Protein AF-0000000087430323 (afdb_homodimer)

InterPro domains:
  IPR050489 Tyrosine--tRNA ligase [PTHR46264] (26-290)

Structure (mmCIF, N/CA/C/O backbone):
data_AF-0000000087430323-model_v1
#
loop_
_entity.id
_entity.type
_entity.pdbx_description
1 polymer 'tyrosine--tRNA ligase'
#
loop_
_atom_site.group_PDB
_atom_site.id
_atom_site.type_symbol
_atom_site.label_atom_id
_atom_site.label_alt_id
_atom_site.label_comp_id
_atom_site.label_asym_id
_atom_site.label_entity_id
_atom_site.label_seq_id
_atom_site.pdbx_PDB_ins_code
_atom_site.Cartn_x
_atom_site.Cartn_y
_atom_site.Cartn_z
_atom_site.occupancy
_atom_site.B_iso_or_equiv
_atom_site.auth_seq_id
_atom_site.auth_comp_id
_atom_site.auth_asym_id
_atom_site.auth_atom_id
_atom_site.pdbx_PDB_model_num
ATOM 1 N N . MET A 1 1 ? -22.734 -21.281 -7.98 1 70.44 1 MET A N 1
ATOM 2 C CA . MET A 1 1 ? -21.297 -21.5 -7.965 1 70.44 1 MET A CA 1
ATOM 3 C C . MET A 1 1 ? -20.547 -20.25 -7.504 1 70.44 1 MET A C 1
ATOM 5 O O . MET A 1 1 ? -20.969 -19.125 -7.812 1 70.44 1 MET A O 1
ATOM 9 N N . PRO A 1 2 ? -19.578 -20.5 -6.629 1 80.69 2 PRO A N 1
ATOM 10 C CA . PRO A 1 2 ? -18.859 -19.312 -6.172 1 80.69 2 PRO A CA 1
ATOM 11 C C . PRO A 1 2 ? -18.031 -18.656 -7.273 1 80.69 2 PRO A C 1
ATOM 13 O O . PRO A 1 2 ? -17.547 -19.344 -8.172 1 80.69 2 PRO A O 1
ATOM 16 N N . GLY A 1 3 ? -18.109 -17.328 -7.344 1 86.81 3 GLY A N 1
ATOM 17 C CA . GLY A 1 3 ? -17.109 -16.641 -8.148 1 86.81 3 GLY A CA 1
ATOM 18 C C . GLY A 1 3 ? -15.703 -16.844 -7.629 1 86.81 3 GLY A C 1
ATOM 19 O O . GLY A 1 3 ? -15.391 -16.469 -6.496 1 86.81 3 GLY A O 1
ATOM 20 N N . THR A 1 4 ? -14.859 -17.547 -8.477 1 90.5 4 THR A N 1
ATOM 21 C CA . THR A 1 4 ? -13.531 -17.938 -8 1 90.5 4 THR A CA 1
ATOM 22 C C . THR A 1 4 ? -12.453 -17.094 -8.68 1 90.5 4 THR A C 1
ATOM 24 O O . THR A 1 4 ? -12.492 -16.891 -9.891 1 90.5 4 THR A O 1
ATOM 27 N N . LEU A 1 5 ? -11.602 -16.562 -7.836 1 92.12 5 LEU A N 1
ATOM 28 C CA . LEU A 1 5 ? -10.398 -15.891 -8.32 1 92.12 5 LEU A CA 1
ATOM 29 C C . LEU A 1 5 ? -9.148 -16.656 -7.906 1 92.12 5 LEU A C 1
ATOM 31 O O . LEU A 1 5 ? -8.859 -16.781 -6.711 1 92.12 5 LEU A O 1
ATOM 35 N N . GLU A 1 6 ? -8.461 -17.188 -8.867 1 93.5 6 GLU A N 1
ATOM 36 C CA . GLU A 1 6 ? -7.188 -17.844 -8.602 1 93.5 6 GLU A CA 1
ATOM 37 C C . GLU A 1 6 ? -6.016 -16.906 -8.859 1 93.5 6 GLU A C 1
ATOM 39 O O . GLU A 1 6 ? -5.93 -16.297 -9.93 1 93.5 6 GLU A O 1
ATOM 44 N N . VAL A 1 7 ? -5.199 -16.797 -7.879 1 93.12 7 VAL A N 1
ATOM 45 C CA . VAL A 1 7 ? -4.035 -15.922 -7.984 1 93.12 7 VAL A CA 1
ATOM 46 C C . VAL A 1 7 ? -2.775 -16.75 -8.195 1 93.12 7 VAL A C 1
ATOM 48 O O . VAL A 1 7 ? -2.477 -17.656 -7.406 1 93.12 7 VAL A O 1
ATOM 51 N N . ILE A 1 8 ? -2.033 -16.438 -9.273 1 92.62 8 ILE A N 1
ATOM 52 C CA . ILE A 1 8 ? -0.774 -17.109 -9.57 1 92.62 8 ILE A CA 1
ATOM 53 C C . ILE A 1 8 ? 0.373 -16.109 -9.516 1 92.62 8 ILE A C 1
ATOM 55 O O . ILE A 1 8 ? 0.308 -15.047 -10.148 1 92.62 8 ILE A O 1
ATOM 59 N N . VAL A 1 9 ? 1.334 -16.406 -8.773 1 89.25 9 VAL A N 1
ATOM 60 C CA . VAL A 1 9 ? 2.523 -15.562 -8.742 1 89.25 9 VAL A CA 1
ATOM 61 C C . VAL A 1 9 ? 3.533 -16.062 -9.781 1 89.25 9 VAL A C 1
ATOM 63 O O . VAL A 1 9 ? 3.996 -17.203 -9.711 1 89.25 9 VAL A O 1
ATOM 66 N N . PRO A 1 10 ? 3.836 -15.211 -10.672 1 93.06 10 PRO A N 1
ATOM 67 C CA . PRO A 1 10 ? 4.785 -15.641 -11.703 1 93.06 10 PRO A CA 1
ATOM 68 C C . PRO A 1 10 ? 6.207 -15.805 -11.164 1 93.06 10 PRO A C 1
ATOM 70 O O . PRO A 1 10 ? 6.562 -15.18 -10.156 1 93.06 10 PRO A O 1
ATOM 73 N N . ALA A 1 11 ? 6.926 -16.641 -11.836 1 86.81 11 ALA A N 1
ATOM 74 C CA . ALA A 1 11 ? 8.32 -16.922 -11.5 1 86.81 11 ALA A CA 1
ATOM 75 C C . ALA A 1 11 ? 9.102 -17.359 -12.734 1 86.81 11 ALA A C 1
ATOM 77 O O . ALA A 1 11 ? 8.508 -17.719 -13.758 1 86.81 11 ALA A O 1
ATOM 78 N N . ALA A 1 12 ? 10.398 -17.188 -12.531 1 81.88 12 ALA A N 1
ATOM 79 C CA . ALA A 1 12 ? 11.234 -17.672 -13.625 1 81.88 12 ALA A CA 1
ATOM 80 C C . ALA A 1 12 ? 10.992 -19.141 -13.898 1 81.88 12 ALA A C 1
ATOM 82 O O . ALA A 1 12 ? 11.008 -19.578 -15.055 1 81.88 12 ALA A O 1
ATOM 83 N N . LYS A 1 13 ? 10.773 -19.828 -12.82 1 87 13 LYS A N 1
ATOM 84 C CA . LYS A 1 13 ? 10.414 -21.234 -12.906 1 87 13 LYS A CA 1
ATOM 85 C C . LYS A 1 13 ? 8.984 -21.469 -12.422 1 87 13 LYS A C 1
ATOM 87 O O . LYS A 1 13 ? 8.758 -21.719 -11.234 1 87 13 LYS A O 1
ATOM 92 N N . LEU A 1 14 ? 8.102 -21.375 -13.359 1 91.88 14 LEU A N 1
ATOM 93 C CA . LEU A 1 14 ? 6.684 -21.562 -13.047 1 91.88 14 LEU A CA 1
ATOM 94 C C . LEU A 1 14 ? 6.289 -23.031 -13.18 1 91.88 14 LEU A C 1
ATOM 96 O O . LEU A 1 14 ? 6.469 -23.641 -14.242 1 91.88 14 LEU A O 1
ATOM 100 N N . PRO A 1 15 ? 5.762 -23.562 -12.156 1 91.12 15 PRO A N 1
ATOM 101 C CA . PRO A 1 15 ? 5.359 -24.969 -12.227 1 91.12 15 PRO A CA 1
ATOM 102 C C . PRO A 1 15 ? 4.238 -25.203 -13.234 1 91.12 15 PRO A C 1
ATOM 104 O O . PRO A 1 15 ? 3.285 -24.422 -13.305 1 91.12 15 PRO A O 1
ATOM 107 N N . LEU A 1 16 ? 4.367 -26.312 -13.969 1 92.25 16 LEU A N 1
ATOM 108 C CA . LEU A 1 16 ? 3.373 -26.688 -14.961 1 92.25 16 LEU A CA 1
ATOM 109 C C . LEU A 1 16 ? 2.01 -26.922 -14.312 1 92.25 16 LEU A C 1
ATOM 111 O O . LEU A 1 16 ? 0.98 -26.547 -14.883 1 92.25 16 LEU A O 1
ATOM 115 N N . TYR A 1 17 ? 2.027 -27.484 -13.156 1 90.12 17 TYR A N 1
ATOM 116 C CA . TYR A 1 17 ? 0.789 -27.812 -12.453 1 90.12 17 TYR A CA 1
ATOM 117 C C . TYR A 1 17 ? -0.035 -26.547 -12.211 1 90.12 17 TYR A C 1
ATOM 119 O O . TYR A 1 17 ? -1.26 -26.562 -12.352 1 90.12 17 TYR A O 1
ATOM 127 N N . SER A 1 18 ? 0.568 -25.453 -11.836 1 90.44 18 SER A N 1
ATOM 128 C CA . SER A 1 18 ? -0.131 -24.219 -11.547 1 90.44 18 SER A CA 1
ATOM 129 C C . SER A 1 18 ? -0.844 -23.672 -12.789 1 90.44 18 SER A C 1
ATOM 131 O O . SER A 1 18 ? -1.967 -23.172 -12.695 1 90.44 18 SER A O 1
ATOM 133 N N . VAL A 1 19 ? -0.238 -23.812 -13.867 1 92.19 19 VAL A N 1
ATOM 134 C CA . VAL A 1 19 ? -0.78 -23.312 -15.125 1 92.19 19 VAL A CA 1
ATOM 135 C C . VAL A 1 19 ? -1.952 -24.188 -15.562 1 92.19 19 VAL A C 1
ATOM 137 O O . VAL A 1 19 ? -2.998 -23.672 -15.969 1 92.19 19 VAL A O 1
ATOM 140 N N . VAL A 1 20 ? -1.765 -25.438 -15.492 1 90.44 20 VAL A N 1
ATOM 141 C CA . VAL A 1 20 ? -2.805 -26.375 -15.914 1 90.44 20 VAL A CA 1
ATOM 142 C C . VAL A 1 20 ? -4.027 -26.234 -15.008 1 90.44 20 VAL A C 1
ATOM 144 O O . VAL A 1 20 ? -5.164 -26.234 -15.492 1 90.44 20 VAL A O 1
ATOM 147 N N . HIS A 1 21 ? -3.764 -26.125 -13.742 1 89.31 21 HIS A N 1
ATOM 148 C CA . HIS A 1 21 ? -4.855 -25.969 -12.789 1 89.31 21 HIS A CA 1
ATOM 149 C C . HIS A 1 21 ? -5.656 -24.703 -13.07 1 89.31 21 HIS A C 1
ATOM 151 O O . HIS A 1 21 ? -6.887 -24.703 -12.992 1 89.31 21 HIS A O 1
ATOM 157 N N . ALA A 1 22 ? -5.004 -23.672 -13.312 1 91.75 22 ALA A N 1
ATOM 158 C CA . ALA A 1 22 ? -5.66 -22.406 -13.633 1 91.75 22 ALA A CA 1
ATOM 159 C C . ALA A 1 22 ? -6.523 -22.531 -14.883 1 91.75 22 ALA A C 1
ATOM 161 O O . ALA A 1 22 ? -7.664 -22.062 -14.906 1 91.75 22 ALA A O 1
ATOM 162 N N . ALA A 1 23 ? -5.945 -23.109 -15.93 1 91.5 23 ALA A N 1
ATOM 163 C CA . ALA A 1 23 ? -6.684 -23.297 -17.172 1 91.5 23 ALA A CA 1
ATOM 164 C C . ALA A 1 23 ? -7.918 -24.172 -16.953 1 91.5 23 ALA A C 1
ATOM 166 O O . ALA A 1 23 ? -8.984 -23.891 -17.516 1 91.5 23 ALA A O 1
ATOM 167 N N . LEU A 1 24 ? -7.746 -25.188 -16.156 1 88.31 24 LEU A N 1
ATOM 168 C CA . LEU A 1 24 ? -8.867 -26.078 -15.875 1 88.31 24 LEU A CA 1
ATOM 169 C C . LEU A 1 24 ? -9.969 -25.344 -15.125 1 88.31 24 LEU A C 1
ATOM 171 O O . LEU A 1 24 ? -11.156 -25.594 -15.359 1 88.31 24 LEU A O 1
ATOM 175 N N . GLY A 1 25 ? -9.578 -24.516 -14.203 1 88.44 25 GLY A N 1
ATOM 176 C CA . GLY A 1 25 ? -10.562 -23.719 -13.492 1 88.44 25 GLY A CA 1
ATOM 177 C C . GLY A 1 25 ? -11.398 -22.844 -14.406 1 88.44 25 GLY A C 1
ATOM 178 O O . GLY A 1 25 ? -12.625 -22.797 -14.266 1 88.44 25 GLY A O 1
ATOM 179 N N . ILE A 1 26 ? -10.789 -22.203 -15.312 1 89.94 26 ILE A N 1
ATOM 180 C CA . ILE A 1 26 ? -11.477 -21.312 -16.25 1 89.94 26 ILE A CA 1
ATOM 181 C C . ILE A 1 26 ? -12.445 -22.125 -17.109 1 89.94 26 ILE A C 1
ATOM 183 O O . ILE A 1 26 ? -13.578 -21.703 -17.359 1 89.94 26 ILE A O 1
ATOM 187 N N . ARG A 1 27 ? -12.047 -23.266 -17.484 1 84.56 27 ARG A N 1
ATOM 188 C CA . ARG A 1 27 ? -12.867 -24.094 -18.359 1 84.56 27 ARG A CA 1
ATOM 189 C C . ARG A 1 27 ? -14.023 -24.734 -17.594 1 84.56 27 ARG A C 1
ATOM 191 O O . ARG A 1 27 ? -15.094 -24.953 -18.156 1 84.56 27 ARG A O 1
ATOM 198 N N . ALA A 1 28 ? -13.82 -25.031 -16.328 1 80.44 28 ALA A N 1
ATOM 199 C CA . ALA A 1 28 ? -14.82 -25.719 -15.523 1 80.44 28 ALA A CA 1
ATOM 200 C C . ALA A 1 28 ? -15.953 -24.766 -15.133 1 80.44 28 ALA A C 1
ATOM 202 O O . ALA A 1 28 ? -17.078 -25.203 -14.875 1 80.44 28 ALA A O 1
ATOM 203 N N . GLY A 1 29 ? -15.641 -23.469 -15.055 1 76.94 29 GLY A N 1
ATOM 204 C CA . GLY A 1 29 ? -16.703 -22.594 -14.57 1 76.94 29 GLY A CA 1
ATOM 205 C C . GLY A 1 29 ? -16.688 -21.219 -15.211 1 76.94 29 GLY A C 1
ATOM 206 O O . GLY A 1 29 ? -15.617 -20.641 -15.43 1 76.94 29 GLY A O 1
ATOM 207 N N . PRO A 1 30 ? -17.875 -20.766 -15.492 1 78.5 30 PRO A N 1
ATOM 208 C CA . PRO A 1 30 ? -17.953 -19.438 -16.109 1 78.5 30 PRO A CA 1
ATOM 209 C C . PRO A 1 30 ? -17.547 -18.312 -15.156 1 78.5 30 PRO A C 1
ATOM 211 O O . PRO A 1 30 ? -17.172 -17.234 -15.602 1 78.5 30 PRO A O 1
ATOM 214 N N . LEU A 1 31 ? -17.562 -18.594 -13.938 1 87.31 31 LEU A N 1
ATOM 215 C CA . LEU A 1 31 ? -17.25 -17.562 -12.969 1 87.31 31 LEU A CA 1
ATOM 216 C C . LEU A 1 31 ? -15.852 -17.766 -12.383 1 87.31 31 LEU A C 1
ATOM 218 O O . LEU A 1 31 ? -15.641 -17.547 -11.188 1 87.31 31 LEU A O 1
ATOM 222 N N . TYR A 1 32 ? -14.953 -18.312 -13.195 1 90.62 32 TYR A N 1
ATOM 223 C CA . TYR A 1 32 ? -13.578 -18.562 -12.789 1 90.62 32 TYR A CA 1
ATOM 224 C C . TYR A 1 32 ? -12.609 -17.641 -13.516 1 90.62 32 TYR A C 1
ATOM 226 O O . TYR A 1 32 ? -12.562 -17.625 -14.75 1 90.62 32 TYR A O 1
ATOM 234 N N . HIS A 1 33 ? -11.867 -16.828 -12.719 1 92.38 33 HIS A N 1
ATOM 235 C CA . HIS A 1 33 ? -10.875 -15.922 -13.273 1 92.38 33 HIS A CA 1
ATOM 236 C C . HIS A 1 33 ? -9.5 -16.172 -12.672 1 92.38 33 HIS A C 1
ATOM 238 O O . HIS A 1 33 ? -9.383 -16.688 -11.562 1 92.38 33 HIS A O 1
ATOM 244 N N . VAL A 1 34 ? -8.531 -15.875 -13.477 1 94.44 34 VAL A N 1
ATOM 245 C CA . VAL A 1 34 ? -7.152 -16.047 -13.031 1 94.44 34 VAL A CA 1
ATOM 246 C C . VAL A 1 34 ? -6.441 -14.695 -13.023 1 94.44 34 VAL A C 1
ATOM 248 O O . VAL A 1 34 ? -6.512 -13.938 -13.992 1 94.44 34 VAL A O 1
ATOM 251 N N . LEU A 1 35 ? -5.871 -14.398 -11.906 1 93.81 35 LEU A N 1
ATOM 252 C CA . LEU A 1 35 ? -5.066 -13.195 -11.75 1 93.81 35 LEU A CA 1
ATOM 253 C C . LEU A 1 35 ? -3.584 -13.539 -11.633 1 93.81 35 LEU A C 1
ATOM 255 O O . LEU A 1 35 ? -3.16 -14.148 -10.648 1 93.81 35 LEU A O 1
ATOM 259 N N . VAL A 1 36 ? -2.863 -13.18 -12.648 1 95.94 36 VAL A N 1
ATOM 260 C CA . VAL A 1 36 ? -1.413 -13.336 -12.578 1 95.94 36 VAL A CA 1
ATOM 261 C C . VAL A 1 36 ? -0.805 -12.164 -11.812 1 95.94 36 VAL A C 1
ATOM 263 O O . VAL A 1 36 ? -0.857 -11.016 -12.273 1 95.94 36 VAL A O 1
ATOM 266 N N . ALA A 1 37 ? -0.199 -12.484 -10.75 1 94.19 37 ALA A N 1
ATOM 267 C CA . ALA A 1 37 ? 0.221 -11.453 -9.805 1 94.19 37 ALA A CA 1
ATOM 268 C C . ALA A 1 37 ? 1.673 -11.047 -10.047 1 94.19 37 ALA A C 1
ATOM 270 O O . ALA A 1 37 ? 2.523 -11.219 -9.172 1 94.19 37 ALA A O 1
ATOM 271 N N . ASP A 1 38 ? 1.947 -10.359 -11.133 1 94.62 38 ASP A N 1
ATOM 272 C CA . ASP A 1 38 ? 3.279 -9.875 -11.484 1 94.62 38 ASP A CA 1
ATOM 273 C C . ASP A 1 38 ? 3.762 -8.82 -10.492 1 94.62 38 ASP A C 1
ATOM 275 O O . ASP A 1 38 ? 4.938 -8.805 -10.117 1 94.62 38 ASP A O 1
ATOM 279 N N . SER A 1 39 ? 2.908 -8 -10.047 1 90.06 39 SER A N 1
ATOM 280 C CA . SER A 1 39 ? 3.262 -6.969 -9.07 1 90.06 39 SER A CA 1
ATOM 281 C C . SER A 1 39 ? 3.66 -7.582 -7.734 1 90.06 39 SER A C 1
ATOM 283 O O . SER A 1 39 ? 4.492 -7.027 -7.016 1 90.06 39 SER A O 1
ATOM 285 N N . LEU A 1 40 ? 3.01 -8.656 -7.445 1 90.75 40 LEU A N 1
ATOM 286 C CA . LEU A 1 40 ? 3.391 -9.336 -6.215 1 90.75 40 LEU A CA 1
ATOM 287 C C . LEU A 1 40 ? 4.809 -9.898 -6.316 1 90.75 40 LEU A C 1
ATOM 289 O O . LEU A 1 40 ? 5.57 -9.844 -5.352 1 90.75 40 LEU A O 1
ATOM 293 N N . HIS A 1 41 ? 5.055 -10.469 -7.461 1 92.56 41 HIS A N 1
ATOM 294 C CA . HIS A 1 41 ? 6.434 -10.898 -7.684 1 92.56 41 HIS A CA 1
ATOM 295 C C . HIS A 1 41 ? 7.406 -9.742 -7.477 1 92.56 41 HIS A C 1
ATOM 297 O O . HIS A 1 41 ? 8.422 -9.891 -6.793 1 92.56 41 HIS A O 1
ATOM 303 N N . PHE A 1 42 ? 7.078 -8.641 -8 1 92.56 42 PHE A N 1
ATOM 304 C CA . PHE A 1 42 ? 7.91 -7.445 -7.871 1 92.56 42 PHE A CA 1
ATOM 305 C C . PHE A 1 42 ? 8.094 -7.07 -6.406 1 92.56 42 PHE A C 1
ATOM 307 O O . PHE A 1 42 ? 9.211 -6.77 -5.977 1 92.56 42 PHE A O 1
ATOM 314 N N . MET A 1 43 ? 7.07 -7.09 -5.676 1 91.12 43 MET A N 1
ATOM 315 C CA . MET A 1 43 ? 7.066 -6.641 -4.285 1 91.12 43 MET A CA 1
ATOM 316 C C . MET A 1 43 ? 7.828 -7.617 -3.395 1 91.12 43 MET A C 1
ATOM 318 O O . MET A 1 43 ? 8.25 -7.258 -2.295 1 91.12 43 MET A O 1
ATOM 322 N N . ARG A 1 44 ? 8.023 -8.836 -3.891 1 89.88 44 ARG A N 1
ATOM 323 C CA . ARG A 1 44 ? 8.648 -9.867 -3.064 1 89.88 44 ARG A CA 1
ATOM 324 C C . ARG A 1 44 ? 10.117 -10.055 -3.441 1 89.88 44 ARG A C 1
ATOM 326 O O . ARG A 1 44 ? 10.867 -10.711 -2.719 1 89.88 44 ARG A O 1
ATOM 333 N N . THR A 1 45 ? 10.492 -9.438 -4.539 1 90.38 45 THR A N 1
ATOM 334 C CA . THR A 1 45 ? 11.844 -9.688 -5.035 1 90.38 45 THR A CA 1
ATOM 335 C C . THR A 1 45 ? 12.562 -8.367 -5.312 1 90.38 45 THR A C 1
ATOM 337 O O . THR A 1 45 ? 11.984 -7.293 -5.152 1 90.38 45 THR A O 1
ATOM 340 N N . GLN A 1 46 ? 13.82 -8.492 -5.668 1 87.25 46 GLN A N 1
ATOM 341 C CA . GLN A 1 46 ? 14.594 -7.316 -6.055 1 87.25 46 GLN A CA 1
ATOM 342 C C . GLN A 1 46 ? 14.688 -7.199 -7.57 1 87.25 46 GLN A C 1
ATOM 344 O O . GLN A 1 46 ? 15.492 -6.418 -8.086 1 87.25 46 GLN A O 1
ATOM 349 N N . ASP A 1 47 ? 13.836 -7.969 -8.219 1 89.88 47 ASP A N 1
ATOM 350 C CA . ASP A 1 47 ? 13.812 -7.914 -9.68 1 89.88 47 ASP A CA 1
ATOM 351 C C . ASP A 1 47 ? 13.258 -6.582 -10.172 1 89.88 47 ASP A C 1
ATOM 353 O O . ASP A 1 47 ? 12.531 -5.898 -9.445 1 89.88 47 ASP A O 1
ATOM 357 N N . SER A 1 48 ? 13.656 -6.246 -11.398 1 90.56 48 SER A N 1
ATOM 358 C CA . SER A 1 48 ? 13.133 -5.02 -11.984 1 90.56 48 SER A CA 1
ATOM 359 C C . SER A 1 48 ? 11.648 -5.156 -12.32 1 90.56 48 SER A C 1
ATOM 361 O O . SER A 1 48 ? 11.133 -6.27 -12.445 1 90.56 48 SER A O 1
ATOM 363 N N . ALA A 1 49 ? 10.953 -4.012 -12.383 1 88.38 49 ALA A N 1
ATOM 364 C CA . ALA A 1 49 ? 9.547 -3.99 -12.766 1 88.38 49 ALA A CA 1
ATOM 365 C C . ALA A 1 49 ? 9.336 -4.625 -14.133 1 88.38 49 ALA A C 1
ATOM 367 O O . ALA A 1 49 ? 8.383 -5.375 -14.344 1 88.38 49 ALA A O 1
ATOM 368 N N . ASP A 1 50 ? 10.266 -4.316 -15.039 1 91.19 50 ASP A N 1
ATOM 369 C CA . ASP A 1 50 ? 10.164 -4.855 -16.391 1 91.19 50 ASP A CA 1
ATOM 370 C C . ASP A 1 50 ? 10.273 -6.379 -16.391 1 91.19 50 ASP A C 1
ATOM 372 O O . ASP A 1 50 ? 9.531 -7.059 -17.094 1 91.19 50 ASP A O 1
ATOM 376 N N . LEU A 1 51 ? 11.18 -6.84 -15.617 1 94.31 51 LEU A N 1
ATOM 377 C CA . LEU A 1 51 ? 11.336 -8.289 -15.523 1 94.31 51 LEU A CA 1
ATOM 378 C C . LEU A 1 51 ? 10.094 -8.93 -14.922 1 94.31 51 LEU A C 1
ATOM 380 O O . LEU A 1 51 ? 9.641 -9.977 -15.398 1 94.31 51 LEU A O 1
ATOM 384 N N . SER A 1 52 ? 9.609 -8.359 -13.883 1 94.06 52 SER A N 1
ATOM 385 C CA . SER A 1 52 ? 8.422 -8.898 -13.227 1 94.06 52 SER A CA 1
ATOM 386 C C . SER A 1 52 ? 7.227 -8.922 -14.172 1 94.06 52 SER A C 1
ATOM 388 O O . SER A 1 52 ? 6.461 -9.891 -14.188 1 94.06 52 SER A O 1
ATOM 390 N N . ILE A 1 53 ? 7.023 -7.918 -14.93 1 93.38 53 ILE A N 1
ATOM 391 C CA . ILE A 1 53 ? 5.934 -7.848 -15.891 1 93.38 53 ILE A CA 1
ATOM 392 C C . ILE A 1 53 ? 6.129 -8.906 -16.969 1 93.38 53 ILE A C 1
ATOM 394 O O . ILE A 1 53 ? 5.176 -9.57 -17.391 1 93.38 53 ILE A O 1
ATOM 398 N N . ALA A 1 54 ? 7.363 -9 -17.391 1 95.62 54 ALA A N 1
ATOM 399 C CA . ALA A 1 54 ? 7.664 -10 -18.422 1 95.62 54 ALA A CA 1
ATOM 400 C C . ALA A 1 54 ? 7.352 -11.406 -17.906 1 95.62 54 ALA A C 1
ATOM 402 O O . ALA A 1 54 ? 6.828 -12.234 -18.656 1 95.62 54 ALA A O 1
ATOM 403 N N . LEU A 1 55 ? 7.75 -11.648 -16.719 1 96.44 55 LEU A N 1
ATOM 404 C CA . LEU A 1 55 ? 7.426 -12.938 -16.125 1 96.44 55 LEU A CA 1
ATOM 405 C C . LEU A 1 55 ? 5.918 -13.133 -16.031 1 96.44 55 LEU A C 1
ATOM 407 O O . LEU A 1 55 ? 5.418 -14.242 -16.266 1 96.44 55 LEU A O 1
ATOM 411 N N . GLY A 1 56 ? 5.242 -12.102 -15.656 1 96.94 56 GLY A N 1
ATOM 412 C CA . GLY A 1 56 ? 3.787 -12.148 -15.633 1 96.94 56 GLY A CA 1
ATOM 413 C C . GLY A 1 56 ? 3.176 -12.469 -16.984 1 96.94 56 GLY A C 1
ATOM 414 O O . GLY A 1 56 ? 2.246 -13.273 -17.078 1 96.94 56 GLY A O 1
ATOM 415 N N . LEU A 1 57 ? 3.688 -11.836 -17.969 1 96.38 57 LEU A N 1
ATOM 416 C CA . LEU A 1 57 ? 3.189 -12.078 -19.312 1 96.38 57 LEU A CA 1
ATOM 417 C C . LEU A 1 57 ? 3.451 -13.523 -19.734 1 96.38 57 LEU A C 1
ATOM 419 O O . LEU A 1 57 ? 2.617 -14.133 -20.406 1 96.38 57 LEU A O 1
ATOM 423 N N . LEU A 1 58 ? 4.602 -13.984 -19.359 1 96.94 58 LEU A N 1
ATOM 424 C CA . LEU A 1 58 ? 4.914 -15.375 -19.656 1 96.94 58 LEU A CA 1
ATOM 425 C C . LEU A 1 58 ? 3.904 -16.312 -19.016 1 96.94 58 LEU A C 1
ATOM 427 O O . LEU A 1 58 ? 3.406 -17.25 -19.656 1 96.94 58 LEU A O 1
ATOM 431 N N . ALA A 1 59 ? 3.639 -16.109 -17.781 1 97.12 59 ALA A N 1
ATOM 432 C CA . ALA A 1 59 ? 2.672 -16.922 -17.047 1 97.12 59 ALA A CA 1
ATOM 433 C C . ALA A 1 59 ? 1.277 -16.797 -17.656 1 97.12 59 ALA A C 1
ATOM 435 O O . ALA A 1 59 ? 0.567 -17.781 -17.812 1 97.12 59 ALA A O 1
ATOM 436 N N . LYS A 1 60 ? 0.873 -15.594 -17.953 1 96.62 60 LYS A N 1
ATOM 437 C CA . LYS A 1 60 ? -0.439 -15.336 -18.547 1 96.62 60 LYS A CA 1
ATOM 438 C C . LYS A 1 60 ? -0.603 -16.078 -19.875 1 96.62 60 LYS A C 1
ATOM 440 O O . LYS A 1 60 ? -1.617 -16.734 -20.094 1 96.62 60 LYS A O 1
ATOM 445 N N . THR A 1 61 ? 0.391 -15.961 -20.719 1 96.12 61 THR A N 1
ATOM 446 C CA . THR A 1 61 ? 0.304 -16.578 -22.031 1 96.12 61 THR A CA 1
ATOM 447 C C . THR A 1 61 ? 0.371 -18.094 -21.922 1 96.12 61 THR A C 1
ATOM 449 O O . THR A 1 61 ? -0.198 -18.812 -22.75 1 96.12 61 THR A O 1
ATOM 452 N N . ALA A 1 62 ? 1.091 -18.594 -20.906 1 96.06 62 ALA A N 1
ATOM 453 C CA . ALA A 1 62 ? 1.104 -20.031 -20.656 1 96.06 62 ALA A CA 1
ATOM 454 C C . ALA A 1 62 ? -0.296 -20.547 -20.344 1 96.06 62 ALA A C 1
ATOM 456 O O . ALA A 1 62 ? -0.721 -21.578 -20.875 1 96.06 62 ALA A O 1
ATOM 457 N N . VAL A 1 63 ? -1.019 -19.844 -19.5 1 94.94 63 VAL A N 1
ATOM 458 C CA . VAL A 1 63 ? -2.383 -20.234 -19.172 1 94.94 63 VAL A CA 1
ATOM 459 C C . VAL A 1 63 ? -3.273 -20.125 -20.406 1 94.94 63 VAL A C 1
ATOM 461 O O . VAL A 1 63 ? -4.055 -21.047 -20.688 1 94.94 63 VAL A O 1
ATOM 464 N N . GLU A 1 64 ? -3.129 -19.062 -21.109 1 93.88 64 GLU A N 1
ATOM 465 C CA . GLU A 1 64 ? -3.955 -18.812 -22.297 1 93.88 64 GLU A CA 1
ATOM 466 C C . GLU A 1 64 ? -3.723 -19.875 -23.359 1 93.88 64 GLU A C 1
ATOM 468 O O . GLU A 1 64 ? -4.637 -20.219 -24.125 1 93.88 64 GLU A O 1
ATOM 473 N N . ALA A 1 65 ? -2.496 -20.359 -23.422 1 92.44 65 ALA A N 1
ATOM 474 C CA . ALA A 1 65 ? -2.141 -21.375 -24.422 1 92.44 65 ALA A CA 1
ATOM 475 C C . ALA A 1 65 ? -2.965 -22.641 -24.234 1 92.44 65 ALA A C 1
ATOM 477 O O . ALA A 1 65 ? -3.168 -23.406 -25.172 1 92.44 65 ALA A O 1
ATOM 478 N N . LEU A 1 66 ? -3.393 -22.891 -23.047 1 90.25 66 LEU A N 1
ATOM 479 C CA . LEU A 1 66 ? -4.137 -24.094 -22.734 1 90.25 66 LEU A CA 1
ATOM 480 C C . LEU A 1 66 ? -5.641 -23.859 -22.844 1 90.25 66 LEU A C 1
ATOM 482 O O . LEU A 1 66 ? -6.434 -24.781 -22.625 1 90.25 66 LEU A O 1
ATOM 486 N N . LEU A 1 67 ? -5.992 -22.625 -23.141 1 88.56 67 LEU A N 1
ATOM 487 C CA . LEU A 1 67 ? -7.406 -22.297 -23.25 1 88.56 67 LEU A CA 1
ATOM 488 C C . LEU A 1 67 ? -7.863 -22.375 -24.703 1 88.56 67 LEU A C 1
ATOM 490 O O . LEU A 1 67 ? -7.043 -22.328 -25.625 1 88.56 67 LEU A O 1
ATOM 494 N N . GLN A 1 68 ? -9.094 -22.562 -24.859 1 81.38 68 GLN A N 1
ATOM 495 C CA . GLN A 1 68 ? -9.734 -22.5 -26.156 1 81.38 68 GLN A CA 1
ATOM 496 C C . GLN A 1 68 ? -10.312 -21.125 -26.438 1 81.38 68 GLN A C 1
ATOM 498 O O . GLN A 1 68 ? -10.562 -20.344 -25.5 1 81.38 68 GLN A O 1
ATOM 503 N N . PRO A 1 69 ? -10.453 -20.781 -27.672 1 74.44 69 PRO A N 1
ATOM 504 C CA . PRO A 1 69 ? -11.016 -19.469 -28 1 74.44 69 PRO A CA 1
ATOM 505 C C . PRO A 1 69 ? -12.352 -19.219 -27.312 1 74.44 69 PRO A C 1
ATOM 507 O O . PRO A 1 69 ? -12.688 -18.062 -27.016 1 74.44 69 PRO A O 1
ATOM 510 N N . THR A 1 70 ? -13.07 -20.25 -27 1 78.06 70 THR A N 1
ATOM 511 C CA . THR A 1 70 ? -14.398 -20.094 -26.422 1 78.06 70 THR A CA 1
ATOM 512 C C . THR A 1 70 ? -14.297 -19.859 -24.906 1 78.06 70 THR A C 1
ATOM 514 O O . THR A 1 70 ? -15.273 -19.422 -24.281 1 78.06 70 THR A O 1
ATOM 517 N N . ASP A 1 71 ? -13.211 -20.219 -24.266 1 80.38 71 ASP A N 1
ATOM 518 C CA . ASP A 1 71 ? -13.07 -20.156 -22.812 1 80.38 71 ASP A CA 1
ATOM 519 C C . ASP A 1 71 ? -12.945 -18.703 -22.344 1 80.38 71 ASP A C 1
ATOM 521 O O . ASP A 1 71 ? -13.344 -18.375 -21.219 1 80.38 71 ASP A O 1
ATOM 525 N N . GLY A 1 72 ? -12.648 -17.688 -23.156 1 79.62 72 GLY A N 1
ATOM 526 C CA . GLY A 1 72 ? -12.508 -16.297 -22.781 1 79.62 72 GLY A CA 1
ATOM 527 C C . GLY A 1 72 ? -11.141 -15.953 -22.219 1 79.62 72 GLY A C 1
ATOM 528 O O . GLY A 1 72 ? -10.961 -15.938 -21 1 79.62 72 GLY A O 1
ATOM 529 N N . VAL A 1 73 ? -10.242 -15.672 -22.953 1 78.69 73 VAL A N 1
ATOM 530 C CA . VAL A 1 73 ? -8.883 -15.281 -22.578 1 78.69 73 VAL A CA 1
ATOM 531 C C . VAL A 1 73 ? -8.922 -14.039 -21.703 1 78.69 73 VAL A C 1
ATOM 533 O O . VAL A 1 73 ? -7.973 -13.766 -20.953 1 78.69 73 VAL A O 1
ATOM 536 N N . GLU A 1 74 ? -10.133 -13.391 -21.672 1 85.06 74 GLU A N 1
ATOM 537 C CA . GLU A 1 74 ? -10.289 -12.172 -20.875 1 85.06 74 GLU A CA 1
ATOM 538 C C . GLU A 1 74 ? -10.352 -12.484 -19.391 1 85.06 74 GLU A C 1
ATOM 540 O O . GLU A 1 74 ? -10.211 -11.586 -18.547 1 85.06 74 GLU A O 1
ATOM 545 N N . LYS A 1 75 ? -10.461 -13.797 -19.125 1 90.75 75 LYS A N 1
ATOM 546 C CA . LYS A 1 75 ? -10.57 -14.219 -17.734 1 90.75 75 LYS A CA 1
ATOM 547 C C . LYS A 1 75 ? -9.195 -14.289 -17.062 1 90.75 75 LYS A C 1
ATOM 549 O O . LYS A 1 75 ? -9.094 -14.469 -15.852 1 90.75 75 LYS A O 1
ATOM 554 N N . VAL A 1 76 ? -8.133 -14.18 -17.859 1 93.56 76 VAL A N 1
ATOM 555 C CA . VAL A 1 76 ? -6.777 -14.141 -17.328 1 93.56 76 VAL A CA 1
ATOM 556 C C . VAL A 1 76 ? -6.25 -12.703 -17.375 1 93.56 76 VAL A C 1
ATOM 558 O O . VAL A 1 76 ? -6.137 -12.109 -18.453 1 93.56 76 VAL A O 1
ATOM 561 N N . LYS A 1 77 ? -5.902 -12.133 -16.219 1 91.62 77 LYS A N 1
ATOM 562 C CA . LYS A 1 77 ? -5.461 -10.742 -16.141 1 91.62 77 LYS A CA 1
ATOM 563 C C . LYS A 1 77 ? -4.164 -10.617 -15.359 1 91.62 77 LYS A C 1
ATOM 565 O O . LYS A 1 77 ? -3.838 -11.477 -14.539 1 91.62 77 LYS A O 1
ATOM 570 N N . LEU A 1 78 ? -3.502 -9.57 -15.648 1 92.44 78 LEU A N 1
ATOM 571 C CA . LEU A 1 78 ? -2.318 -9.211 -14.875 1 92.44 78 LEU A CA 1
ATOM 572 C C . LEU A 1 78 ? -2.682 -8.281 -13.719 1 92.44 78 LEU A C 1
ATOM 574 O O . LEU A 1 78 ? -3.498 -7.375 -13.883 1 92.44 78 LEU A O 1
ATOM 578 N N . LEU A 1 79 ? -2.082 -8.531 -12.625 1 88.88 79 LEU A N 1
ATOM 579 C CA . LEU A 1 79 ? -2.348 -7.684 -11.469 1 88.88 79 LEU A CA 1
ATOM 580 C C . LEU A 1 79 ? -1.87 -6.254 -11.719 1 88.88 79 LEU A C 1
ATOM 582 O O . LEU A 1 79 ? -2.508 -5.297 -11.273 1 88.88 79 LEU A O 1
ATOM 586 N N . SER A 1 80 ? -0.73 -6.09 -12.352 1 87 80 SER A N 1
ATOM 587 C CA . SER A 1 80 ? -0.212 -4.754 -12.641 1 87 80 SER A CA 1
ATOM 588 C C . SER A 1 80 ? -1.226 -3.926 -13.422 1 87 80 SER A C 1
ATOM 590 O O . SER A 1 80 ? -1.394 -2.732 -13.156 1 87 80 SER A O 1
ATOM 592 N N . ASP A 1 81 ? -1.915 -4.59 -14.312 1 84 81 ASP A N 1
ATOM 593 C CA . ASP A 1 81 ? -2.945 -3.906 -15.086 1 84 81 ASP A CA 1
ATOM 594 C C . ASP A 1 81 ? -4.098 -3.457 -14.188 1 84 81 ASP A C 1
ATOM 596 O O . ASP A 1 81 ? -4.676 -2.389 -14.406 1 84 81 ASP A O 1
ATOM 600 N N . ALA A 1 82 ? -4.383 -4.25 -13.242 1 77.56 82 ALA A N 1
ATOM 601 C CA . ALA A 1 82 ? -5.488 -3.941 -12.336 1 77.56 82 ALA A CA 1
ATOM 602 C C . ALA A 1 82 ? -5.109 -2.828 -11.367 1 77.56 82 ALA A C 1
ATOM 604 O O . ALA A 1 82 ? -5.93 -1.965 -11.055 1 77.56 82 ALA A O 1
ATOM 605 N N . LEU A 1 83 ? -3.877 -2.803 -10.914 1 78.38 83 LEU A N 1
ATOM 606 C CA . LEU A 1 83 ? -3.434 -1.855 -9.898 1 78.38 83 LEU A CA 1
ATOM 607 C C . LEU A 1 83 ? -3.182 -0.481 -10.508 1 78.38 83 LEU A C 1
ATOM 609 O O . LEU A 1 83 ? -3.348 0.541 -9.836 1 78.38 83 LEU A O 1
ATOM 613 N N . LEU A 1 84 ? -2.762 -0.47 -11.711 1 73.56 84 LEU A N 1
ATOM 614 C CA . LEU A 1 84 ? -2.283 0.785 -12.281 1 73.56 84 LEU A CA 1
ATOM 615 C C . LEU A 1 84 ? -3.309 1.368 -13.242 1 73.56 84 LEU A C 1
ATOM 617 O O . LEU A 1 84 ? -3.145 2.492 -13.727 1 73.56 84 LEU A O 1
ATOM 621 N N . SER A 1 85 ? -4.402 0.661 -13.445 1 68.75 85 SER A N 1
ATOM 622 C CA . SER A 1 85 ? -5.484 1.194 -14.266 1 68.75 85 SER A CA 1
ATOM 623 C C . SER A 1 85 ? -6.293 2.24 -13.508 1 68.75 85 SER A C 1
ATOM 625 O O . SER A 1 85 ? -6.316 2.238 -12.273 1 68.75 85 SER A O 1
ATOM 627 N N . PRO A 1 86 ? -6.793 3.195 -14.281 1 64.94 86 PRO A N 1
ATOM 628 C CA . PRO A 1 86 ? -7.645 4.184 -13.617 1 64.94 86 PRO A CA 1
ATOM 629 C C . PRO A 1 86 ? -8.742 3.545 -12.773 1 64.94 86 PRO A C 1
ATOM 631 O O . PRO A 1 86 ? -9.039 4.027 -11.68 1 64.94 86 PRO A O 1
ATOM 634 N N . SER A 1 87 ? -9.289 2.52 -13.242 1 59.47 87 SER A N 1
ATOM 635 C CA . SER A 1 87 ? -10.32 1.835 -12.477 1 59.47 87 SER A CA 1
ATOM 636 C C . SER A 1 87 ? -9.758 1.217 -11.203 1 59.47 87 SER A C 1
ATOM 638 O O . SER A 1 87 ? -10.422 1.193 -10.172 1 59.47 87 SER A O 1
ATOM 640 N N . GLY A 1 88 ? -8.594 0.76 -11.406 1 59.28 88 GLY A N 1
ATOM 641 C CA . GLY A 1 88 ? -7.926 0.185 -10.242 1 59.28 88 GLY A CA 1
ATOM 642 C C . GLY A 1 88 ? -7.707 1.185 -9.125 1 59.28 88 GLY A C 1
ATOM 643 O O . GLY A 1 88 ? -7.98 0.888 -7.961 1 59.28 88 GLY A O 1
ATOM 644 N N . CYS A 1 89 ? -7.43 2.215 -9.578 1 63 89 CYS A N 1
ATOM 645 C CA . CYS A 1 89 ? -7.16 3.264 -8.602 1 63 89 CYS A CA 1
ATOM 646 C C . CYS A 1 89 ? -8.43 3.65 -7.852 1 63 89 CYS A C 1
ATOM 648 O O . CYS A 1 89 ? -8.383 3.969 -6.66 1 63 89 CYS A O 1
ATOM 650 N N . ASP A 1 90 ? -9.398 3.412 -8.57 1 65.19 90 ASP A N 1
ATOM 651 C CA . ASP A 1 90 ? -10.656 3.85 -7.977 1 65.19 90 ASP A CA 1
ATOM 652 C C . ASP A 1 90 ? -11.219 2.787 -7.035 1 65.19 90 ASP A C 1
ATOM 654 O O . ASP A 1 90 ? -11.961 3.105 -6.102 1 65.19 90 ASP A O 1
ATOM 658 N N . ASP A 1 91 ? -10.797 1.619 -7.262 1 77.75 91 ASP A N 1
ATOM 659 C CA . ASP A 1 91 ? -11.5 0.584 -6.508 1 77.75 91 ASP A CA 1
ATOM 660 C C . ASP A 1 91 ? -10.531 -0.246 -5.672 1 77.75 91 ASP A C 1
ATOM 662 O O . ASP A 1 91 ? -10.68 -0.342 -4.453 1 77.75 91 ASP A O 1
ATOM 666 N N . ILE A 1 92 ? -9.484 -0.689 -6.242 1 85.25 92 ILE A N 1
ATOM 667 C CA . ILE A 1 92 ? -8.672 -1.701 -5.57 1 85.25 92 ILE A CA 1
ATOM 668 C C . ILE A 1 92 ? -7.926 -1.07 -4.398 1 85.25 92 ILE A C 1
ATOM 670 O O . ILE A 1 92 ? -7.859 -1.651 -3.314 1 85.25 92 ILE A O 1
ATOM 674 N N . TRP A 1 93 ? -7.488 0.119 -4.57 1 87.19 93 TRP A N 1
ATOM 675 C CA . TRP A 1 93 ? -6.625 0.7 -3.549 1 87.19 93 TRP A CA 1
ATOM 676 C C . TRP A 1 93 ? -7.434 1.124 -2.328 1 87.19 93 TRP A C 1
ATOM 678 O O . TRP A 1 93 ? -7.078 0.794 -1.195 1 87.19 93 TRP A O 1
ATOM 688 N N . PRO A 1 94 ? -8.547 1.806 -2.561 1 87.62 94 PRO A N 1
ATOM 689 C CA . PRO A 1 94 ? -9.352 2.125 -1.381 1 87.62 94 PRO A CA 1
ATOM 690 C C . PRO A 1 94 ? -9.742 0.885 -0.58 1 87.62 94 PRO A C 1
ATOM 692 O O . PRO A 1 94 ? -9.719 0.907 0.653 1 87.62 94 PRO A O 1
ATOM 695 N N . VAL A 1 95 ? -10.07 -0.17 -1.257 1 90 95 VAL A N 1
ATOM 696 C CA . VAL A 1 95 ? -10.461 -1.407 -0.588 1 90 95 VAL A CA 1
ATOM 697 C C . VAL A 1 95 ? -9.242 -2.023 0.104 1 90 95 VAL A C 1
ATOM 699 O O . VAL A 1 95 ? -9.359 -2.549 1.214 1 90 95 VAL A O 1
ATOM 702 N N . THR A 1 96 ? -8.117 -1.954 -0.565 1 92.31 96 THR A N 1
ATOM 703 C CA . THR A 1 96 ? -6.879 -2.439 0.038 1 92.31 96 THR A CA 1
ATOM 704 C C . THR A 1 96 ? -6.59 -1.703 1.343 1 92.31 96 THR A C 1
ATOM 706 O O . THR A 1 96 ? -6.211 -2.322 2.34 1 92.31 96 THR A O 1
ATOM 709 N N . PHE A 1 97 ? -6.84 -0.413 1.328 1 91.94 97 PHE A N 1
ATOM 710 C CA . PHE A 1 97 ? -6.582 0.378 2.525 1 91.94 97 PHE A CA 1
ATOM 711 C C . PHE A 1 97 ? -7.559 0.015 3.637 1 91.94 97 PHE A C 1
ATOM 713 O O . PHE A 1 97 ? -7.195 0.007 4.812 1 91.94 97 PHE A O 1
ATOM 720 N N . ASP A 1 98 ? -8.773 -0.239 3.277 1 93.12 98 ASP A N 1
ATOM 721 C CA . ASP A 1 98 ? -9.758 -0.695 4.258 1 93.12 98 ASP A CA 1
ATOM 722 C C . ASP A 1 98 ? -9.258 -1.935 5 1 93.12 98 ASP A C 1
ATOM 724 O O . ASP A 1 98 ? -9.422 -2.045 6.215 1 93.12 98 ASP A O 1
ATOM 728 N N . ILE A 1 99 ? -8.695 -2.805 4.266 1 94.75 99 ILE A N 1
ATOM 729 C CA . ILE A 1 99 ? -8.242 -4.074 4.828 1 94.75 99 ILE A CA 1
ATOM 730 C C . ILE A 1 99 ? -6.953 -3.857 5.621 1 94.75 99 ILE A C 1
ATOM 732 O O . ILE A 1 99 ? -6.828 -4.324 6.754 1 94.75 99 ILE A O 1
ATOM 736 N N . ALA A 1 100 ? -6.035 -3.115 5.066 1 95.69 100 ALA A N 1
ATOM 737 C CA . ALA A 1 100 ? -4.699 -2.941 5.629 1 95.69 100 ALA A CA 1
ATOM 738 C C . ALA A 1 100 ? -4.758 -2.24 6.98 1 95.69 100 ALA A C 1
ATOM 740 O O . ALA A 1 100 ? -3.941 -2.512 7.863 1 95.69 100 ALA A O 1
ATOM 741 N N . ARG A 1 101 ? -5.676 -1.31 7.137 1 94.38 101 ARG A N 1
ATOM 742 C CA . ARG A 1 101 ? -5.742 -0.533 8.367 1 94.38 101 ARG A CA 1
ATOM 743 C C . ARG A 1 101 ? -6.246 -1.387 9.531 1 94.38 101 ARG A C 1
ATOM 745 O O . ARG A 1 101 ? -6.176 -0.973 10.688 1 94.38 101 ARG A O 1
ATOM 752 N N . LEU A 1 102 ? -6.773 -2.586 9.234 1 93.25 102 LEU A N 1
ATOM 753 C CA . LEU A 1 102 ? -7.273 -3.492 10.258 1 93.25 102 LEU A CA 1
ATOM 754 C C . LEU A 1 102 ? -6.426 -4.758 10.328 1 93.25 102 LEU A C 1
ATOM 756 O O . LEU A 1 102 ? -6.793 -5.723 11.008 1 93.25 102 LEU A O 1
ATOM 760 N N . THR A 1 103 ? -5.34 -4.77 9.602 1 92.62 103 THR A N 1
ATOM 761 C CA . THR A 1 103 ? -4.473 -5.941 9.531 1 92.62 103 THR A CA 1
ATOM 762 C C . THR A 1 103 ? -3.234 -5.75 10.406 1 92.62 103 THR A C 1
ATOM 764 O O . THR A 1 103 ? -2.479 -4.793 10.219 1 92.62 103 THR A O 1
ATOM 767 N N . ASN A 1 104 ? -3.088 -6.664 11.32 1 93.75 104 ASN A N 1
ATOM 768 C CA . ASN A 1 104 ? -1.854 -6.645 12.102 1 93.75 104 ASN A CA 1
ATOM 769 C C . ASN A 1 104 ? -0.72 -7.359 11.367 1 93.75 104 ASN A C 1
ATOM 771 O O . ASN A 1 104 ? -0.961 -8.109 10.422 1 93.75 104 ASN A O 1
ATOM 775 N N . LEU A 1 105 ? 0.482 -7.125 11.812 1 95.31 105 LEU A N 1
ATOM 776 C CA . LEU A 1 105 ? 1.655 -7.648 11.117 1 95.31 105 LEU A CA 1
ATOM 777 C C . LEU A 1 105 ? 1.767 -9.156 11.305 1 95.31 105 LEU A C 1
ATOM 779 O O . LEU A 1 105 ? 2.318 -9.852 10.445 1 95.31 105 LEU A O 1
ATOM 783 N N . GLN A 1 106 ? 1.184 -9.648 12.344 1 94.69 106 GLN A N 1
ATOM 784 C CA . GLN A 1 106 ? 1.179 -11.086 12.57 1 94.69 106 GLN A CA 1
ATOM 785 C C . GLN A 1 106 ? 0.339 -11.805 11.516 1 94.69 106 GLN A C 1
ATOM 787 O O . GLN A 1 106 ? 0.688 -12.898 11.07 1 94.69 106 GLN A O 1
ATOM 792 N N . ASP A 1 107 ? -0.725 -11.227 11.188 1 94.38 107 ASP A N 1
ATOM 793 C CA . ASP A 1 107 ? -1.573 -11.805 10.148 1 94.38 107 ASP A CA 1
ATOM 794 C C . ASP A 1 107 ? -0.838 -11.859 8.812 1 94.38 107 ASP A C 1
ATOM 796 O O . ASP A 1 107 ? -0.908 -12.867 8.102 1 94.38 107 ASP A O 1
ATOM 800 N N . SER A 1 108 ? -0.187 -10.797 8.477 1 95.06 108 SER A N 1
ATOM 801 C CA . SER A 1 108 ? 0.596 -10.781 7.242 1 95.06 108 SER A CA 1
ATOM 802 C C . SER A 1 108 ? 1.718 -11.812 7.293 1 95.06 108 SER A C 1
ATOM 804 O O . SER A 1 108 ? 2.016 -12.461 6.289 1 95.06 108 SER A O 1
ATOM 806 N N . SER A 1 109 ? 2.367 -11.852 8.414 1 95.25 109 SER A N 1
ATOM 807 C CA . SER A 1 109 ? 3.424 -12.836 8.617 1 95.25 109 SER A CA 1
ATOM 808 C C . SER A 1 109 ? 2.91 -14.25 8.375 1 95.25 109 SER A C 1
ATOM 810 O O . SER A 1 109 ? 3.551 -15.039 7.68 1 95.25 109 SER A O 1
ATOM 812 N N . ALA A 1 110 ? 1.761 -14.594 8.898 1 93.94 110 ALA A N 1
ATOM 813 C CA . ALA A 1 110 ? 1.156 -15.914 8.734 1 93.94 110 ALA A CA 1
ATOM 814 C C . ALA A 1 110 ? 0.812 -16.172 7.27 1 93.94 110 ALA A C 1
ATOM 816 O O . ALA A 1 110 ? 1.021 -17.281 6.762 1 93.94 110 ALA A O 1
ATOM 817 N N . ALA A 1 111 ? 0.333 -15.219 6.594 1 93.69 111 ALA A N 1
ATOM 818 C CA . ALA A 1 111 ? -0.075 -15.383 5.199 1 93.69 111 ALA A CA 1
ATOM 819 C C . ALA A 1 111 ? 1.135 -15.586 4.293 1 93.69 111 ALA A C 1
ATOM 821 O O . ALA A 1 111 ? 1.103 -16.422 3.381 1 93.69 111 ALA A O 1
ATOM 822 N N . ILE A 1 112 ? 2.191 -14.812 4.527 1 91.38 112 ILE A N 1
ATOM 823 C CA . ILE A 1 112 ? 3.381 -14.836 3.684 1 91.38 112 ILE A CA 1
ATOM 824 C C . ILE A 1 112 ? 4.262 -16.016 4.059 1 91.38 112 ILE A C 1
ATOM 826 O O . ILE A 1 112 ? 5.004 -16.547 3.223 1 91.38 112 ILE A O 1
ATOM 830 N N . GLY A 1 113 ? 4.191 -16.469 5.289 1 90.69 113 GLY A N 1
ATOM 831 C CA . GLY A 1 113 ? 5.023 -17.562 5.77 1 90.69 113 GLY A CA 1
ATOM 832 C C . GLY A 1 113 ? 6.414 -17.109 6.184 1 90.69 113 GLY A C 1
ATOM 833 O O . GLY A 1 113 ? 7.398 -17.812 5.938 1 90.69 113 GLY A O 1
ATOM 834 N N . LYS A 1 114 ? 6.578 -15.922 6.602 1 92 114 LYS A N 1
ATOM 835 C CA . LYS A 1 114 ? 7.824 -15.336 7.098 1 92 114 LYS A CA 1
ATOM 836 C C . LYS A 1 114 ? 7.629 -14.711 8.477 1 92 114 LYS A C 1
ATOM 838 O O . LYS A 1 114 ? 6.559 -14.18 8.773 1 92 114 LYS A O 1
ATOM 843 N N . ASN A 1 115 ? 8.68 -14.781 9.234 1 94.31 115 ASN A N 1
ATOM 844 C CA . ASN A 1 115 ? 8.617 -14.125 10.539 1 94.31 115 ASN A CA 1
ATOM 845 C C . ASN A 1 115 ? 8.469 -12.617 10.398 1 94.31 115 ASN A C 1
ATOM 847 O O . ASN A 1 115 ? 9.047 -12.016 9.492 1 94.31 115 ASN A O 1
ATOM 851 N N . VAL A 1 116 ? 7.801 -12.023 11.344 1 93.94 116 VAL A N 1
ATOM 852 C CA . VAL A 1 116 ? 7.531 -10.586 11.328 1 93.94 116 VAL A CA 1
ATOM 853 C C . VAL A 1 116 ? 8.844 -9.812 11.219 1 93.94 116 VAL A C 1
ATOM 855 O O . VAL A 1 116 ? 8.922 -8.812 10.492 1 93.94 116 VAL A O 1
ATOM 858 N N . LYS A 1 117 ? 9.906 -10.242 11.805 1 91.75 117 LYS A N 1
ATOM 859 C CA . LYS A 1 117 ? 11.188 -9.555 11.828 1 91.75 117 LYS A CA 1
ATOM 860 C C . LYS A 1 117 ? 11.812 -9.492 10.438 1 91.75 117 LYS A C 1
ATOM 862 O O . LYS A 1 117 ? 12.602 -8.594 10.141 1 91.75 117 LYS A O 1
ATOM 867 N N . ASN A 1 118 ? 11.461 -10.453 9.609 1 92.5 118 ASN A N 1
ATOM 868 C CA . ASN A 1 118 ? 12.055 -10.547 8.281 1 92.5 118 ASN A CA 1
ATOM 869 C C . ASN A 1 118 ? 11.117 -10.008 7.211 1 92.5 118 ASN A C 1
ATOM 871 O O . ASN A 1 118 ? 11.453 -10 6.027 1 92.5 118 ASN A O 1
ATOM 875 N N . LEU A 1 119 ? 9.984 -9.555 7.676 1 93.94 119 LEU A N 1
ATOM 876 C CA . LEU A 1 119 ? 9 -9.039 6.727 1 93.94 119 LEU A CA 1
ATOM 877 C C . LEU A 1 119 ? 9.383 -7.648 6.242 1 93.94 119 LEU A C 1
ATOM 879 O O . LEU A 1 119 ? 9.844 -6.816 7.031 1 93.94 119 LEU A O 1
ATOM 883 N N . LEU A 1 120 ? 9.25 -7.453 4.965 1 93.81 120 LEU A N 1
ATOM 884 C CA . LEU A 1 120 ? 9.398 -6.125 4.387 1 93.81 120 LEU A CA 1
ATOM 885 C C . LEU A 1 120 ? 8.055 -5.41 4.305 1 93.81 120 LEU A C 1
ATOM 887 O O . LEU A 1 120 ? 7.004 -6.051 4.359 1 93.81 120 LEU A O 1
ATOM 891 N N . ALA A 1 121 ? 8.086 -4.066 4.238 1 94.44 121 ALA A N 1
ATOM 892 C CA . ALA A 1 121 ? 6.859 -3.273 4.18 1 94.44 121 ALA A CA 1
ATOM 893 C C . ALA A 1 121 ? 5.977 -3.709 3.014 1 94.44 121 ALA A C 1
ATOM 895 O O . ALA A 1 121 ? 4.762 -3.83 3.16 1 94.44 121 ALA A O 1
ATOM 896 N N . SER A 1 122 ? 6.574 -4.012 1.899 1 94.44 122 SER A N 1
ATOM 897 C CA . SER A 1 122 ? 5.816 -4.414 0.718 1 94.44 122 SER A CA 1
ATOM 898 C C . SER A 1 122 ? 5.117 -5.75 0.938 1 94.44 122 SER A C 1
ATOM 900 O O . SER A 1 122 ? 3.975 -5.938 0.512 1 94.44 122 SER A O 1
ATOM 902 N N . GLU A 1 123 ? 5.758 -6.684 1.588 1 94.31 123 GLU A N 1
ATOM 903 C CA . GLU A 1 123 ? 5.211 -8.016 1.81 1 94.31 123 GLU A CA 1
ATOM 904 C C . GLU A 1 123 ? 3.99 -7.969 2.721 1 94.31 123 GLU A C 1
ATOM 906 O O . GLU A 1 123 ? 3.068 -8.773 2.574 1 94.31 123 GLU A O 1
ATOM 911 N N . THR A 1 124 ? 3.973 -7.008 3.656 1 94.75 124 THR A N 1
ATOM 912 C CA . THR A 1 124 ? 2.846 -6.887 4.574 1 94.75 124 THR A CA 1
ATOM 913 C C . THR A 1 124 ? 1.573 -6.508 3.822 1 94.75 124 THR A C 1
ATOM 915 O O . THR A 1 124 ? 0.467 -6.832 4.262 1 94.75 124 THR A O 1
ATOM 918 N N . PHE A 1 125 ? 1.785 -5.887 2.729 1 93.94 125 PHE A N 1
ATOM 919 C CA . PHE A 1 125 ? 0.654 -5.344 1.985 1 93.94 125 PHE A CA 1
ATOM 920 C C . PHE A 1 125 ? 0.12 -6.367 0.988 1 93.94 125 PHE A C 1
ATOM 922 O O . PHE A 1 125 ? -1.008 -6.238 0.505 1 93.94 125 PHE A O 1
ATOM 929 N N . ILE A 1 126 ? 0.827 -7.391 0.653 1 94.19 126 ILE A N 1
ATOM 930 C CA . ILE A 1 126 ? 0.526 -8.352 -0.406 1 94.19 126 ILE A CA 1
ATOM 931 C C . ILE A 1 126 ? -0.801 -9.039 -0.112 1 94.19 126 ILE A C 1
ATOM 933 O O . ILE A 1 126 ? -1.715 -9.023 -0.941 1 94.19 126 ILE A O 1
ATOM 937 N N . PRO A 1 127 ? -1.008 -9.609 1.048 1 95.5 127 PRO A N 1
ATOM 938 C CA . PRO A 1 127 ? -2.285 -10.281 1.296 1 95.5 127 PRO A CA 1
ATOM 939 C C . PRO A 1 127 ? -3.477 -9.328 1.234 1 95.5 127 PRO A C 1
ATOM 941 O O . PRO A 1 127 ? -4.574 -9.734 0.847 1 95.5 127 PRO A O 1
ATOM 944 N N . CYS A 1 128 ? -3.256 -8.086 1.594 1 95.56 128 CYS A N 1
ATOM 945 C CA . CYS A 1 128 ? -4.324 -7.09 1.521 1 95.56 128 CYS A CA 1
ATOM 946 C C . CYS A 1 128 ? -4.727 -6.832 0.074 1 95.56 128 CYS A C 1
ATOM 948 O O . CYS A 1 128 ? -5.918 -6.73 -0.233 1 95.56 128 CYS A O 1
ATOM 950 N N . ILE A 1 129 ? -3.74 -6.746 -0.759 1 92.88 129 ILE A N 1
ATOM 951 C CA . ILE A 1 129 ? -3.998 -6.488 -2.172 1 92.88 129 ILE A CA 1
ATOM 952 C C . ILE A 1 129 ? -4.73 -7.676 -2.789 1 92.88 129 ILE A C 1
ATOM 954 O O . ILE A 1 129 ? -5.691 -7.5 -3.541 1 92.88 129 ILE A O 1
ATOM 958 N N . ILE A 1 130 ? -4.309 -8.883 -2.439 1 93.06 130 ILE A N 1
ATOM 959 C CA . ILE A 1 130 ? -4.945 -10.078 -2.969 1 93.06 130 ILE A CA 1
ATOM 960 C C . ILE A 1 130 ? -6.395 -10.148 -2.494 1 93.06 130 ILE A C 1
ATOM 962 O O . ILE A 1 130 ? -7.305 -10.383 -3.291 1 93.06 130 ILE A O 1
ATOM 966 N N . ALA A 1 131 ? -6.621 -9.906 -1.238 1 93.12 131 ALA A N 1
ATOM 967 C CA . ALA A 1 131 ? -7.977 -9.914 -0.696 1 93.12 131 ALA A CA 1
ATOM 968 C C . ALA A 1 131 ? -8.836 -8.844 -1.362 1 93.12 131 ALA A C 1
ATOM 970 O O . ALA A 1 131 ? -10.008 -9.094 -1.685 1 93.12 131 ALA A O 1
ATOM 971 N N . ALA A 1 132 ? -8.258 -7.676 -1.524 1 92.06 132 ALA A N 1
ATOM 972 C CA . ALA A 1 132 ? -8.984 -6.602 -2.191 1 92.06 132 ALA A CA 1
ATOM 973 C C . ALA A 1 132 ? -9.359 -6.996 -3.617 1 92.06 132 ALA A C 1
ATOM 975 O O . ALA A 1 132 ? -10.461 -6.703 -4.082 1 92.06 132 ALA A O 1
ATOM 976 N N . SER A 1 133 ? -8.461 -7.656 -4.301 1 90.12 133 SER A N 1
ATOM 977 C CA . SER A 1 133 ? -8.719 -8.094 -5.668 1 90.12 133 SER A CA 1
ATOM 978 C C . SER A 1 133 ? -9.883 -9.078 -5.723 1 90.12 133 SER A C 1
ATOM 980 O O . SER A 1 133 ? -10.68 -9.055 -6.664 1 90.12 133 SER A O 1
ATOM 982 N N . VAL A 1 134 ? -9.969 -9.914 -4.742 1 89.81 134 VAL A N 1
ATOM 983 C CA . VAL A 1 134 ? -11.062 -10.883 -4.676 1 89.81 134 VAL A CA 1
ATOM 984 C C . VAL A 1 134 ? -12.375 -10.148 -4.418 1 89.81 134 VAL A C 1
ATOM 986 O O . VAL A 1 134 ? -13.398 -10.453 -5.043 1 89.81 134 VAL A O 1
ATOM 989 N N . LYS A 1 135 ? -12.352 -9.227 -3.568 1 88.56 135 LYS A N 1
ATOM 990 C CA . LYS A 1 135 ? -13.57 -8.539 -3.15 1 88.56 135 LYS A CA 1
ATOM 991 C C . LYS A 1 135 ? -14.125 -7.668 -4.277 1 88.56 135 LYS A C 1
ATOM 993 O O . LYS A 1 135 ? -15.336 -7.512 -4.406 1 88.56 135 LYS A O 1
ATOM 998 N N . ILE A 1 136 ? -13.227 -7.082 -4.953 1 83.81 136 ILE A N 1
ATOM 999 C CA . ILE A 1 136 ? -13.688 -6.188 -6.008 1 83.81 136 ILE A CA 1
ATOM 1000 C C . ILE A 1 136 ? -14.07 -7.004 -7.242 1 83.81 136 ILE A C 1
ATOM 1002 O O . ILE A 1 136 ? -14.758 -6.504 -8.141 1 83.81 136 ILE A O 1
ATOM 1006 N N . HIS A 1 137 ? -13.578 -8.273 -7.027 1 74.12 137 HIS A N 1
ATOM 1007 C CA . HIS A 1 137 ? -13.875 -9.172 -8.141 1 74.12 137 HIS A CA 1
ATOM 1008 C C . HIS A 1 137 ? -15.375 -9.43 -8.258 1 74.12 137 HIS A C 1
ATOM 1010 O O . HIS A 1 137 ? -16.094 -9.391 -7.258 1 74.12 137 HIS A O 1
ATOM 1016 N N . GLN A 1 138 ? -15.914 -9.516 -9.336 1 65.69 138 GLN A N 1
ATOM 1017 C CA . GLN A 1 138 ? -17.297 -9.664 -9.773 1 65.69 138 GLN A CA 1
ATOM 1018 C C . GLN A 1 138 ? -18.234 -9.82 -8.586 1 65.69 138 GLN A C 1
ATOM 1020 O O . GLN A 1 138 ? -17.844 -10.328 -7.535 1 65.69 138 GLN A O 1
ATOM 1025 N N . PRO A 1 139 ? -19.234 -9.117 -8.625 1 65.19 139 PRO A N 1
ATOM 1026 C CA . PRO A 1 139 ? -20.219 -9.055 -7.535 1 65.19 139 PRO A CA 1
ATOM 1027 C C . PRO A 1 139 ? -20.984 -10.359 -7.355 1 65.19 139 PRO A C 1
ATOM 1029 O O . PRO A 1 139 ? -22.172 -10.43 -7.676 1 65.19 139 PRO A O 1
ATOM 1032 N N . TYR A 1 140 ? -20.281 -11.352 -6.984 1 71 140 TYR A N 1
ATOM 1033 C CA . TYR A 1 140 ? -20.969 -12.602 -6.664 1 71 140 TYR A CA 1
ATOM 1034 C C . TYR A 1 140 ? -21.172 -12.734 -5.164 1 71 140 TYR A C 1
ATOM 1036 O O . TYR A 1 140 ? -20.375 -12.25 -4.367 1 71 140 TYR A O 1
ATOM 1044 N N . PRO A 1 141 ? -22.234 -13.234 -4.922 1 73.62 141 PRO A N 1
ATOM 1045 C CA . PRO A 1 141 ? -22.516 -13.383 -3.492 1 73.62 141 PRO A CA 1
ATOM 1046 C C . PRO A 1 141 ? -21.484 -14.266 -2.777 1 73.62 141 PRO A C 1
ATOM 1048 O O . PRO A 1 141 ? -21.234 -14.078 -1.584 1 73.62 141 PRO A O 1
ATOM 1051 N N . PHE A 1 142 ? -21.078 -15.281 -3.494 1 79.5 142 PHE A N 1
ATOM 1052 C CA . PHE A 1 142 ? -20.047 -16.156 -2.947 1 79.5 142 PHE A CA 1
ATOM 1053 C C . PHE A 1 142 ? -18.781 -16.094 -3.783 1 79.5 142 PHE A C 1
ATOM 1055 O O . PHE A 1 142 ? -18.812 -16.328 -4.988 1 79.5 142 PHE A O 1
ATOM 1062 N N . ARG A 1 143 ? -17.688 -15.688 -3.021 1 86.94 143 ARG A N 1
ATOM 1063 C CA . ARG A 1 143 ? -16.406 -15.531 -3.709 1 86.94 143 ARG A CA 1
ATOM 1064 C C . ARG A 1 143 ? -15.328 -16.391 -3.068 1 86.94 143 ARG A C 1
ATOM 1066 O O . ARG A 1 143 ? -15.227 -16.469 -1.842 1 86.94 143 ARG A O 1
ATOM 1073 N N . ARG A 1 144 ? -14.609 -17.078 -3.916 1 88.5 144 ARG A N 1
ATOM 1074 C CA . ARG A 1 144 ? -13.523 -17.953 -3.473 1 88.5 144 ARG A CA 1
ATOM 1075 C C . ARG A 1 144 ? -12.18 -17.469 -4.023 1 88.5 144 ARG A C 1
ATOM 1077 O O . ARG A 1 144 ? -12.102 -17.047 -5.18 1 88.5 144 ARG A O 1
ATOM 1084 N N . CYS A 1 145 ? -11.195 -17.516 -3.125 1 91.62 145 CYS A N 1
ATOM 1085 C CA . CYS A 1 145 ? -9.836 -17.172 -3.51 1 91.62 145 CYS A CA 1
ATOM 1086 C C . CYS A 1 145 ? -8.922 -18.391 -3.439 1 91.62 145 CYS A C 1
ATOM 1088 O O . CYS A 1 145 ? -8.883 -19.094 -2.424 1 91.62 145 CYS A O 1
ATOM 1090 N N . ILE A 1 146 ? -8.258 -18.672 -4.531 1 92.12 146 ILE A N 1
ATOM 1091 C CA . ILE A 1 146 ? -7.223 -19.703 -4.547 1 92.12 146 ILE A CA 1
ATOM 1092 C C . ILE A 1 146 ? -5.859 -19.047 -4.773 1 92.12 146 ILE A C 1
ATOM 1094 O O . ILE A 1 146 ? -5.668 -18.312 -5.742 1 92.12 146 ILE A O 1
ATOM 1098 N N . SER A 1 147 ? -5.012 -19.188 -3.818 1 91.56 147 SER A N 1
ATOM 1099 C CA . SER A 1 147 ? -3.691 -18.578 -3.928 1 91.56 147 SER A CA 1
ATOM 1100 C C . SER A 1 147 ? -2.623 -19.438 -3.268 1 91.56 147 SER A C 1
ATOM 1102 O O . SER A 1 147 ? -2.926 -20.5 -2.736 1 91.56 147 SER A O 1
ATOM 1104 N N . GLU A 1 148 ? -1.378 -19.031 -3.445 1 86 148 GLU A N 1
ATOM 1105 C CA . GLU A 1 148 ? -0.275 -19.719 -2.791 1 86 148 GLU A CA 1
ATOM 1106 C C . GLU A 1 148 ? -0.079 -19.219 -1.361 1 86 148 GLU A C 1
ATOM 1108 O O . GLU A 1 148 ? 0.747 -19.766 -0.619 1 86 148 GLU A O 1
ATOM 1113 N N . LEU A 1 149 ? -0.783 -18.188 -1.024 1 87.88 149 LEU A N 1
ATOM 1114 C CA . LEU A 1 149 ? -0.657 -17.625 0.313 1 87.88 149 LEU A CA 1
ATOM 1115 C C . LEU A 1 149 ? -1.518 -18.391 1.313 1 87.88 149 LEU A C 1
ATOM 1117 O O . LEU A 1 149 ? -2.543 -18.953 0.943 1 87.88 149 LEU A O 1
ATOM 1121 N N . ASP A 1 150 ? -1.063 -18.312 2.529 1 86.75 150 ASP A N 1
ATOM 1122 C CA . ASP A 1 150 ? -1.79 -18.969 3.605 1 86.75 150 ASP A CA 1
ATOM 1123 C C . ASP A 1 150 ? -2.748 -18.016 4.301 1 86.75 150 ASP A C 1
ATOM 1125 O O . ASP A 1 150 ? -2.57 -16.797 4.23 1 86.75 150 ASP A O 1
ATOM 1129 N N . ASP A 1 151 ? -3.791 -18.594 4.848 1 88.62 151 ASP A N 1
ATOM 1130 C CA . ASP A 1 151 ? -4.641 -17.938 5.836 1 88.62 151 ASP A CA 1
ATOM 1131 C C . ASP A 1 151 ? -5.184 -16.609 5.301 1 88.62 151 ASP A C 1
ATOM 1133 O O . ASP A 1 151 ? -5.145 -15.594 5.996 1 88.62 151 ASP A O 1
ATOM 1137 N N . LEU A 1 152 ? -5.621 -16.594 4.09 1 93 152 LEU A N 1
ATOM 1138 C CA . LEU A 1 152 ? -6.133 -15.367 3.498 1 93 152 LEU A CA 1
ATOM 1139 C C . LEU A 1 152 ? -7.543 -15.07 4 1 93 152 LEU A C 1
ATOM 1141 O O . LEU A 1 152 ? -8.062 -13.977 3.781 1 93 152 LEU A O 1
ATOM 1145 N N . ASP A 1 153 ? -8.148 -16.031 4.719 1 91.88 153 ASP A N 1
ATOM 1146 C CA . ASP A 1 153 ? -9.508 -15.867 5.223 1 91.88 153 ASP A CA 1
ATOM 1147 C C . ASP A 1 153 ? -9.609 -14.648 6.133 1 91.88 153 ASP A C 1
ATOM 1149 O O . ASP A 1 153 ? -10.602 -13.922 6.102 1 91.88 153 ASP A O 1
ATOM 1153 N N . ARG A 1 154 ? -8.625 -14.445 6.895 1 91.06 154 ARG A N 1
ATOM 1154 C CA . ARG A 1 154 ? -8.641 -13.336 7.84 1 91.06 154 ARG A CA 1
ATOM 1155 C C . ARG A 1 154 ? -8.734 -12 7.117 1 91.06 154 ARG A C 1
ATOM 1157 O O . ARG A 1 154 ? -9.344 -11.055 7.625 1 91.06 154 ARG A O 1
ATOM 1164 N N . PHE A 1 155 ? -8.156 -11.906 6.031 1 94.25 155 PHE A N 1
ATOM 1165 C CA . PHE A 1 155 ? -8.172 -10.68 5.246 1 94.25 155 PHE A CA 1
ATOM 1166 C C . PHE A 1 155 ? -9.492 -10.523 4.504 1 94.25 155 PHE A C 1
ATOM 1168 O O . PHE A 1 155 ? -10.008 -9.414 4.371 1 94.25 155 PHE A O 1
ATOM 1175 N N . LEU A 1 156 ? -10.023 -11.602 4.051 1 91.81 156 LEU A N 1
ATOM 1176 C CA . LEU A 1 156 ? -11.266 -11.594 3.283 1 91.81 156 LEU A CA 1
ATOM 1177 C C . LEU A 1 156 ? -12.461 -11.281 4.184 1 91.81 156 LEU A C 1
ATOM 1179 O O . LEU A 1 156 ? -13.484 -10.797 3.713 1 91.81 156 LEU A O 1
ATOM 1183 N N . ARG A 1 157 ? -12.312 -11.5 5.422 1 89.88 157 ARG A N 1
ATOM 1184 C CA . ARG A 1 157 ? -13.414 -11.297 6.355 1 89.88 157 ARG A CA 1
ATOM 1185 C C . ARG A 1 157 ? -13.539 -9.82 6.738 1 89.88 157 ARG A C 1
ATOM 1187 O O . ARG A 1 157 ? -14.555 -9.406 7.293 1 89.88 157 ARG A O 1
ATOM 1194 N N . VAL A 1 158 ? -12.531 -9.086 6.492 1 89.56 158 VAL A N 1
ATOM 1195 C CA . VAL A 1 158 ? -12.562 -7.672 6.848 1 89.56 158 VAL A CA 1
ATOM 1196 C C . VAL A 1 158 ? -13.641 -6.961 6.031 1 89.56 158 VAL A C 1
ATOM 1198 O O . VAL A 1 158 ? -13.672 -7.074 4.801 1 89.56 158 VAL A O 1
ATOM 1201 N N . ARG A 1 159 ? -14.492 -6.234 6.734 1 86.75 159 ARG A N 1
ATOM 1202 C CA . ARG A 1 159 ? -15.523 -5.469 6.043 1 86.75 159 ARG A CA 1
ATOM 1203 C C . ARG A 1 159 ? -14.938 -4.227 5.383 1 86.75 159 ARG A C 1
ATOM 1205 O O . ARG A 1 159 ? -14.094 -3.547 5.969 1 86.75 159 ARG A O 1
ATOM 1212 N N . THR A 1 160 ? -15.359 -4.031 4.156 1 89.12 160 THR A N 1
ATOM 1213 C CA . THR A 1 160 ? -14.852 -2.896 3.391 1 89.12 160 THR A CA 1
ATOM 1214 C C . THR A 1 160 ? -15.992 -1.969 2.979 1 89.12 160 THR A C 1
ATOM 1216 O O . THR A 1 160 ? -17.156 -2.232 3.285 1 89.12 160 THR A O 1
ATOM 1219 N N . ARG A 1 161 ? -15.703 -0.924 2.273 1 84.06 161 ARG A N 1
ATOM 1220 C CA . ARG A 1 161 ? -16.641 0.099 1.824 1 84.06 161 ARG A CA 1
ATOM 1221 C C . ARG A 1 161 ? -17.516 -0.418 0.683 1 84.06 161 ARG A C 1
ATOM 1223 O O . ARG A 1 161 ? -18.516 0.199 0.334 1 84.06 161 ARG A O 1
ATOM 1230 N N . LEU A 1 162 ? -17.109 -1.553 0.164 1 81.88 162 LEU A N 1
ATOM 1231 C CA . LEU A 1 162 ? -17.844 -2.078 -0.978 1 81.88 162 LEU A CA 1
ATOM 1232 C C . LEU A 1 162 ? -19.25 -2.502 -0.566 1 81.88 162 LEU A C 1
ATOM 1234 O O . LEU A 1 162 ? -19.422 -3.256 0.396 1 81.88 162 LEU A O 1
ATOM 1238 N N . PRO A 1 163 ? -20.172 -1.976 -1.296 1 73.69 163 PRO A N 1
ATOM 1239 C CA . PRO A 1 163 ? -21.547 -2.383 -0.993 1 73.69 163 PRO A CA 1
ATOM 1240 C C . PRO A 1 163 ? -21.766 -3.885 -1.154 1 73.69 163 PRO A C 1
ATOM 1242 O O . PRO A 1 163 ? -22.641 -4.457 -0.497 1 73.69 163 PRO A O 1
ATOM 1245 N N . THR A 1 164 ? -21.016 -4.469 -1.983 1 71.19 164 THR A N 1
ATOM 1246 C CA . THR A 1 164 ? -21.188 -5.883 -2.299 1 71.19 164 THR A CA 1
ATOM 1247 C C . THR A 1 164 ? -20.438 -6.754 -1.291 1 71.19 164 THR A C 1
ATOM 1249 O O . THR A 1 164 ? -20.375 -7.977 -1.445 1 71.19 164 THR A O 1
ATOM 1252 N N . ASP A 1 165 ? -19.891 -6.121 -0.305 1 76.44 165 ASP A N 1
ATOM 1253 C CA . ASP A 1 165 ? -19.047 -6.852 0.646 1 76.44 165 ASP A CA 1
ATOM 1254 C C . ASP A 1 165 ? -19.906 -7.641 1.632 1 76.44 165 ASP A C 1
ATOM 1256 O O . ASP A 1 165 ? -19.469 -7.941 2.742 1 76.44 165 ASP A O 1
ATOM 1260 N N . LYS A 1 166 ? -21.094 -7.953 1.319 1 70.19 166 LYS A N 1
ATOM 1261 C CA . LYS A 1 166 ? -21.969 -8.695 2.215 1 70.19 166 LYS A CA 1
ATOM 1262 C C . LYS A 1 166 ? -21.953 -10.188 1.887 1 70.19 166 LYS A C 1
ATOM 1264 O O . LYS A 1 166 ? -22.609 -10.984 2.557 1 70.19 166 LYS A O 1
ATOM 1269 N N . GLY A 1 167 ? -21.172 -10.625 1.047 1 75 167 GLY A N 1
ATOM 1270 C CA . GLY A 1 167 ? -21.203 -12.023 0.643 1 75 167 GLY A CA 1
ATOM 1271 C C . GLY A 1 167 ? -20.266 -12.898 1.455 1 75 167 GLY A C 1
ATOM 1272 O O . GLY A 1 167 ? -19.688 -12.445 2.445 1 75 167 GLY A O 1
ATOM 1273 N N . ARG A 1 168 ? -20.328 -14.195 1.12 1 83.88 168 ARG A N 1
ATOM 1274 C CA . ARG A 1 168 ? -19.469 -15.195 1.731 1 83.88 168 ARG A CA 1
ATOM 1275 C C . ARG A 1 168 ? -18.141 -15.305 0.989 1 83.88 168 ARG A C 1
ATOM 1277 O O . ARG A 1 168 ? -18.109 -15.258 -0.243 1 83.88 168 ARG A O 1
ATOM 1284 N N . TYR A 1 169 ? -17.062 -15.289 1.842 1 88.12 169 TYR A N 1
ATOM 1285 C CA . TYR A 1 169 ? -15.727 -15.422 1.271 1 88.12 169 TYR A CA 1
ATOM 1286 C C . TYR A 1 169 ? -15.039 -16.688 1.772 1 88.12 169 TYR A C 1
ATOM 1288 O O . TYR A 1 169 ? -15.227 -17.094 2.924 1 88.12 169 TYR A O 1
ATOM 1296 N N . GLU A 1 170 ? -14.32 -17.359 0.851 1 88.69 170 GLU A N 1
ATOM 1297 C CA . GLU A 1 170 ? -13.508 -18.516 1.216 1 88.69 170 GLU A CA 1
ATOM 1298 C C . GLU A 1 170 ? -12.148 -18.469 0.519 1 88.69 170 GLU A C 1
ATOM 1300 O O . GLU A 1 170 ? -12.062 -18.125 -0.657 1 88.69 170 GLU A O 1
ATOM 1305 N N . ALA A 1 171 ? -11.164 -18.703 1.34 1 91.56 171 ALA A N 1
ATOM 1306 C CA . ALA A 1 171 ? -9.82 -18.812 0.777 1 91.56 171 ALA A CA 1
ATOM 1307 C C . ALA A 1 171 ? -9.297 -20.234 0.844 1 91.56 171 ALA A C 1
ATOM 1309 O O . ALA A 1 171 ? -9.555 -20.953 1.812 1 91.56 171 ALA A O 1
ATOM 1310 N N . SER A 1 172 ? -8.695 -20.641 -0.205 1 88.19 172 SER A N 1
ATOM 1311 C CA . SER A 1 172 ? -8.039 -21.953 -0.256 1 88.19 172 SER A CA 1
ATOM 1312 C C . SER A 1 172 ? -6.617 -21.828 -0.784 1 88.19 172 SER A C 1
ATOM 1314 O O . SER A 1 172 ? -6.352 -21.047 -1.708 1 88.19 172 SER A O 1
ATOM 1316 N N . LYS A 1 173 ? -5.793 -22.5 -0.131 1 86.88 173 LYS A N 1
ATOM 1317 C CA . LYS A 1 173 ? -4.414 -22.562 -0.602 1 86.88 173 LYS A CA 1
ATOM 1318 C C . LYS A 1 173 ? -4.25 -23.594 -1.715 1 86.88 173 LYS A C 1
ATOM 1320 O O . LYS A 1 173 ? -4.766 -24.703 -1.615 1 86.88 173 LYS A O 1
ATOM 1325 N N . ARG A 1 174 ? -3.609 -23.109 -2.699 1 79.88 174 ARG A N 1
ATOM 1326 C CA . ARG A 1 174 ? -3.35 -24.031 -3.791 1 79.88 174 ARG A CA 1
ATOM 1327 C C . ARG A 1 174 ? -2.389 -25.141 -3.352 1 79.88 174 ARG A C 1
ATOM 1329 O O . ARG A 1 174 ? -1.343 -24.859 -2.762 1 79.88 174 ARG A O 1
ATOM 1336 N N . ASP A 1 175 ? -2.818 -26.281 -3.619 1 68.56 175 ASP A N 1
ATOM 1337 C CA . ASP A 1 175 ? -1.977 -27.422 -3.307 1 68.56 175 ASP A CA 1
ATOM 1338 C C . ASP A 1 175 ? -0.769 -27.484 -4.238 1 68.56 175 ASP A C 1
ATOM 1340 O O . ASP A 1 175 ? -0.854 -27.094 -5.402 1 68.56 175 ASP A O 1
ATOM 1344 N N . GLU A 1 176 ? 0.361 -27.703 -3.559 1 66.75 176 GLU A N 1
ATOM 1345 C CA . GLU A 1 176 ? 1.511 -28.016 -4.402 1 66.75 176 GLU A CA 1
ATOM 1346 C C . GLU A 1 176 ? 1.542 -29.5 -4.773 1 66.75 176 GLU A C 1
ATOM 1348 O O . GLU A 1 176 ? 1.075 -30.344 -4.008 1 66.75 176 GLU A O 1
ATOM 1353 N N . LEU A 1 177 ? 1.766 -29.703 -6.062 1 68.31 177 LEU A N 1
ATOM 1354 C CA . LEU A 1 177 ? 1.933 -31.109 -6.426 1 68.31 177 LEU A CA 1
ATOM 1355 C C . LEU A 1 177 ? 3.143 -31.703 -5.719 1 68.31 177 LEU A C 1
ATOM 1357 O O . LEU A 1 177 ? 4.129 -31.016 -5.469 1 68.31 177 LEU A O 1
ATOM 1361 N N . ILE A 1 178 ? 2.93 -32.875 -5.48 1 67.81 178 ILE A N 1
ATOM 1362 C CA . ILE A 1 178 ? 3.99 -33.625 -4.812 1 67.81 178 ILE A CA 1
ATOM 1363 C C . ILE A 1 178 ? 5.242 -33.656 -5.688 1 67.81 178 ILE A C 1
ATOM 1365 O O . ILE A 1 178 ? 5.156 -33.844 -6.902 1 67.81 178 ILE A O 1
ATOM 1369 N N . CYS A 1 179 ? 6.324 -33.375 -5.059 1 71.31 179 CYS A N 1
ATOM 1370 C CA . CYS A 1 179 ? 7.609 -33.312 -5.75 1 71.31 179 CYS A CA 1
ATOM 1371 C C . CYS A 1 179 ? 8 -34.688 -6.262 1 71.31 179 CYS A C 1
ATOM 1373 O O . CYS A 1 179 ? 7.793 -35.719 -5.578 1 71.31 179 CYS A O 1
ATOM 1375 N N . LEU A 1 180 ? 8.492 -34.719 -7.473 1 76.69 180 LEU A N 1
ATOM 1376 C CA . LEU A 1 180 ? 9.016 -35.938 -8.094 1 76.69 180 LEU A CA 1
ATOM 1377 C C . LEU A 1 180 ? 10.297 -36.406 -7.406 1 76.69 180 LEU A C 1
ATOM 1379 O O . LEU A 1 180 ? 11.352 -35.781 -7.586 1 76.69 180 LEU A O 1
ATOM 1383 N N . ARG A 1 181 ? 10.109 -36.656 -6.055 1 68.69 181 ARG A N 1
ATOM 1384 C CA . ARG A 1 181 ? 11.297 -36.969 -5.27 1 68.69 181 ARG A CA 1
ATOM 1385 C C . ARG A 1 181 ? 11.656 -38.469 -5.414 1 68.69 181 ARG A C 1
ATOM 1387 O O . ARG A 1 181 ? 10.789 -39.281 -5.688 1 68.69 181 ARG A O 1
ATOM 1394 N N . GLN A 1 182 ? 13.016 -38.562 -5.398 1 58.12 182 GLN A N 1
ATOM 1395 C CA . GLN A 1 182 ? 13.438 -39.969 -5.277 1 58.12 182 GLN A CA 1
ATOM 1396 C C . GLN A 1 182 ? 13.117 -40.531 -3.891 1 58.12 182 GLN A C 1
ATOM 1398 O O . GLN A 1 182 ? 12.664 -41.656 -3.762 1 58.12 182 GLN A O 1
ATOM 1403 N N . ASP A 1 183 ? 13.492 -39.594 -2.891 1 59.78 183 ASP A N 1
ATOM 1404 C CA . ASP A 1 183 ? 13.195 -39.938 -1.506 1 59.78 183 ASP A CA 1
ATOM 1405 C C . ASP A 1 183 ? 12.195 -38.938 -0.896 1 59.78 183 ASP A C 1
ATOM 1407 O O . ASP A 1 183 ? 12.523 -37.781 -0.681 1 59.78 183 ASP A O 1
ATOM 1411 N N . PRO A 1 184 ? 10.883 -39.344 -0.763 1 56.16 184 PRO A N 1
ATOM 1412 C CA . PRO A 1 184 ? 9.805 -38.438 -0.355 1 56.16 184 PRO A CA 1
ATOM 1413 C C . PRO A 1 184 ? 10.094 -37.719 0.97 1 56.16 184 PRO A C 1
ATOM 1415 O O . PRO A 1 184 ? 9.516 -36.688 1.251 1 56.16 184 PRO A O 1
ATOM 1418 N N . LYS A 1 185 ? 10.836 -38.375 1.788 1 56.5 185 LYS A N 1
ATOM 1419 C CA . LYS A 1 185 ? 11.07 -37.875 3.137 1 56.5 185 LYS A CA 1
ATOM 1420 C C . LYS A 1 185 ? 12.195 -36.844 3.145 1 56.5 185 LYS A C 1
ATOM 1422 O O . LYS A 1 185 ? 12.086 -35.812 3.822 1 56.5 185 LYS A O 1
ATOM 1427 N N . ASN A 1 186 ? 13.164 -37.188 2.373 1 57.91 186 ASN A N 1
ATOM 1428 C CA . ASN A 1 186 ? 14.383 -36.406 2.611 1 57.91 186 ASN A CA 1
ATOM 1429 C C . ASN A 1 186 ? 14.688 -35.469 1.445 1 57.91 186 ASN A C 1
ATOM 1431 O O . ASN A 1 186 ? 15.438 -34.531 1.598 1 57.91 186 ASN A O 1
ATOM 1435 N N . ASP A 1 187 ? 14.234 -35.875 0.302 1 59.38 187 ASP A N 1
ATOM 1436 C CA . ASP A 1 187 ? 14.734 -35.188 -0.879 1 59.38 187 ASP A CA 1
ATOM 1437 C C . ASP A 1 187 ? 13.75 -34.125 -1.356 1 59.38 187 ASP A C 1
ATOM 1439 O O . ASP A 1 187 ? 12.805 -34.438 -2.08 1 59.38 187 ASP A O 1
ATOM 1443 N N . VAL A 1 188 ? 13.836 -32.906 -0.713 1 63.12 188 VAL A N 1
ATOM 1444 C CA . VAL A 1 188 ? 12.93 -31.891 -1.236 1 63.12 188 VAL A CA 1
ATOM 1445 C C . VAL A 1 188 ? 13.711 -30.891 -2.07 1 63.12 188 VAL A C 1
ATOM 1447 O O . VAL A 1 188 ? 14.422 -30.031 -1.523 1 63.12 188 VAL A O 1
ATOM 1450 N N . ASP A 1 189 ? 14.195 -31.422 -3.359 1 72.12 189 ASP A N 1
ATOM 1451 C CA . ASP A 1 189 ? 14.758 -30.484 -4.336 1 72.12 189 ASP A CA 1
ATOM 1452 C C . ASP A 1 189 ? 13.711 -30.078 -5.371 1 72.12 189 ASP A C 1
ATOM 1454 O O . ASP A 1 189 ? 13.406 -30.844 -6.285 1 72.12 189 ASP A O 1
ATOM 1458 N N . ARG A 1 190 ? 13.242 -28.969 -5.223 1 74.38 190 ARG A N 1
ATOM 1459 C CA . ARG A 1 190 ? 12.172 -28.484 -6.094 1 74.38 190 ARG A CA 1
ATOM 1460 C C . ARG A 1 190 ? 12.656 -28.344 -7.531 1 74.38 190 ARG A C 1
ATOM 1462 O O . ARG A 1 190 ? 11.875 -28.516 -8.477 1 74.38 190 ARG A O 1
ATOM 1469 N N . GLU A 1 191 ? 13.836 -28.188 -7.656 1 78.88 191 GLU A N 1
ATOM 1470 C CA . GLU A 1 191 ? 14.359 -28.016 -9 1 78.88 191 GLU A CA 1
ATOM 1471 C C . GLU A 1 191 ? 14.289 -29.312 -9.805 1 78.88 191 GLU A C 1
ATOM 1473 O O . GLU A 1 191 ? 13.961 -29.297 -10.992 1 78.88 191 GLU A O 1
ATOM 1478 N N . VAL A 1 192 ? 14.484 -30.266 -9.102 1 79.62 192 VAL A N 1
ATOM 1479 C CA . VAL A 1 192 ? 14.531 -31.547 -9.797 1 79.62 192 VAL A CA 1
ATOM 1480 C C . VAL A 1 192 ? 13.188 -32.25 -9.688 1 79.62 192 VAL A C 1
ATOM 1482 O O . VAL A 1 192 ? 12.82 -33.062 -10.547 1 79.62 192 VAL A O 1
ATOM 1485 N N . GLY A 1 193 ? 12.461 -31.859 -8.766 1 84.94 193 GLY A N 1
ATOM 1486 C CA . GLY A 1 193 ? 11.242 -32.594 -8.469 1 84.94 193 GLY A CA 1
ATOM 1487 C C . GLY A 1 193 ? 9.992 -31.938 -9.023 1 84.94 193 GLY A C 1
ATOM 1488 O O . GLY A 1 193 ? 8.883 -32.438 -8.828 1 84.94 193 GLY A O 1
ATOM 1489 N N . THR A 1 194 ? 10.164 -30.844 -9.719 1 90.25 194 THR A N 1
ATOM 1490 C CA . THR A 1 194 ? 9.008 -30.141 -10.242 1 90.25 194 THR A CA 1
ATOM 1491 C C . THR A 1 194 ? 9.133 -29.938 -11.758 1 90.25 194 THR A C 1
ATOM 1493 O O . THR A 1 194 ? 10.227 -29.672 -12.266 1 90.25 194 THR A O 1
ATOM 1496 N N . ILE A 1 195 ? 8.094 -30.219 -12.422 1 92.88 195 ILE A N 1
ATOM 1497 C CA . ILE A 1 195 ? 8.07 -29.969 -13.852 1 92.88 195 ILE A CA 1
ATOM 1498 C C . ILE A 1 195 ? 7.66 -28.516 -14.109 1 92.88 195 ILE A C 1
ATOM 1500 O O . ILE A 1 195 ? 6.598 -28.078 -13.672 1 92.88 195 ILE A O 1
ATOM 1504 N N . TYR A 1 196 ? 8.477 -27.812 -14.82 1 94.44 196 TYR A N 1
ATOM 1505 C CA . TYR A 1 196 ? 8.234 -26.391 -15.102 1 94.44 196 TYR A CA 1
ATOM 1506 C C . TYR A 1 196 ? 7.773 -26.188 -16.531 1 94.44 196 TYR A C 1
ATOM 1508 O O . TYR A 1 196 ? 8.031 -27.031 -17.406 1 94.44 196 TYR A O 1
ATOM 1516 N N . ILE A 1 197 ? 7.145 -25.062 -16.781 1 94.56 197 ILE A N 1
ATOM 1517 C CA . ILE A 1 197 ? 6.594 -24.781 -18.109 1 94.56 197 ILE A CA 1
ATOM 1518 C C . ILE A 1 197 ? 7.727 -24.531 -19.094 1 94.56 197 ILE A C 1
ATOM 1520 O O . ILE A 1 197 ? 7.527 -24.609 -20.312 1 94.56 197 ILE A O 1
ATOM 1524 N N . THR A 1 198 ? 8.867 -24.234 -18.594 1 93.94 198 THR A N 1
ATOM 1525 C CA . THR A 1 198 ? 10 -23.906 -19.453 1 93.94 198 THR A CA 1
ATOM 1526 C C . THR A 1 198 ? 10.867 -25.141 -19.688 1 93.94 198 THR A C 1
ATOM 1528 O O . THR A 1 198 ? 11.867 -25.078 -20.406 1 93.94 198 THR A O 1
ATOM 1531 N N . ASP A 1 199 ? 10.523 -26.266 -19.094 1 94.88 199 ASP A N 1
ATOM 1532 C CA . ASP A 1 199 ? 11.305 -27.484 -19.266 1 94.88 199 ASP A CA 1
ATOM 1533 C C . ASP A 1 199 ? 11.195 -28 -20.703 1 94.88 199 ASP A C 1
ATOM 1535 O O . ASP A 1 199 ? 10.141 -27.891 -21.328 1 94.88 199 ASP A O 1
ATOM 1539 N N . THR A 1 200 ? 12.242 -28.609 -21.156 1 93.75 200 THR A N 1
ATOM 1540 C CA . THR A 1 200 ? 12.203 -29.312 -22.422 1 93.75 200 THR A CA 1
ATOM 1541 C C . THR A 1 200 ? 11.617 -30.703 -22.25 1 93.75 200 THR A C 1
ATOM 1543 O O . THR A 1 200 ? 11.57 -31.234 -21.141 1 93.75 200 THR A O 1
ATOM 1546 N N . PRO A 1 201 ? 11.164 -31.234 -23.391 1 91.62 201 PRO A N 1
ATOM 1547 C CA . PRO A 1 201 ? 10.695 -32.625 -23.297 1 91.62 201 PRO A CA 1
ATOM 1548 C C . PRO A 1 201 ? 11.742 -33.562 -22.703 1 91.62 201 PRO A C 1
ATOM 1550 O O . PRO A 1 201 ? 11.398 -34.5 -21.953 1 91.62 201 PRO A O 1
ATOM 1553 N N . ALA A 1 202 ? 12.969 -33.281 -23.016 1 94.06 202 ALA A N 1
ATOM 1554 C CA . ALA A 1 202 ? 14.055 -34.094 -22.438 1 94.06 202 ALA A CA 1
ATOM 1555 C C . ALA A 1 202 ? 14.148 -33.875 -20.938 1 94.06 202 ALA A C 1
ATOM 1557 O O . ALA A 1 202 ? 14.375 -34.844 -20.188 1 94.06 202 ALA A O 1
ATOM 1558 N N . ASP A 1 203 ? 14.016 -32.656 -20.484 1 94.5 203 ASP A N 1
ATOM 1559 C CA . ASP A 1 203 ? 14.016 -32.375 -19.062 1 94.5 203 ASP A CA 1
ATOM 1560 C C . ASP A 1 203 ? 12.867 -33.094 -18.359 1 94.5 203 ASP A C 1
ATOM 1562 O O . ASP A 1 203 ? 13.047 -33.656 -17.281 1 94.5 203 ASP A O 1
ATOM 1566 N N . VAL A 1 204 ? 11.711 -33.031 -18.953 1 95.12 204 VAL A N 1
ATOM 1567 C CA . VAL A 1 204 ? 10.523 -33.656 -18.375 1 95.12 204 VAL A CA 1
ATOM 1568 C C . VAL A 1 204 ? 10.766 -35.156 -18.219 1 95.12 204 VAL A C 1
ATOM 1570 O O . VAL A 1 204 ? 10.492 -35.719 -17.156 1 95.12 204 VAL A O 1
ATOM 1573 N N . ALA A 1 205 ? 11.281 -35.781 -19.25 1 94.12 205 ALA A N 1
ATOM 1574 C CA . ALA A 1 205 ? 11.562 -37.188 -19.219 1 94.12 205 ALA A CA 1
ATOM 1575 C C . ALA A 1 205 ? 12.555 -37.531 -18.109 1 94.12 205 ALA A C 1
ATOM 1577 O O . ALA A 1 205 ? 12.367 -38.531 -17.375 1 94.12 205 ALA A O 1
ATOM 1578 N N . ARG A 1 206 ? 13.562 -36.781 -18.016 1 93.31 206 ARG A N 1
ATOM 1579 C CA . ARG A 1 206 ? 14.594 -37 -17.016 1 93.31 206 ARG A CA 1
ATOM 1580 C C . ARG A 1 206 ? 14.008 -36.875 -15.602 1 93.31 206 ARG A C 1
ATOM 1582 O O . ARG A 1 206 ? 14.273 -37.75 -14.75 1 93.31 206 ARG A O 1
ATOM 1589 N N . LYS A 1 207 ? 13.25 -35.875 -15.391 1 92.5 207 LYS A N 1
ATOM 1590 C CA . LYS A 1 207 ? 12.68 -35.656 -14.07 1 92.5 207 LYS A CA 1
ATOM 1591 C C . LYS A 1 207 ? 11.672 -36.75 -13.711 1 92.5 207 LYS A C 1
ATOM 1593 O O . LYS A 1 207 ? 11.648 -37.219 -12.57 1 92.5 207 LYS A O 1
ATOM 1598 N N . ILE A 1 208 ? 10.836 -37.125 -14.625 1 93.81 208 ILE A N 1
ATOM 1599 C CA . ILE A 1 208 ? 9.836 -38.188 -14.391 1 93.81 208 ILE A CA 1
ATOM 1600 C C . ILE A 1 208 ? 10.539 -39.5 -14.133 1 93.81 208 ILE A C 1
ATOM 1602 O O . ILE A 1 208 ? 10.141 -40.281 -13.242 1 93.81 208 ILE A O 1
ATOM 1606 N N . ASN A 1 209 ? 11.562 -39.781 -14.875 1 91.75 209 ASN A N 1
ATOM 1607 C CA . ASN A 1 209 ? 12.289 -41.031 -14.727 1 91.75 209 ASN A CA 1
ATOM 1608 C C . ASN A 1 209 ? 12.938 -41.156 -13.352 1 91.75 209 ASN A C 1
ATOM 1610 O O . ASN A 1 209 ? 13.055 -42.25 -12.805 1 91.75 209 ASN A O 1
ATOM 1614 N N . LYS A 1 210 ? 13.297 -40.031 -12.844 1 87.81 210 LYS A N 1
ATOM 1615 C CA . LYS A 1 210 ? 13.938 -40.031 -11.531 1 87.81 210 LYS A CA 1
ATOM 1616 C C . LYS A 1 210 ? 12.898 -40.031 -10.414 1 87.81 210 LYS A C 1
ATOM 1618 O O . LYS A 1 210 ? 13.242 -40.25 -9.242 1 87.81 210 LYS A O 1
ATOM 1623 N N . GLY A 1 211 ? 11.68 -39.75 -10.789 1 89.31 211 GLY A N 1
ATOM 1624 C CA . GLY A 1 211 ? 10.625 -39.656 -9.797 1 89.31 211 GLY A CA 1
ATOM 1625 C C . GLY A 1 211 ? 10.328 -40.969 -9.102 1 89.31 211 GLY A C 1
ATOM 1626 O O . GLY A 1 211 ? 10.422 -42.031 -9.711 1 89.31 211 GLY A O 1
ATOM 1627 N N . HIS A 1 212 ? 10 -40.844 -7.895 1 87.81 212 HIS A N 1
ATOM 1628 C CA . HIS A 1 212 ? 9.664 -42.031 -7.098 1 87.81 212 HIS A CA 1
ATOM 1629 C C . HIS A 1 212 ? 8.406 -42.719 -7.625 1 87.81 212 HIS A C 1
ATOM 1631 O O . HIS A 1 212 ? 7.359 -42.062 -7.773 1 87.81 212 HIS A O 1
ATOM 1637 N N . CYS A 1 213 ? 8.539 -43.938 -7.926 1 90.75 213 CYS A N 1
ATOM 1638 C CA . CYS A 1 213 ? 7.438 -44.781 -8.422 1 90.75 213 CYS A CA 1
ATOM 1639 C C . CYS A 1 213 ? 7.664 -46.25 -8.086 1 90.75 213 CYS A C 1
ATOM 1641 O O . CYS A 1 213 ? 8.07 -47.031 -8.945 1 90.75 213 CYS A O 1
ATOM 1643 N N . ARG A 1 214 ? 7.266 -46.594 -6.852 1 89.12 214 ARG A N 1
ATOM 1644 C CA . ARG A 1 214 ? 7.418 -48 -6.426 1 89.12 214 ARG A CA 1
ATOM 1645 C C . ARG A 1 214 ? 6.254 -48.844 -6.918 1 89.12 214 ARG A C 1
ATOM 1647 O O . ARG A 1 214 ? 5.105 -48.406 -6.914 1 89.12 214 ARG A O 1
ATOM 1654 N N . PRO A 1 215 ? 6.645 -50.031 -7.277 1 91.81 215 PRO A N 1
ATOM 1655 C CA . PRO A 1 215 ? 5.574 -50.906 -7.766 1 91.81 215 PRO A CA 1
ATOM 1656 C C . PRO A 1 215 ? 4.457 -51.094 -6.746 1 91.81 215 PRO A C 1
ATOM 1658 O O . PRO A 1 215 ? 4.727 -51.406 -5.578 1 91.81 215 PRO A O 1
ATOM 1661 N N . GLY A 1 216 ? 3.291 -50.875 -7.176 1 91.19 216 GLY A N 1
ATOM 1662 C CA . GLY A 1 216 ? 2.111 -51.125 -6.363 1 91.19 216 GLY A CA 1
ATOM 1663 C C . GLY A 1 216 ? 1.81 -50 -5.383 1 91.19 216 GLY A C 1
ATOM 1664 O O . GLY A 1 216 ? 0.774 -50.031 -4.715 1 91.19 216 GLY A O 1
ATOM 1665 N N . ASP A 1 217 ? 2.627 -49.062 -5.289 1 89.38 217 ASP A N 1
ATOM 1666 C CA . ASP A 1 217 ? 2.434 -47.969 -4.34 1 89.38 217 ASP A CA 1
ATOM 1667 C C . ASP A 1 217 ? 1.594 -46.844 -4.949 1 89.38 217 ASP A C 1
ATOM 1669 O O . ASP A 1 217 ? 2.062 -46.125 -5.832 1 89.38 217 ASP A O 1
ATOM 1673 N N . ILE A 1 218 ? 0.441 -46.656 -4.43 1 88.94 218 ILE A N 1
ATOM 1674 C CA . ILE A 1 218 ? -0.419 -45.594 -4.961 1 88.94 218 ILE A CA 1
ATOM 1675 C C . ILE A 1 218 ? -0.541 -44.469 -3.941 1 88.94 218 ILE A C 1
ATOM 1677 O O . ILE A 1 218 ? -1.121 -43.406 -4.234 1 88.94 218 ILE A O 1
ATOM 1681 N N . THR A 1 219 ? -0.053 -44.719 -2.74 1 83.19 219 THR A N 1
ATOM 1682 C CA . THR A 1 219 ? -0.163 -43.719 -1.679 1 83.19 219 THR A CA 1
ATOM 1683 C C . THR A 1 219 ? 0.873 -42.625 -1.864 1 83.19 219 THR A C 1
ATOM 1685 O O . THR A 1 219 ? 0.534 -41.438 -1.849 1 83.19 219 THR A O 1
ATOM 1688 N N . TYR A 1 220 ? 2.078 -42.969 -2.021 1 84 220 TYR A N 1
ATOM 1689 C CA . TYR A 1 220 ? 3.146 -42 -2.248 1 84 220 TYR A CA 1
ATOM 1690 C C . TYR A 1 220 ? 3.762 -42.188 -3.629 1 84 220 TYR A C 1
ATOM 1692 O O . TYR A 1 220 ? 4.871 -42.719 -3.758 1 84 220 TYR A O 1
ATOM 1700 N N . ASN A 1 221 ? 3.098 -41.719 -4.676 1 88.69 221 ASN A N 1
ATOM 1701 C CA . ASN A 1 221 ? 3.525 -41.844 -6.066 1 88.69 221 ASN A CA 1
ATOM 1702 C C . ASN A 1 221 ? 3.328 -40.562 -6.844 1 88.69 221 ASN A C 1
ATOM 1704 O O . ASN A 1 221 ? 2.277 -40.344 -7.453 1 88.69 221 ASN A O 1
ATOM 1708 N N . PRO A 1 222 ? 4.348 -39.781 -6.898 1 90.12 222 PRO A N 1
ATOM 1709 C CA . PRO A 1 222 ? 4.227 -38.469 -7.582 1 90.12 222 PRO A CA 1
ATOM 1710 C C . PRO A 1 222 ? 3.914 -38.625 -9.07 1 90.12 222 PRO A C 1
ATOM 1712 O O . PRO A 1 222 ? 3.287 -37.75 -9.664 1 90.12 222 PRO A O 1
ATOM 1715 N N . VAL A 1 223 ? 4.348 -39.688 -9.633 1 92 223 VAL A N 1
ATOM 1716 C CA . VAL A 1 223 ? 4.086 -39.906 -11.055 1 92 223 VAL A CA 1
ATOM 1717 C C . VAL A 1 223 ? 2.588 -40.094 -11.281 1 92 223 VAL A C 1
ATOM 1719 O O . VAL A 1 223 ? 2.025 -39.5 -12.219 1 92 223 VAL A O 1
ATOM 1722 N N . LEU A 1 224 ? 2.01 -40.812 -10.43 1 91.12 224 LEU A N 1
ATOM 1723 C CA . LEU A 1 224 ? 0.563 -40.969 -10.5 1 91.12 224 LEU A CA 1
ATOM 1724 C C . LEU A 1 224 ? -0.157 -39.656 -10.234 1 91.12 224 LEU A C 1
ATOM 1726 O O . LEU A 1 224 ? -1.213 -39.406 -10.812 1 91.12 224 LEU A O 1
ATOM 1730 N N . ALA A 1 225 ? 0.387 -38.938 -9.391 1 89.38 225 ALA A N 1
ATOM 1731 C CA . ALA A 1 225 ? -0.208 -37.625 -9.078 1 89.38 225 ALA A CA 1
ATOM 1732 C C . ALA A 1 225 ? -0.213 -36.719 -10.305 1 89.38 225 ALA A C 1
ATOM 1734 O O . ALA A 1 225 ? -1.204 -36.031 -10.57 1 89.38 225 ALA A O 1
ATOM 1735 N N . TYR A 1 226 ? 0.85 -36.688 -11 1 91.88 226 TYR A N 1
ATOM 1736 C CA . TYR A 1 226 ? 0.919 -35.875 -12.219 1 91.88 226 TYR A CA 1
ATOM 1737 C C . TYR A 1 226 ? -0.101 -36.375 -13.242 1 91.88 226 TYR A C 1
ATOM 1739 O O . TYR A 1 226 ? -0.698 -35.562 -13.961 1 91.88 226 TYR A O 1
ATOM 1747 N N . LEU A 1 227 ? -0.189 -37.656 -13.352 1 91.69 227 LEU A N 1
ATOM 1748 C CA . LEU A 1 227 ? -1.181 -38.219 -14.266 1 91.69 227 LEU A CA 1
ATOM 1749 C C . LEU A 1 227 ? -2.586 -37.781 -13.883 1 91.69 227 LEU A C 1
ATOM 1751 O O . LEU A 1 227 ? -3.346 -37.312 -14.742 1 91.69 227 LEU A O 1
ATOM 1755 N N . GLU A 1 228 ? -2.879 -37.812 -12.656 1 89.25 228 GLU A N 1
ATOM 1756 C CA . GLU A 1 228 ? -4.223 -37.5 -12.156 1 89.25 228 GLU A CA 1
ATOM 1757 C C . GLU A 1 228 ? -4.516 -36 -12.195 1 89.25 228 GLU A C 1
ATOM 1759 O O . GLU A 1 228 ? -5.637 -35.594 -12.508 1 89.25 228 GLU A O 1
ATOM 1764 N N . GLN A 1 229 ? -3.568 -35.25 -11.914 1 88.12 229 GLN A N 1
ATOM 1765 C CA . GLN A 1 229 ? -3.85 -33.844 -11.664 1 88.12 229 GLN A CA 1
ATOM 1766 C C . GLN A 1 229 ? -3.453 -32.969 -12.852 1 88.12 229 GLN A C 1
ATOM 1768 O O . GLN A 1 229 ? -3.879 -31.828 -12.961 1 88.12 229 GLN A O 1
ATOM 1773 N N . VAL A 1 230 ? 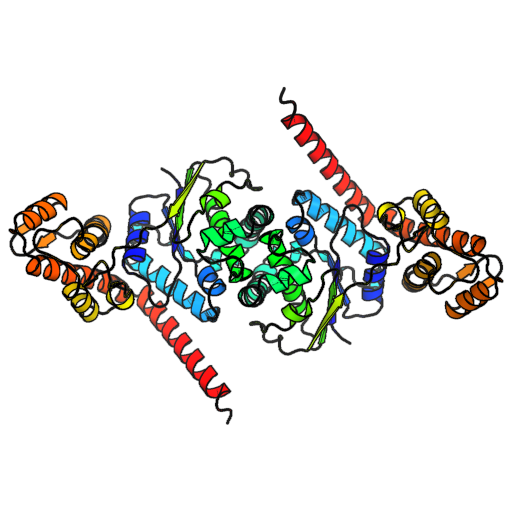-2.703 -33.469 -13.734 1 89.19 230 VAL A N 1
ATOM 1774 C CA . VAL A 1 230 ? -2.252 -32.656 -14.859 1 89.19 230 VAL A CA 1
ATOM 1775 C C . VAL A 1 230 ? -2.711 -33.281 -16.172 1 89.19 230 VAL A C 1
ATOM 1777 O O . VAL A 1 230 ? -3.494 -32.656 -16.906 1 89.19 230 VAL A O 1
ATOM 1780 N N . ILE A 1 231 ? -2.35 -34.531 -16.359 1 89.94 231 ILE A N 1
ATOM 1781 C CA . ILE A 1 231 ? -2.52 -35.156 -17.672 1 89.94 231 ILE A CA 1
ATOM 1782 C C . ILE A 1 231 ? -4.004 -35.438 -17.938 1 89.94 231 ILE A C 1
ATOM 1784 O O . ILE A 1 231 ? -4.527 -35.062 -18.984 1 89.94 231 ILE A O 1
ATOM 1788 N N . ILE A 1 232 ? -4.684 -36.031 -16.969 1 87.75 232 ILE A N 1
ATOM 1789 C CA . ILE A 1 232 ? -6.078 -36.406 -17.172 1 87.75 232 ILE A CA 1
ATOM 1790 C C . ILE A 1 232 ? -6.93 -35.125 -17.328 1 87.75 232 ILE A C 1
ATOM 1792 O O . ILE A 1 232 ? -7.699 -35.031 -18.281 1 87.75 232 ILE A O 1
ATOM 1796 N N . PRO A 1 233 ? -6.723 -34.25 -16.5 1 81.31 233 PRO A N 1
ATOM 1797 C CA . PRO A 1 233 ? -7.484 -33 -16.688 1 81.31 233 PRO A CA 1
ATOM 1798 C C . PRO A 1 233 ? -7.172 -32.344 -18.016 1 81.31 233 PRO A C 1
ATOM 1800 O O . PRO A 1 233 ? -8.07 -31.766 -18.641 1 81.31 233 PRO A O 1
ATOM 1803 N N . PHE A 1 234 ? -5.973 -32.25 -18.406 1 80.94 234 PHE A N 1
ATOM 1804 C CA . PHE A 1 234 ? -5.578 -31.656 -19.672 1 80.94 234 PHE A CA 1
ATOM 1805 C C . PHE A 1 234 ? -6.258 -32.344 -20.844 1 80.94 234 PHE A C 1
ATOM 1807 O O . PHE A 1 234 ? -6.672 -31.703 -21.812 1 80.94 234 PHE A O 1
ATOM 1814 N N . SER A 1 235 ? -6.211 -33.594 -20.797 1 77.75 235 SER A N 1
ATOM 1815 C CA . SER A 1 235 ? -6.852 -34.344 -21.859 1 77.75 235 SER A CA 1
ATOM 1816 C C . SER A 1 235 ? -8.328 -33.969 -22 1 77.75 235 SER A C 1
ATOM 1818 O O . SER A 1 235 ? -8.867 -33.969 -23.094 1 77.75 235 SER A O 1
ATOM 1820 N N . ARG A 1 236 ? -8.859 -33.625 -20.891 1 71.06 236 ARG A N 1
ATOM 1821 C CA . ARG A 1 236 ? -10.266 -33.219 -20.906 1 71.06 236 ARG A CA 1
ATOM 1822 C C . ARG A 1 236 ? -10.438 -31.812 -21.469 1 71.06 236 ARG A C 1
ATOM 1824 O O . ARG A 1 236 ? -11.508 -31.469 -21.984 1 71.06 236 ARG A O 1
ATOM 1831 N N . LEU A 1 237 ? -9.453 -30.953 -21.219 1 69.75 237 LEU A N 1
ATOM 1832 C CA . LEU A 1 237 ? -9.5 -29.562 -21.609 1 69.75 237 LEU A CA 1
ATOM 1833 C C . LEU A 1 237 ? -9.328 -29.406 -23.125 1 69.75 237 LEU A C 1
ATOM 1835 O O . LEU A 1 237 ? -9.961 -28.562 -23.75 1 69.75 237 LEU A O 1
ATOM 1839 N N . ILE A 1 238 ? -8.43 -29.984 -23.656 1 65.81 238 ILE A N 1
ATOM 1840 C CA . ILE A 1 238 ? -8.141 -29.812 -25.078 1 65.81 238 ILE A CA 1
ATOM 1841 C C . ILE A 1 238 ? -8.992 -30.781 -25.906 1 65.81 238 ILE A C 1
ATOM 1843 O O . ILE A 1 238 ? -10.039 -30.406 -26.422 1 65.81 238 ILE A O 1
ATOM 1847 N N . ARG A 1 239 ? -8.359 -31.812 -26.344 1 60.41 239 ARG A N 1
ATOM 1848 C CA . ARG A 1 239 ? -9.055 -32.844 -27.109 1 60.41 239 ARG A CA 1
ATOM 1849 C C . ARG A 1 239 ? -9.008 -34.188 -26.375 1 60.41 239 ARG A C 1
ATOM 1851 O O . ARG A 1 239 ? -7.953 -34.594 -25.891 1 60.41 239 ARG A O 1
ATOM 1858 N N . TYR A 1 240 ? -10.227 -34.531 -26.094 1 63.78 240 TYR A N 1
ATOM 1859 C CA . TYR A 1 240 ? -10.344 -35.844 -25.484 1 63.78 240 TYR A CA 1
ATOM 1860 C C . TYR A 1 240 ? -9.375 -36.844 -26.141 1 63.78 240 TYR A C 1
ATOM 1862 O O . TYR A 1 240 ? -9.422 -37.031 -27.344 1 63.78 240 TYR A O 1
ATOM 1870 N N . ARG A 1 241 ? -8.328 -37.031 -25.344 1 72.62 241 ARG A N 1
ATOM 1871 C CA . ARG A 1 241 ? -7.418 -38.094 -25.828 1 72.62 241 ARG A CA 1
ATOM 1872 C C . ARG A 1 241 ? -7.516 -39.344 -24.969 1 72.62 241 ARG A C 1
ATOM 1874 O O . ARG A 1 241 ? -7.668 -39.25 -23.75 1 72.62 241 ARG A O 1
ATOM 1881 N N . LYS A 1 242 ? -7.574 -40.375 -25.672 1 79.12 242 LYS A N 1
ATOM 1882 C CA . LYS A 1 242 ? -7.555 -41.688 -25 1 79.12 242 LYS A CA 1
ATOM 1883 C C . LYS A 1 242 ? -6.258 -41.875 -24.234 1 79.12 242 LYS A C 1
ATOM 1885 O O . LYS A 1 242 ? -5.191 -41.438 -24.672 1 79.12 242 LYS A O 1
ATOM 1890 N N . ILE A 1 243 ? -6.434 -42.406 -23.016 1 87 243 ILE A N 1
ATOM 1891 C CA . ILE A 1 243 ? -5.266 -42.719 -22.219 1 87 243 ILE A CA 1
ATOM 1892 C C . ILE A 1 243 ? -4.844 -44.156 -22.469 1 87 243 ILE A C 1
ATOM 1894 O O . ILE A 1 243 ? -5.473 -45.094 -21.969 1 87 243 ILE A O 1
ATOM 1898 N N . ILE A 1 244 ? -3.818 -44.281 -23.234 1 88.38 244 ILE A N 1
ATOM 1899 C CA . ILE A 1 244 ? -3.318 -45.594 -23.594 1 88.38 244 ILE A CA 1
ATOM 1900 C C . ILE A 1 244 ? -1.928 -45.812 -22.984 1 88.38 244 ILE A C 1
ATOM 1902 O O . ILE A 1 244 ? -0.979 -45.125 -23.359 1 88.38 244 ILE A O 1
ATOM 1906 N N . ILE A 1 245 ? -1.868 -46.688 -22.094 1 91.56 245 ILE A N 1
ATOM 1907 C CA . ILE A 1 245 ? -0.586 -47.031 -21.484 1 91.56 245 ILE A CA 1
ATOM 1908 C C . ILE A 1 245 ? -0.209 -48.469 -21.859 1 91.56 245 ILE A C 1
ATOM 1910 O O . ILE A 1 245 ? -0.93 -49.406 -21.531 1 91.56 245 ILE A O 1
ATOM 1914 N N . GLY A 1 246 ? 0.881 -48.531 -22.531 1 84.94 246 GLY A N 1
ATOM 1915 C CA . GLY A 1 246 ? 1.188 -49.844 -23.094 1 84.94 246 GLY A CA 1
ATOM 1916 C C . GLY A 1 246 ? 0.18 -50.312 -24.125 1 84.94 246 GLY A C 1
ATOM 1917 O O . GLY A 1 246 ? -0.042 -49.625 -25.125 1 84.94 246 GLY A O 1
ATOM 1918 N N . GLU A 1 247 ? -0.506 -51.438 -23.859 1 85.81 247 GLU A N 1
ATOM 1919 C CA . GLU A 1 247 ? -1.477 -51.969 -24.812 1 85.81 247 GLU A CA 1
ATOM 1920 C C . GLU A 1 247 ? -2.9 -51.844 -24.281 1 85.81 247 GLU A C 1
ATOM 1922 O O . GLU A 1 247 ? -3.854 -52.281 -24.922 1 85.81 247 GLU A O 1
ATOM 1927 N N . LYS A 1 248 ? -3.023 -51.094 -23.281 1 92 248 LYS A N 1
ATOM 1928 C CA . LYS A 1 248 ? -4.332 -51.031 -22.625 1 92 248 LYS A CA 1
ATOM 1929 C C . LYS A 1 248 ? -4.84 -49.594 -22.594 1 92 248 LYS A C 1
ATOM 1931 O O . LYS A 1 248 ? -4.074 -48.656 -22.328 1 92 248 LYS A O 1
ATOM 1936 N N . GLU A 1 249 ? -6.074 -49.5 -22.922 1 91.88 249 GLU A N 1
ATOM 1937 C CA . GLU A 1 249 ? -6.738 -48.219 -22.828 1 91.88 249 GLU A CA 1
ATOM 1938 C C . GLU A 1 249 ? -7.441 -48.062 -21.469 1 91.88 249 GLU A C 1
ATOM 1940 O O . GLU A 1 249 ? -8.148 -48.938 -21.031 1 91.88 249 GLU A O 1
ATOM 1945 N N . TYR A 1 250 ? -7.133 -46.938 -20.828 1 91.12 250 TYR A N 1
ATOM 1946 C CA . TYR A 1 250 ? -7.762 -46.688 -19.531 1 91.12 250 TYR A CA 1
ATOM 1947 C C . TYR A 1 250 ? -8.805 -45.562 -19.656 1 91.12 250 TYR A C 1
ATOM 1949 O O . TYR A 1 250 ? -8.57 -44.562 -20.328 1 91.12 250 TYR A O 1
ATOM 1957 N N . LYS A 1 251 ? -9.898 -45.75 -18.969 1 81.56 251 LYS A N 1
ATOM 1958 C CA . LYS A 1 251 ? -10.984 -44.75 -19.047 1 81.56 251 LYS A CA 1
ATOM 1959 C C . LYS A 1 251 ? -10.969 -43.812 -17.859 1 81.56 251 LYS A C 1
ATOM 1961 O O . LYS A 1 251 ? -11.484 -42.688 -17.938 1 81.56 251 LYS A O 1
ATOM 1966 N N . ASP A 1 252 ? -10.461 -44.375 -16.812 1 84.06 252 ASP A N 1
ATOM 1967 C CA . ASP A 1 252 ? -10.477 -43.562 -15.602 1 84.06 252 ASP A CA 1
ATOM 1968 C C . ASP A 1 252 ? -9.25 -43.844 -14.734 1 84.06 252 ASP A C 1
ATOM 1970 O O . ASP A 1 252 ? -8.539 -44.812 -14.945 1 84.06 252 ASP A O 1
ATOM 1974 N N . ILE A 1 253 ? -9.117 -42.938 -13.805 1 88.88 253 ILE A N 1
ATOM 1975 C CA . ILE A 1 253 ? -7.953 -43.031 -12.93 1 88.88 253 ILE A CA 1
ATOM 1976 C C . ILE A 1 253 ? -8.086 -44.219 -12.008 1 88.88 253 ILE A C 1
ATOM 1978 O O . ILE A 1 253 ? -7.082 -44.844 -11.641 1 88.88 253 ILE A O 1
ATOM 1982 N N . ALA A 1 254 ? -9.266 -44.562 -11.648 1 91.94 254 ALA A N 1
ATOM 1983 C CA . ALA A 1 254 ? -9.5 -45.719 -10.758 1 91.94 254 ALA A CA 1
ATOM 1984 C C . ALA A 1 254 ? -8.961 -47 -11.367 1 91.94 254 ALA A C 1
ATOM 1986 O O . ALA A 1 254 ? -8.328 -47.812 -10.68 1 91.94 254 ALA A O 1
ATOM 1987 N N . SER A 1 255 ? -9.219 -47.188 -12.602 1 92.75 255 SER A N 1
ATOM 1988 C CA . SER A 1 255 ? -8.742 -48.375 -13.297 1 92.75 255 SER A CA 1
ATOM 1989 C C . SER A 1 255 ? -7.219 -48.406 -13.375 1 92.75 255 SER A C 1
ATOM 1991 O O . SER A 1 255 ? -6.602 -49.469 -13.281 1 92.75 255 SER A O 1
ATOM 1993 N N . ILE A 1 256 ? -6.652 -47.281 -13.477 1 93.5 256 ILE A N 1
ATOM 1994 C CA . ILE A 1 256 ? -5.199 -47.156 -13.547 1 93.5 256 ILE A CA 1
ATOM 1995 C C . ILE A 1 256 ? -4.594 -47.531 -12.188 1 93.5 256 ILE A C 1
ATOM 1997 O O . ILE A 1 256 ? -3.623 -48.281 -12.109 1 93.5 256 ILE A O 1
ATOM 2001 N N . ARG A 1 257 ? -5.191 -47 -11.148 1 94 257 ARG A N 1
ATOM 2002 C CA . ARG A 1 257 ? -4.715 -47.281 -9.797 1 94 257 ARG A CA 1
ATOM 2003 C C . ARG A 1 257 ? -4.82 -48.781 -9.484 1 94 257 ARG A C 1
ATOM 2005 O O . ARG A 1 257 ? -3.904 -49.344 -8.898 1 94 257 ARG A O 1
ATOM 2012 N N . GLU A 1 258 ? -5.871 -49.312 -9.82 1 94.56 258 GLU A N 1
ATOM 2013 C CA . GLU A 1 258 ? -6.09 -50.75 -9.578 1 94.56 258 GLU A CA 1
ATOM 2014 C C . GLU A 1 258 ? -5.039 -51.594 -10.297 1 94.56 258 GLU A C 1
ATOM 2016 O O . GLU A 1 258 ? -4.457 -52.5 -9.703 1 94.56 258 GLU A O 1
ATOM 2021 N N . ASP A 1 259 ? -4.867 -51.312 -11.562 1 95 259 ASP A N 1
ATOM 2022 C CA . ASP A 1 259 ? -3.896 -52.094 -12.344 1 95 259 ASP A CA 1
ATOM 2023 C C . ASP A 1 259 ? -2.479 -51.875 -11.812 1 95 259 ASP A C 1
ATOM 2025 O O . ASP A 1 259 ? -1.643 -52.781 -11.891 1 95 259 ASP A O 1
ATOM 2029 N N . PHE A 1 260 ? -2.242 -50.688 -11.32 1 95.12 260 PHE A N 1
ATOM 2030 C CA . PHE A 1 260 ? -0.916 -50.406 -10.781 1 95.12 260 PHE A CA 1
ATOM 2031 C C . PHE A 1 260 ? -0.673 -51.188 -9.5 1 95.12 260 PHE A C 1
ATOM 2033 O O . PHE A 1 260 ? 0.41 -51.75 -9.305 1 95.12 260 PHE A O 1
ATOM 2040 N N . VAL A 1 261 ? -1.677 -51.25 -8.664 1 95.06 261 VAL A N 1
ATOM 2041 C CA . VAL A 1 261 ? -1.581 -52 -7.414 1 95.06 261 VAL A CA 1
ATOM 2042 C C . VAL A 1 261 ? -1.379 -53.5 -7.711 1 95.06 261 VAL A C 1
ATOM 2044 O O . VAL A 1 261 ? -0.649 -54.188 -6.992 1 95.06 261 VAL A O 1
ATOM 2047 N N . GLN A 1 262 ? -2.02 -53.969 -8.758 1 94.31 262 GLN A N 1
ATOM 2048 C CA . GLN A 1 262 ? -1.979 -55.375 -9.109 1 94.31 262 GLN A CA 1
ATOM 2049 C C . GLN A 1 262 ? -0.747 -55.688 -9.953 1 94.31 262 GLN A C 1
ATOM 2051 O O . GLN A 1 262 ? -0.602 -56.812 -10.445 1 94.31 262 GLN A O 1
ATOM 2056 N N . ASP A 1 263 ? 0.066 -54.75 -10.203 1 91.56 263 ASP A N 1
ATOM 2057 C CA . ASP A 1 263 ? 1.316 -54.875 -10.938 1 91.56 263 ASP A CA 1
ATOM 2058 C C . ASP A 1 263 ? 1.053 -55.25 -12.398 1 91.56 263 ASP A C 1
ATOM 2060 O O . ASP A 1 263 ? 1.87 -55.938 -13.031 1 91.56 263 ASP A O 1
ATOM 2064 N N . ILE A 1 264 ? -0.112 -55 -12.781 1 93 264 ILE A N 1
ATOM 2065 C CA . ILE A 1 264 ? -0.432 -55.125 -14.195 1 93 264 ILE A CA 1
ATOM 2066 C C . ILE A 1 264 ? 0.194 -53.969 -14.977 1 93 264 ILE A C 1
ATOM 2068 O O . ILE A 1 264 ? 0.719 -54.188 -16.078 1 93 264 ILE A O 1
ATOM 2072 N N . LEU A 1 265 ? 0.052 -52.875 -14.398 1 94.5 265 LEU A N 1
ATOM 2073 C CA . LEU A 1 265 ? 0.738 -51.688 -14.914 1 94.5 265 LEU A CA 1
ATOM 2074 C C . LEU A 1 265 ? 2.057 -51.469 -14.18 1 94.5 265 LEU A C 1
ATOM 2076 O O . LEU A 1 265 ? 2.07 -51.25 -12.961 1 94.5 265 LEU A O 1
ATOM 2080 N N . THR A 1 266 ? 3.117 -51.5 -14.914 1 94.12 266 THR A N 1
ATOM 2081 C CA . THR A 1 266 ? 4.438 -51.406 -14.305 1 94.12 266 THR A CA 1
ATOM 2082 C C . THR A 1 266 ? 4.844 -49.938 -14.164 1 94.12 266 THR A C 1
ATOM 2084 O O . THR A 1 266 ? 4.363 -49.062 -14.906 1 94.12 266 THR A O 1
ATOM 2087 N N . PRO A 1 267 ? 5.707 -49.688 -13.25 1 94.62 267 PRO A N 1
ATOM 2088 C CA . PRO A 1 267 ? 6.238 -48.344 -13.109 1 94.62 267 PRO A CA 1
ATOM 2089 C C . PRO A 1 267 ? 6.883 -47.812 -14.398 1 94.62 267 PRO A C 1
ATOM 2091 O O . PRO A 1 267 ? 6.758 -46.625 -14.727 1 94.62 267 PRO A O 1
ATOM 2094 N N . GLN A 1 268 ? 7.59 -48.688 -15.062 1 94.38 268 GLN A N 1
ATOM 2095 C CA . GLN A 1 268 ? 8.266 -48.312 -16.297 1 94.38 268 GLN A CA 1
ATOM 2096 C C . GLN A 1 268 ? 7.262 -47.844 -17.344 1 94.38 268 GLN A C 1
ATOM 2098 O O . GLN A 1 268 ? 7.48 -46.812 -18.016 1 94.38 268 GLN A O 1
ATOM 2103 N N . ALA A 1 269 ? 6.195 -48.594 -17.469 1 95.06 269 ALA A N 1
ATOM 2104 C CA . ALA A 1 269 ? 5.164 -48.219 -18.438 1 95.06 269 ALA A CA 1
ATOM 2105 C C . ALA A 1 269 ? 4.477 -46.938 -18.047 1 95.06 269 ALA A C 1
ATOM 2107 O O . ALA A 1 269 ? 4.18 -46.094 -18.906 1 95.06 269 ALA A O 1
ATOM 2108 N N . LEU A 1 270 ? 4.164 -46.781 -16.797 1 95.19 270 LEU A N 1
ATOM 2109 C CA . LEU A 1 270 ? 3.521 -45.562 -16.312 1 95.19 270 LEU A CA 1
ATOM 2110 C C . LEU A 1 270 ? 4.41 -44.344 -16.531 1 95.19 270 LEU A C 1
ATOM 2112 O O . LEU A 1 270 ? 3.947 -43.312 -17.016 1 95.19 270 LEU A O 1
ATOM 2116 N N . LYS A 1 271 ? 5.68 -44.438 -16.172 1 95.25 271 LYS A N 1
ATOM 2117 C CA . LYS A 1 271 ? 6.629 -43.344 -16.344 1 95.25 271 LYS A CA 1
ATOM 2118 C C . LYS A 1 271 ? 6.766 -42.969 -17.812 1 95.25 271 LYS A C 1
ATOM 2120 O O . LYS A 1 271 ? 6.848 -41.781 -18.141 1 95.25 271 LYS A O 1
ATOM 2125 N N . ALA A 1 272 ? 6.82 -43.969 -18.609 1 94.81 272 ALA A N 1
ATOM 2126 C CA . ALA A 1 272 ? 6.957 -43.688 -20.031 1 94.81 272 ALA A CA 1
ATOM 2127 C C . ALA A 1 272 ? 5.758 -42.906 -20.562 1 94.81 272 ALA A C 1
ATOM 2129 O O . ALA A 1 272 ? 5.922 -41.938 -21.312 1 94.81 272 ALA A O 1
ATOM 2130 N N . TYR A 1 273 ? 4.641 -43.312 -20.219 1 94.06 273 TYR A N 1
ATOM 2131 C CA . TYR A 1 273 ? 3.432 -42.625 -20.656 1 94.06 273 TYR A CA 1
ATOM 2132 C C . TYR A 1 273 ? 3.371 -41.219 -20.109 1 94.06 273 TYR A C 1
ATOM 2134 O O . TYR A 1 273 ? 3.098 -40.25 -20.844 1 94.06 273 TYR A O 1
ATOM 2142 N N . VAL A 1 274 ? 3.562 -41.094 -18.812 1 94.56 274 VAL A N 1
ATOM 2143 C CA . VAL A 1 274 ? 3.457 -39.812 -18.156 1 94.56 274 VAL A CA 1
ATOM 2144 C C . VAL A 1 274 ? 4.496 -38.844 -18.734 1 94.56 274 VAL A C 1
ATOM 2146 O O . VAL A 1 274 ? 4.203 -37.656 -18.938 1 94.56 274 VAL A O 1
ATOM 2149 N N . SER A 1 275 ? 5.699 -39.312 -18.938 1 95.06 275 SER A N 1
ATOM 2150 C CA . SER A 1 275 ? 6.746 -38.469 -19.531 1 95.06 275 SER A CA 1
ATOM 2151 C C . SER A 1 275 ? 6.324 -37.938 -20.875 1 95.06 275 SER A C 1
ATOM 2153 O O . SER A 1 275 ? 6.477 -36.75 -21.141 1 95.06 275 SER A O 1
ATOM 2155 N N . THR A 1 276 ? 5.812 -38.781 -21.688 1 93.06 276 THR A N 1
ATOM 2156 C CA . THR A 1 276 ? 5.398 -38.375 -23.031 1 93.06 276 THR A CA 1
ATOM 2157 C C . THR A 1 276 ? 4.227 -37.406 -22.969 1 93.06 276 THR A C 1
ATOM 2159 O O . THR A 1 276 ? 4.223 -36.406 -23.656 1 93.06 276 THR A O 1
ATOM 2162 N N . ALA A 1 277 ? 3.254 -37.75 -22.188 1 91.88 277 ALA A N 1
ATOM 2163 C CA . ALA A 1 277 ? 2.057 -36.938 -22.062 1 91.88 277 ALA A CA 1
ATOM 2164 C C . ALA A 1 277 ? 2.398 -35.531 -21.516 1 91.88 277 ALA A C 1
ATOM 2166 O O . ALA A 1 277 ? 1.883 -34.531 -21.984 1 91.88 277 ALA A O 1
ATOM 2167 N N . LEU A 1 278 ? 3.197 -35.5 -20.516 1 93.69 278 LEU A N 1
ATOM 2168 C CA . LEU A 1 278 ? 3.607 -34.25 -19.938 1 93.69 278 LEU A CA 1
ATOM 2169 C C . LEU A 1 278 ? 4.418 -33.438 -20.938 1 93.69 278 LEU A C 1
ATOM 2171 O O . LEU A 1 278 ? 4.305 -32.188 -21 1 93.69 278 LEU A O 1
ATOM 217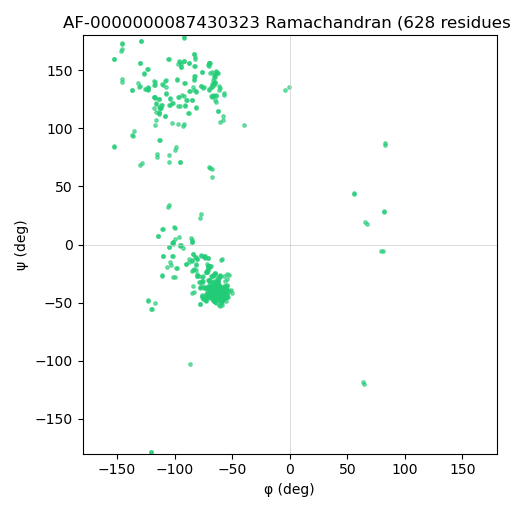5 N N . GLY A 1 279 ? 5.301 -34.094 -21.578 1 92.31 279 GLY A N 1
ATOM 2176 C CA . GLY A 1 279 ? 6.047 -33.438 -22.625 1 92.31 279 GLY A CA 1
ATOM 2177 C C . GLY A 1 279 ? 5.156 -32.75 -23.656 1 92.31 279 GLY A C 1
ATOM 2178 O O . GLY A 1 279 ? 5.477 -31.672 -24.141 1 92.31 279 GLY A O 1
ATOM 2179 N N . GLU A 1 280 ? 4.066 -33.406 -24 1 90.31 280 GLU A N 1
ATOM 2180 C CA . GLU A 1 280 ? 3.113 -32.812 -24.938 1 90.31 280 GLU A CA 1
ATOM 2181 C C . GLU A 1 280 ? 2.461 -31.562 -24.375 1 90.31 280 GLU A C 1
ATOM 2183 O O . GLU A 1 280 ? 2.219 -30.609 -25.109 1 90.31 280 GLU A O 1
ATOM 2188 N N . VAL A 1 281 ? 2.109 -31.625 -23.156 1 90.62 281 VAL A N 1
ATOM 2189 C CA . VAL A 1 281 ? 1.493 -30.469 -22.516 1 90.62 281 VAL A CA 1
ATOM 2190 C C . VAL A 1 281 ? 2.449 -29.281 -22.578 1 90.62 281 VAL A C 1
ATOM 2192 O O . VAL A 1 281 ? 2.049 -28.156 -22.938 1 90.62 281 VAL A O 1
ATOM 2195 N N . VAL A 1 282 ? 3.676 -29.516 -22.188 1 93.88 282 VAL A N 1
ATOM 2196 C CA . VAL A 1 282 ? 4.688 -28.469 -22.188 1 93.88 282 VAL A CA 1
ATOM 2197 C C . VAL A 1 282 ? 4.879 -27.938 -23.609 1 93.88 282 VAL A C 1
ATOM 2199 O O . VAL A 1 282 ? 5.02 -26.734 -23.828 1 93.88 282 VAL A O 1
ATOM 2202 N N . ALA A 1 283 ? 4.848 -28.828 -24.578 1 92.44 283 ALA A N 1
ATOM 2203 C CA . ALA A 1 283 ? 5.031 -28.438 -25.969 1 92.44 283 ALA A CA 1
ATOM 2204 C C . ALA A 1 283 ? 3.904 -27.531 -26.438 1 92.44 283 ALA A C 1
ATOM 2206 O O . ALA A 1 283 ? 4.141 -26.562 -27.172 1 92.44 283 ALA A O 1
ATOM 2207 N N . VAL A 1 284 ? 2.715 -27.859 -26.109 1 90.75 284 VAL A N 1
ATOM 2208 C CA . VAL A 1 284 ? 1.562 -27.04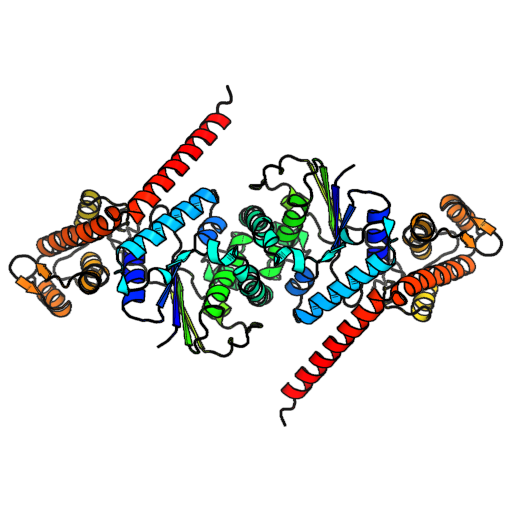7 -26.484 1 90.75 284 VAL A CA 1
ATOM 2209 C C . VAL A 1 284 ? 1.735 -25.625 -25.969 1 90.75 284 VAL A C 1
ATOM 2211 O O . VAL A 1 284 ? 1.432 -24.656 -26.672 1 90.75 284 VAL A O 1
ATOM 2214 N N . ILE A 1 285 ? 2.182 -25.5 -24.766 1 93.88 285 ILE A N 1
ATOM 2215 C CA . ILE A 1 285 ? 2.393 -24.188 -24.156 1 93.88 285 ILE A CA 1
ATOM 2216 C C . ILE A 1 285 ? 3.512 -23.453 -24.891 1 93.88 285 ILE A C 1
ATOM 2218 O O . ILE A 1 285 ? 3.332 -22.328 -25.328 1 93.88 285 ILE A O 1
ATOM 2222 N N . GLN A 1 286 ? 4.613 -24.156 -25.094 1 95.75 286 GLN A N 1
ATOM 2223 C CA . GLN A 1 286 ? 5.812 -23.516 -25.641 1 95.75 286 GLN A CA 1
ATOM 2224 C C . GLN A 1 286 ? 5.652 -23.188 -27.109 1 95.75 286 GLN A C 1
ATOM 2226 O O . GLN A 1 286 ? 6.32 -22.297 -27.641 1 95.75 286 GLN A O 1
ATOM 2231 N N . GLU A 1 287 ? 4.789 -23.875 -27.812 1 94.88 287 GLU A N 1
ATOM 2232 C CA . GLU A 1 287 ? 4.613 -23.672 -29.234 1 94.88 287 GLU A CA 1
ATOM 2233 C C . GLU A 1 287 ? 3.592 -22.578 -29.531 1 94.88 287 GLU A C 1
ATOM 2235 O O . GLU A 1 287 ? 3.496 -22.094 -30.656 1 94.88 287 GLU A O 1
ATOM 2240 N N . SER A 1 288 ? 2.877 -22.188 -28.547 1 94.25 288 SER A N 1
ATOM 2241 C CA . SER A 1 288 ? 1.906 -21.125 -28.766 1 94.25 288 SER A CA 1
ATOM 2242 C C . SER A 1 288 ? 2.598 -19.812 -29.094 1 94.25 288 SER A C 1
ATOM 2244 O O . SER A 1 288 ? 3.656 -19.5 -28.547 1 94.25 288 SER A O 1
ATOM 2246 N N . SER A 1 289 ? 1.943 -19.016 -30 1 95.69 289 SER A N 1
ATOM 2247 C CA . SER A 1 289 ? 2.523 -17.766 -30.453 1 95.69 289 SER A CA 1
ATOM 2248 C C . SER A 1 289 ? 2.662 -16.766 -29.297 1 95.69 289 SER A C 1
ATOM 2250 O O . SER A 1 289 ? 3.674 -16.078 -29.188 1 95.69 289 SER A O 1
ATOM 2252 N N . GLY A 1 290 ? 1.66 -16.75 -28.516 1 95.19 290 GLY A N 1
ATOM 2253 C CA . GLY A 1 290 ? 1.705 -15.852 -27.375 1 95.19 290 GLY A CA 1
ATOM 2254 C C . GLY A 1 290 ? 2.852 -16.156 -26.422 1 95.19 290 GLY A C 1
ATOM 2255 O O . GLY A 1 290 ? 3.553 -15.242 -25.984 1 95.19 290 GLY A O 1
ATOM 2256 N N . PHE A 1 291 ? 3.037 -17.375 -26.141 1 95.88 291 PHE A N 1
ATOM 2257 C CA . PHE A 1 291 ? 4.105 -17.797 -25.234 1 95.88 291 PHE A CA 1
ATOM 2258 C C . PHE A 1 291 ? 5.473 -17.484 -25.828 1 95.88 291 PHE A C 1
ATOM 2260 O O . PHE A 1 291 ? 6.375 -17.031 -25.141 1 95.88 291 PHE A O 1
ATOM 2267 N N . GLN A 1 292 ? 5.598 -17.766 -27.078 1 97.19 292 GLN A N 1
ATOM 2268 C CA . GLN A 1 292 ? 6.867 -17.516 -27.75 1 97.19 292 GLN A CA 1
ATOM 2269 C C . GLN A 1 292 ? 7.219 -16.031 -27.75 1 97.19 292 GLN A C 1
ATOM 2271 O O . GLN A 1 292 ? 8.375 -15.672 -27.531 1 97.19 292 GLN A O 1
ATOM 2276 N N . GLN A 1 293 ? 6.254 -15.242 -27.984 1 97.06 293 GLN A N 1
ATOM 2277 C CA . GLN A 1 293 ? 6.48 -13.797 -27.953 1 97.06 293 GLN A CA 1
ATOM 2278 C C . GLN A 1 293 ? 6.871 -13.336 -26.547 1 97.06 293 GLN A C 1
ATOM 2280 O O . GLN A 1 293 ? 7.777 -12.516 -26.391 1 97.06 293 GLN A O 1
ATOM 2285 N N . ALA A 1 294 ? 6.152 -13.844 -25.578 1 96.5 294 ALA A N 1
ATOM 2286 C CA . ALA A 1 294 ? 6.449 -13.484 -24.188 1 96.5 294 ALA A CA 1
ATOM 2287 C C . ALA A 1 294 ? 7.844 -13.961 -23.781 1 96.5 294 ALA A C 1
ATOM 2289 O O . ALA A 1 294 ? 8.57 -13.25 -23.078 1 96.5 294 ALA A O 1
ATOM 2290 N N . GLN A 1 295 ? 8.203 -15.141 -24.219 1 95.44 295 GLN A N 1
ATOM 2291 C CA . GLN A 1 295 ? 9.516 -15.68 -23.906 1 95.44 295 GLN A CA 1
ATOM 2292 C C . GLN A 1 295 ? 10.625 -14.852 -24.562 1 95.44 295 GLN A C 1
ATOM 2294 O O . GLN A 1 295 ? 11.664 -14.609 -23.953 1 95.44 295 GLN A O 1
ATOM 2299 N N . ALA A 1 296 ? 10.383 -14.484 -25.766 1 96.19 296 ALA A N 1
ATOM 2300 C CA . ALA A 1 296 ? 11.352 -13.641 -26.453 1 96.19 296 ALA A CA 1
ATOM 2301 C C . ALA A 1 296 ? 11.539 -12.305 -25.734 1 96.19 296 ALA A C 1
ATOM 2303 O O . ALA A 1 296 ? 12.664 -11.828 -25.594 1 96.19 296 ALA A O 1
ATOM 2304 N N . SER A 1 297 ? 10.414 -11.758 -25.344 1 95.25 297 SER A N 1
ATOM 2305 C CA . SER A 1 297 ? 10.469 -10.5 -24.594 1 95.25 297 SER A CA 1
ATOM 2306 C C . SER A 1 297 ? 11.219 -10.664 -23.281 1 95.25 297 SER A C 1
ATOM 2308 O O . SER A 1 297 ? 11.992 -9.789 -22.891 1 95.25 297 SER A O 1
ATOM 2310 N N . LEU A 1 298 ? 10.961 -11.734 -22.578 1 95.81 298 LEU A N 1
ATOM 2311 C CA . LEU A 1 298 ? 11.641 -12.023 -21.328 1 95.81 298 LEU A CA 1
ATOM 2312 C C . LEU A 1 298 ? 13.148 -12.164 -21.531 1 95.81 298 LEU A C 1
ATOM 2314 O O . LEU A 1 298 ? 13.938 -11.594 -20.781 1 95.81 298 LEU A O 1
ATOM 2318 N N . ASN A 1 299 ? 13.484 -12.867 -22.562 1 94.81 299 ASN A N 1
ATOM 2319 C CA . ASN A 1 299 ? 14.898 -13.055 -22.875 1 94.81 299 ASN A CA 1
ATOM 2320 C C . ASN A 1 299 ? 15.586 -11.734 -23.188 1 94.81 299 ASN A C 1
ATOM 2322 O O . ASN A 1 299 ? 16.734 -11.508 -22.781 1 94.81 299 ASN A O 1
ATOM 2326 N N . ALA A 1 300 ? 14.922 -10.938 -23.906 1 95.25 300 ALA A N 1
ATOM 2327 C CA . ALA A 1 300 ? 15.469 -9.633 -24.25 1 95.25 300 ALA A CA 1
ATOM 2328 C C . ALA A 1 300 ? 15.719 -8.789 -23.016 1 95.25 300 ALA A C 1
ATOM 2330 O O . ALA A 1 300 ? 16.734 -8.102 -22.906 1 95.25 300 ALA A O 1
ATOM 2331 N N . ILE A 1 301 ? 14.828 -8.875 -22.125 1 94 301 ILE A N 1
ATOM 2332 C CA . ILE A 1 301 ? 14.938 -8.086 -20.906 1 94 301 ILE A CA 1
ATOM 2333 C C . ILE A 1 301 ? 16.078 -8.625 -20.047 1 94 301 ILE A C 1
ATOM 2335 O O . ILE A 1 301 ? 16.875 -7.852 -19.5 1 94 301 ILE A O 1
ATOM 2339 N N . VAL A 1 302 ? 16.156 -9.922 -19.906 1 92.25 302 VAL A N 1
ATOM 2340 C CA . VAL A 1 302 ? 17.203 -10.547 -19.109 1 92.25 302 VAL A CA 1
ATOM 2341 C C . VAL A 1 302 ? 18.562 -10.211 -19.688 1 92.25 302 VAL A C 1
ATOM 2343 O O . VAL A 1 302 ? 19.5 -9.906 -18.953 1 92.25 302 VAL A O 1
ATOM 2346 N N . GLU A 1 303 ? 18.672 -10.227 -20.969 1 92.5 303 GLU A N 1
ATOM 2347 C CA . GLU A 1 303 ? 19.922 -9.898 -21.641 1 92.5 303 GLU A CA 1
ATOM 2348 C C . GLU A 1 303 ? 20.281 -8.43 -21.438 1 92.5 303 GLU A C 1
ATOM 2350 O O . GLU A 1 303 ? 21.453 -8.102 -21.203 1 92.5 303 GLU A O 1
ATOM 2355 N N . ALA A 1 304 ? 19.344 -7.609 -21.562 1 91.19 304 ALA A N 1
ATOM 2356 C CA . ALA A 1 304 ? 19.578 -6.18 -21.375 1 91.19 304 ALA A CA 1
ATOM 2357 C C . ALA A 1 304 ? 20.047 -5.883 -19.953 1 91.19 304 ALA A C 1
ATOM 2359 O O . ALA A 1 304 ? 20.922 -5.043 -19.734 1 91.19 304 ALA A O 1
ATOM 2360 N N . GLU A 1 305 ? 19.438 -6.523 -19.031 1 88.81 305 GLU A N 1
ATOM 2361 C CA . GLU A 1 305 ? 19.797 -6.301 -17.641 1 88.81 305 GLU A CA 1
ATOM 2362 C C . GLU A 1 305 ? 21.188 -6.859 -17.328 1 88.81 305 GLU A C 1
ATOM 2364 O O . GLU A 1 305 ? 21.922 -6.301 -16.516 1 88.81 305 GLU A O 1
ATOM 2369 N N . LYS A 1 306 ? 21.531 -8 -17.938 1 87.88 306 LYS A N 1
ATOM 2370 C CA . LYS A 1 306 ? 22.859 -8.562 -17.781 1 87.88 306 LYS A CA 1
ATOM 2371 C C . LYS A 1 306 ? 23.922 -7.625 -18.344 1 87.88 306 LYS A C 1
ATOM 2373 O O . LYS A 1 306 ? 24.984 -7.438 -17.734 1 87.88 306 LYS A O 1
ATOM 2378 N N . LYS A 1 307 ? 23.656 -7.066 -19.391 1 86.81 307 LYS A N 1
ATOM 2379 C CA . LYS A 1 307 ? 24.578 -6.133 -20.016 1 86.81 307 LYS A CA 1
ATOM 2380 C C . LYS A 1 307 ? 24.75 -4.867 -19.188 1 86.81 307 LYS A C 1
ATOM 2382 O O . LYS A 1 307 ? 25.859 -4.344 -19.062 1 86.81 307 LYS A O 1
ATOM 2387 N N . LYS A 1 308 ? 23.703 -4.273 -18.688 1 77.5 308 LYS A N 1
ATOM 2388 C CA . LYS A 1 308 ? 23.75 -3.076 -17.859 1 77.5 308 LYS A CA 1
ATOM 2389 C C . LYS A 1 308 ? 24.578 -3.322 -16.594 1 77.5 308 LYS A C 1
ATOM 2391 O O . LYS A 1 308 ? 25.328 -2.447 -16.156 1 77.5 308 LYS A O 1
ATOM 2396 N N . LYS A 1 309 ? 24.516 -4.484 -16 1 77.88 309 LYS A N 1
ATOM 2397 C CA . LYS A 1 309 ? 25.266 -4.828 -14.797 1 77.88 309 LYS A CA 1
ATOM 2398 C C . LYS A 1 309 ? 26.75 -4.98 -15.102 1 77.88 309 LYS A C 1
ATOM 2400 O O . LYS A 1 309 ? 27.594 -4.602 -14.297 1 77.88 309 LYS A O 1
ATOM 2405 N N . GLU A 1 310 ? 26.984 -5.578 -16.172 1 72.62 310 GLU A N 1
ATOM 2406 C CA . GLU A 1 310 ? 28.375 -5.758 -16.578 1 72.62 310 GLU A CA 1
ATOM 2407 C C . GLU A 1 310 ? 29.047 -4.418 -16.891 1 72.62 310 GLU A C 1
ATOM 2409 O O . GLU A 1 310 ? 30.203 -4.199 -16.562 1 72.62 310 GLU A O 1
ATOM 2414 N N . LYS A 1 311 ? 28.375 -3.463 -17.406 1 67.69 311 LYS A N 1
ATOM 2415 C CA . LYS A 1 311 ? 28.906 -2.137 -17.688 1 67.69 311 LYS A CA 1
ATOM 2416 C C . LYS A 1 311 ? 29.156 -1.348 -16.406 1 67.69 311 LYS A C 1
ATOM 2418 O O . LYS A 1 311 ? 30.141 -0.611 -16.312 1 67.69 311 LYS A O 1
ATOM 2423 N N . LYS A 1 312 ? 28.344 -1.496 -15.469 1 64.44 312 LYS A N 1
ATOM 2424 C CA . LYS A 1 312 ? 28.5 -0.797 -14.195 1 64.44 312 LYS A CA 1
ATOM 2425 C C . LYS A 1 312 ? 29.703 -1.331 -13.422 1 64.44 312 LYS A C 1
ATOM 2427 O O . LYS A 1 312 ? 30.312 -0.6 -12.648 1 64.44 312 LYS A O 1
ATOM 2432 N N . LYS A 1 313 ? 30.016 -2.598 -13.555 1 66.88 313 LYS A N 1
ATOM 2433 C CA . LYS A 1 313 ? 31.141 -3.217 -12.867 1 66.88 313 LYS A CA 1
ATOM 2434 C C . LYS A 1 313 ? 32.469 -2.891 -13.562 1 66.88 313 LYS A C 1
ATOM 2436 O O . LYS A 1 313 ? 33.5 -2.834 -12.922 1 66.88 313 LYS A O 1
ATOM 2441 N N . ASN A 1 314 ? 32.375 -2.641 -14.852 1 61.31 314 ASN A N 1
ATOM 2442 C CA . ASN A 1 314 ? 33.562 -2.287 -15.609 1 61.31 314 ASN A CA 1
ATOM 2443 C C . ASN A 1 314 ? 33.344 -1.005 -16.406 1 61.31 314 ASN A C 1
ATOM 2445 O O . ASN A 1 314 ? 33.062 -1.057 -17.609 1 61.31 314 ASN A O 1
ATOM 2449 N N . PRO A 1 315 ? 33.25 0.194 -15.68 1 53.69 315 PRO A N 1
ATOM 2450 C CA . PRO A 1 315 ? 33.062 1.409 -16.484 1 53.69 315 PRO A CA 1
ATOM 2451 C C . PRO A 1 315 ? 34.219 1.635 -17.453 1 53.69 315 PRO A C 1
ATOM 2453 O O . PRO A 1 315 ? 35.406 1.518 -17.062 1 53.69 315 PRO A O 1
ATOM 2456 N N . LYS A 1 316 ? 34.312 1.487 -18.656 1 40.28 316 LYS A N 1
ATOM 2457 C CA . LYS A 1 316 ? 35.406 1.97 -19.484 1 40.28 316 LYS A CA 1
ATOM 2458 C C . LYS A 1 316 ? 35.594 3.471 -19.312 1 40.28 316 LYS A C 1
ATOM 2460 O O . LYS A 1 316 ? 34.625 4.23 -19.25 1 40.28 316 LYS A O 1
ATOM 2465 N N . MET B 1 1 ? 17.281 26.812 -4.711 1 71.12 1 MET B N 1
ATOM 2466 C CA . MET B 1 1 ? 16.406 26.5 -3.588 1 71.12 1 MET B CA 1
ATOM 2467 C C . MET B 1 1 ? 15.812 25.094 -3.744 1 71.12 1 MET B C 1
ATOM 2469 O O . MET B 1 1 ? 15.516 24.656 -4.859 1 71.12 1 MET B O 1
ATOM 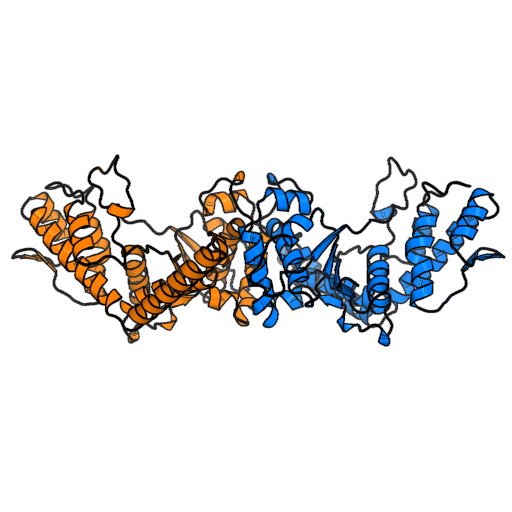2473 N N . PRO B 1 2 ? 15.828 24.375 -2.627 1 81.56 2 PRO B N 1
ATOM 2474 C CA . PRO B 1 2 ? 15.281 23.016 -2.764 1 81.56 2 PRO B CA 1
ATOM 2475 C C . PRO B 1 2 ? 13.773 23.016 -3.014 1 81.56 2 PRO B C 1
ATOM 2477 O O . PRO B 1 2 ? 13.062 23.922 -2.545 1 81.56 2 PRO B O 1
ATOM 2480 N N . GLY B 1 3 ? 13.352 22.188 -3.959 1 87.31 3 GLY B N 1
ATOM 2481 C CA . GLY B 1 3 ? 11.922 21.906 -4.012 1 87.31 3 GLY B CA 1
ATOM 2482 C C . GLY B 1 3 ? 11.398 21.234 -2.754 1 87.31 3 GLY B C 1
ATOM 2483 O O . GLY B 1 3 ? 11.828 20.141 -2.402 1 87.31 3 GLY B O 1
ATOM 2484 N N . THR B 1 4 ? 10.492 22 -2.018 1 91 4 THR B N 1
ATOM 2485 C CA . THR B 1 4 ? 10.062 21.516 -0.709 1 91 4 THR B CA 1
ATOM 2486 C C . THR B 1 4 ? 8.617 21.031 -0.762 1 91 4 THR B C 1
ATOM 2488 O O . THR B 1 4 ? 7.758 21.688 -1.349 1 91 4 THR B O 1
ATOM 2491 N N . LEU B 1 5 ? 8.445 19.844 -0.247 1 92.38 5 LEU B N 1
ATOM 2492 C CA . LEU B 1 5 ? 7.102 19.312 -0.045 1 92.38 5 LEU B CA 1
ATOM 2493 C C . LEU B 1 5 ? 6.797 19.156 1.44 1 92.38 5 LEU B C 1
ATOM 2495 O O . LEU B 1 5 ? 7.453 18.375 2.133 1 92.38 5 LEU B O 1
ATOM 2499 N N . GLU B 1 6 ? 5.871 19.938 1.915 1 93.88 6 GLU B N 1
ATOM 2500 C CA . GLU B 1 6 ? 5.422 19.797 3.297 1 93.88 6 GLU B CA 1
ATOM 2501 C C . GLU B 1 6 ? 4.16 18.938 3.383 1 93.88 6 GLU B C 1
ATOM 2503 O O . GLU B 1 6 ? 3.188 19.188 2.666 1 93.88 6 GLU B O 1
ATOM 2508 N N . VAL B 1 7 ? 4.246 17.953 4.215 1 93.38 7 VAL B N 1
ATOM 2509 C CA . VAL B 1 7 ? 3.121 17.047 4.391 1 93.38 7 VAL B CA 1
ATOM 2510 C C . VAL B 1 7 ? 2.412 17.359 5.707 1 93.38 7 VAL B C 1
ATOM 2512 O O . VAL B 1 7 ? 3.037 17.359 6.77 1 93.38 7 VAL B O 1
ATOM 2515 N N . ILE B 1 8 ? 1.085 17.594 5.621 1 93 8 ILE B N 1
ATOM 2516 C CA . ILE B 1 8 ? 0.267 17.844 6.801 1 93 8 ILE B CA 1
ATOM 2517 C C . ILE B 1 8 ? -0.785 16.75 6.941 1 93 8 ILE B C 1
ATOM 2519 O O . ILE B 1 8 ? -1.512 16.453 5.992 1 93 8 ILE B O 1
ATOM 2523 N N . VAL B 1 9 ? -0.811 16.172 8.055 1 89.81 9 VAL B N 1
ATOM 2524 C CA . VAL B 1 9 ? -1.854 15.188 8.32 1 89.81 9 VAL B CA 1
ATOM 2525 C C . VAL B 1 9 ? -3.061 15.867 8.953 1 89.81 9 VAL B C 1
ATOM 2527 O O . VAL B 1 9 ? -2.951 16.453 10.031 1 89.81 9 VAL B O 1
ATOM 2530 N N . PRO B 1 10 ? -4.137 15.773 8.297 1 93.44 10 PRO B N 1
ATOM 2531 C CA . PRO B 1 10 ? -5.324 16.422 8.859 1 93.44 10 PRO B CA 1
ATOM 2532 C C . PRO B 1 10 ? -5.852 15.719 10.109 1 93.44 10 PRO B C 1
ATOM 2534 O O . PRO B 1 10 ? -5.613 14.523 10.297 1 93.44 10 PRO B O 1
ATOM 2537 N N . ALA B 1 11 ? -6.504 16.5 10.898 1 87.38 11 ALA B N 1
ATOM 2538 C CA . ALA B 1 11 ? -7.113 16.016 12.141 1 87.38 11 ALA B CA 1
ATOM 2539 C C . ALA B 1 11 ? -8.32 16.875 12.523 1 87.38 11 ALA B C 1
ATOM 2541 O O . ALA B 1 11 ? -8.5 17.969 11.992 1 87.38 11 ALA B O 1
ATOM 2542 N N . ALA B 1 12 ? -9.078 16.188 13.352 1 82.62 12 ALA B N 1
ATOM 2543 C CA . ALA B 1 12 ? -10.227 16.953 13.852 1 82.62 12 ALA B CA 1
ATOM 2544 C C . ALA B 1 12 ? -9.766 18.234 14.555 1 82.62 12 ALA B C 1
ATOM 2546 O O . ALA B 1 12 ? -10.422 19.266 14.461 1 82.62 12 ALA B O 1
ATOM 2547 N N . LYS B 1 13 ? -8.68 18.062 15.234 1 87.38 13 LYS B N 1
ATOM 2548 C CA . LYS B 1 13 ? -8.039 19.203 15.883 1 87.38 13 LYS B CA 1
ATOM 2549 C C . LYS B 1 13 ? -6.691 19.516 15.242 1 87.38 13 LYS B C 1
ATOM 2551 O O . LYS B 1 13 ? -5.66 19 15.68 1 87.38 13 LYS B O 1
ATOM 2556 N N . LEU B 1 14 ? -6.758 20.344 14.273 1 92.12 14 LEU B N 1
ATOM 2557 C CA . LEU B 1 14 ? -5.551 20.719 13.547 1 92.12 14 LEU B CA 1
ATOM 2558 C C . LEU B 1 14 ? -4.898 21.938 14.188 1 92.12 14 LEU B C 1
ATOM 2560 O O . LEU B 1 14 ? -5.531 22.984 14.336 1 92.12 14 LEU B O 1
ATOM 2564 N N . PRO B 1 15 ? -3.699 21.812 14.531 1 91.75 15 PRO B N 1
ATOM 2565 C CA . PRO B 1 15 ? -3.014 22.953 15.141 1 91.75 15 PRO B CA 1
ATOM 2566 C C . PRO B 1 15 ? -2.869 24.125 14.188 1 91.75 15 PRO B C 1
ATOM 2568 O O 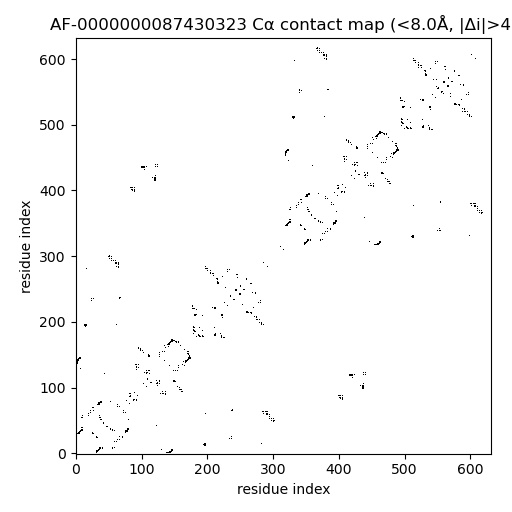. PRO B 1 15 ? -2.539 23.938 13.016 1 91.75 15 PRO B O 1
ATOM 2571 N N . LEU B 1 16 ? -3.07 25.312 14.734 1 92.56 16 LEU B N 1
ATOM 2572 C CA . LEU B 1 16 ? -2.953 26.547 13.961 1 92.56 16 LEU B CA 1
ATOM 2573 C C . LEU B 1 16 ? -1.542 26.703 13.398 1 92.56 16 LEU B C 1
ATOM 2575 O O . LEU B 1 16 ? -1.365 27.156 12.266 1 92.56 16 LEU B O 1
ATOM 2579 N N . TYR B 1 17 ? -0.589 26.344 14.188 1 90.56 17 TYR B N 1
ATOM 2580 C CA . TYR B 1 17 ? 0.807 26.516 13.797 1 90.56 17 TYR B CA 1
ATOM 2581 C C . TYR B 1 17 ? 1.105 25.75 12.516 1 90.56 17 TYR B C 1
ATOM 2583 O O . TYR B 1 17 ? 1.831 26.234 11.648 1 90.56 17 TYR B O 1
ATOM 2591 N N . SER B 1 18 ? 0.587 24.547 12.359 1 90.88 18 SER B N 1
ATOM 2592 C CA . SER B 1 18 ? 0.833 23.734 11.18 1 90.88 18 SER B CA 1
ATOM 2593 C C . SER B 1 18 ? 0.302 24.406 9.914 1 90.88 18 SER B C 1
ATOM 2595 O O . SER B 1 18 ? 0.941 24.344 8.859 1 90.88 18 SER B O 1
ATOM 2597 N N . VAL B 1 19 ? -0.791 25 10.031 1 92.5 19 VAL B N 1
ATOM 2598 C CA . VAL B 1 19 ? -1.439 25.656 8.898 1 92.5 19 VAL B CA 1
ATOM 2599 C C . VAL B 1 19 ? -0.672 26.922 8.523 1 92.5 19 VAL B C 1
ATOM 2601 O O . VAL B 1 19 ? -0.418 27.172 7.344 1 92.5 19 VAL B O 1
ATOM 2604 N N . VAL B 1 20 ? -0.328 27.672 9.492 1 91.31 20 VAL B N 1
ATOM 2605 C CA . VAL B 1 20 ? 0.383 28.922 9.258 1 91.31 20 VAL B CA 1
ATOM 2606 C C . VAL B 1 20 ? 1.755 28.625 8.648 1 91.31 20 VAL B C 1
ATOM 2608 O O . VAL B 1 20 ? 2.189 29.312 7.723 1 91.31 20 VAL B O 1
ATOM 2611 N N . HIS B 1 21 ? 2.396 27.641 9.211 1 90.12 21 HIS B N 1
ATOM 2612 C CA . HIS B 1 21 ? 3.713 27.266 8.711 1 90.12 21 HIS B CA 1
ATOM 2613 C C . HIS B 1 21 ? 3.645 26.844 7.246 1 90.12 21 HIS B C 1
ATOM 2615 O O . HIS B 1 21 ? 4.52 27.203 6.453 1 90.12 21 HIS B O 1
ATOM 2621 N N . ALA B 1 22 ? 2.699 26.109 6.922 1 92.12 22 ALA B N 1
ATOM 2622 C CA . ALA B 1 22 ? 2.512 25.656 5.543 1 92.12 22 ALA B CA 1
ATOM 2623 C C . ALA B 1 22 ? 2.285 26.844 4.613 1 92.12 22 ALA B C 1
ATOM 2625 O O . ALA B 1 22 ? 2.879 26.922 3.535 1 92.12 22 ALA B O 1
ATOM 2626 N N . ALA B 1 23 ? 1.394 27.75 5.02 1 92.25 23 ALA B N 1
ATOM 2627 C CA . ALA B 1 23 ? 1.108 28.938 4.207 1 92.25 23 ALA B CA 1
ATOM 2628 C C . ALA B 1 23 ? 2.355 29.797 4.035 1 92.25 23 ALA B C 1
ATOM 2630 O O . ALA B 1 23 ? 2.598 30.344 2.953 1 92.25 23 ALA B O 1
ATOM 2631 N N . LEU B 1 24 ? 3.107 29.906 5.102 1 89.25 24 LEU B N 1
ATOM 2632 C CA . LEU B 1 24 ? 4.336 30.688 5.047 1 89.25 24 LEU B CA 1
ATOM 2633 C C . LEU B 1 24 ? 5.332 30.078 4.074 1 89.25 24 LEU B C 1
ATOM 2635 O O . LEU B 1 24 ? 6.047 30.797 3.371 1 89.25 24 LEU B O 1
ATOM 2639 N N . GLY B 1 25 ? 5.41 28.766 4.105 1 89.25 25 GLY B N 1
ATOM 2640 C CA . GLY B 1 25 ? 6.285 28.078 3.164 1 89.25 25 GLY B CA 1
ATOM 2641 C C . GLY B 1 25 ? 5.945 28.375 1.715 1 89.25 25 GLY B C 1
ATOM 2642 O O . GLY B 1 25 ? 6.836 28.672 0.911 1 89.25 25 GLY B O 1
ATOM 2643 N N . ILE B 1 26 ? 4.711 28.344 1.393 1 90.75 26 ILE B N 1
ATOM 2644 C CA . ILE B 1 26 ? 4.25 28.578 0.029 1 90.75 26 ILE B CA 1
ATOM 2645 C C . ILE B 1 26 ? 4.566 30.016 -0.374 1 90.75 26 ILE B C 1
ATOM 2647 O O . ILE B 1 26 ? 5.016 30.281 -1.493 1 90.75 26 ILE B O 1
ATOM 2651 N N . ARG B 1 27 ? 4.402 30.906 0.536 1 86.94 27 ARG B N 1
ATOM 2652 C CA . ARG B 1 27 ? 4.609 32.312 0.242 1 86.94 27 ARG B CA 1
ATOM 2653 C C . ARG B 1 27 ? 6.094 32.656 0.136 1 86.94 27 ARG B C 1
ATOM 2655 O O . ARG B 1 27 ? 6.488 33.531 -0.622 1 86.94 27 ARG B O 1
ATOM 2662 N N . ALA B 1 28 ? 6.918 31.938 0.89 1 82.31 28 ALA B N 1
ATOM 2663 C CA . ALA B 1 28 ? 8.352 32.219 0.939 1 82.31 28 ALA B CA 1
ATOM 2664 C C . ALA B 1 28 ? 9.055 31.703 -0.314 1 82.31 28 ALA B C 1
ATOM 2666 O O . ALA B 1 28 ? 10.109 32.219 -0.698 1 82.31 28 ALA B O 1
ATOM 2667 N N . GLY B 1 29 ? 8.5 30.641 -0.934 1 78.25 29 GLY B N 1
ATOM 2668 C CA . GLY B 1 29 ? 9.25 30.094 -2.055 1 78.25 29 GLY B CA 1
ATOM 2669 C C . GLY B 1 29 ? 8.359 29.547 -3.156 1 78.25 29 GLY B C 1
ATOM 2670 O O . GLY B 1 29 ? 7.316 28.953 -2.883 1 78.25 29 GLY B O 1
ATOM 2671 N N . PRO B 1 30 ? 8.805 29.766 -4.367 1 79.44 30 PRO B N 1
ATOM 2672 C CA . PRO B 1 30 ? 8.008 29.297 -5.5 1 79.44 30 PRO B CA 1
ATOM 2673 C C . PRO B 1 30 ? 8.016 27.766 -5.625 1 79.44 30 PRO B C 1
ATOM 2675 O O . PRO B 1 30 ? 7.105 27.188 -6.227 1 79.44 30 PRO B O 1
ATOM 2678 N N . LEU B 1 31 ? 8.953 27.188 -5.043 1 87.81 31 LEU B N 1
ATOM 2679 C CA . LEU B 1 31 ? 9.055 25.734 -5.172 1 87.81 31 LEU B CA 1
ATOM 2680 C C . LEU B 1 31 ? 8.602 25.047 -3.895 1 87.81 31 LEU B C 1
ATOM 2682 O O . LEU B 1 31 ? 9.219 24.062 -3.461 1 87.81 31 LEU B O 1
ATOM 2686 N N . TYR B 1 32 ? 7.621 25.641 -3.223 1 91.12 32 TYR B N 1
ATOM 2687 C CA . TYR B 1 32 ? 7.074 25.094 -1.984 1 91.12 32 TYR B CA 1
ATOM 2688 C C . TYR B 1 32 ? 5.641 24.609 -2.186 1 91.12 32 TYR B C 1
ATOM 2690 O O . TYR B 1 32 ? 4.77 25.391 -2.59 1 91.12 32 TYR B O 1
ATOM 2698 N N . HIS B 1 33 ? 5.422 23.312 -1.938 1 92.62 33 HIS B N 1
ATOM 2699 C CA . HIS B 1 33 ? 4.094 22.719 -2.061 1 92.62 33 HIS B CA 1
ATOM 2700 C C . HIS B 1 33 ? 3.666 22.047 -0.759 1 92.62 33 HIS B C 1
ATOM 2702 O O . HIS B 1 33 ? 4.512 21.641 0.041 1 92.62 33 HIS B O 1
ATOM 2708 N N . VAL B 1 34 ? 2.383 22.047 -0.583 1 94.56 34 VAL B N 1
ATOM 2709 C CA . VAL B 1 34 ? 1.827 21.422 0.611 1 94.56 34 VAL B CA 1
ATOM 2710 C C . VAL B 1 34 ? 0.922 20.266 0.21 1 94.56 34 VAL B C 1
ATOM 2712 O O . VAL B 1 34 ? 0.066 20.406 -0.666 1 94.56 34 VAL B O 1
ATOM 2715 N N . LEU B 1 35 ? 1.204 19.156 0.791 1 94 35 LEU B N 1
ATOM 2716 C CA . LEU B 1 35 ? 0.383 17.953 0.604 1 94 35 LEU B CA 1
ATOM 2717 C C . LEU B 1 35 ? -0.409 17.641 1.867 1 94 35 LEU B C 1
ATOM 2719 O O . LEU B 1 35 ? 0.17 17.281 2.895 1 94 35 LEU B O 1
ATOM 2723 N N . VAL B 1 36 ? -1.693 17.828 1.771 1 96.12 36 VAL B N 1
ATOM 2724 C CA . VAL B 1 36 ? -2.561 17.422 2.871 1 96.12 36 VAL B CA 1
ATOM 2725 C C . VAL B 1 36 ? -2.832 15.922 2.785 1 96.12 36 VAL B C 1
ATOM 2727 O O . VAL B 1 36 ? -3.48 15.453 1.844 1 96.12 36 VAL B O 1
ATOM 2730 N N . ALA B 1 37 ? -2.404 15.25 3.773 1 94.38 37 ALA B N 1
ATOM 2731 C CA . ALA B 1 37 ? -2.391 13.789 3.711 1 94.38 37 ALA B CA 1
ATOM 2732 C C . ALA B 1 37 ? -3.646 13.203 4.344 1 94.38 37 ALA B C 1
ATOM 2734 O O . ALA B 1 37 ? -3.566 12.477 5.336 1 94.38 37 ALA B O 1
ATOM 2735 N N . ASP B 1 38 ? -4.773 13.359 3.709 1 94.88 38 ASP B N 1
ATOM 2736 C CA . ASP B 1 38 ? -6.051 12.82 4.168 1 94.88 38 ASP B CA 1
ATOM 2737 C C . ASP B 1 38 ? -6.043 11.297 4.152 1 94.88 38 ASP B C 1
ATOM 2739 O O . ASP B 1 38 ? -6.578 10.656 5.062 1 94.88 38 ASP B O 1
ATOM 2743 N N . SER B 1 39 ? -5.445 10.711 3.199 1 90.19 39 SER B N 1
ATOM 2744 C CA . SER B 1 39 ? -5.359 9.258 3.105 1 90.19 39 SER B CA 1
ATOM 2745 C C . SER B 1 39 ? -4.523 8.68 4.242 1 90.19 39 SER B C 1
ATOM 2747 O O . SER B 1 39 ? -4.773 7.559 4.695 1 90.19 39 SER B O 1
ATOM 2749 N N . LEU B 1 40 ? -3.541 9.438 4.602 1 90.94 40 LEU B N 1
ATOM 2750 C CA . LEU B 1 40 ? -2.742 8.984 5.738 1 90.94 40 LEU B CA 1
ATOM 2751 C C . LEU B 1 40 ? -3.576 8.961 7.016 1 90.94 40 LEU B C 1
ATOM 2753 O O . LEU B 1 40 ? -3.449 8.047 7.828 1 90.94 40 LEU B O 1
ATOM 2757 N N . HIS B 1 41 ? -4.332 10.023 7.16 1 92.69 41 HIS B N 1
ATOM 2758 C CA . HIS B 1 41 ? -5.266 10.008 8.281 1 92.69 41 HIS B CA 1
ATOM 2759 C C . HIS B 1 41 ? -6.145 8.758 8.25 1 92.69 41 HIS B C 1
ATOM 2761 O O . HIS B 1 41 ? -6.312 8.086 9.266 1 92.69 41 HIS B O 1
ATOM 2767 N N . PHE B 1 42 ? -6.637 8.445 7.125 1 92.62 42 PHE B N 1
ATOM 2768 C CA . PHE B 1 42 ? -7.484 7.277 6.945 1 92.62 42 PHE B CA 1
ATOM 2769 C C . PHE B 1 42 ? -6.742 6.004 7.336 1 92.62 42 PHE B C 1
ATOM 2771 O O . PHE B 1 42 ? -7.289 5.152 8.039 1 92.62 42 PHE B O 1
ATOM 2778 N N . MET B 1 43 ? -5.559 5.875 6.914 1 91.44 43 MET B N 1
ATOM 2779 C CA . MET B 1 43 ? -4.762 4.668 7.102 1 91.44 43 MET B CA 1
ATOM 2780 C C . MET B 1 43 ? -4.355 4.504 8.562 1 91.44 43 MET B C 1
ATOM 2782 O O . MET B 1 43 ? -4.016 3.404 9 1 91.44 43 MET B O 1
ATOM 2786 N N . ARG B 1 44 ? -4.418 5.602 9.328 1 90.12 44 ARG B N 1
ATOM 2787 C CA . ARG B 1 44 ? -3.945 5.559 10.711 1 90.12 44 ARG B CA 1
ATOM 2788 C C . ARG B 1 44 ? -5.113 5.449 11.688 1 90.12 44 ARG B C 1
ATOM 2790 O O . ARG B 1 44 ? -4.918 5.176 12.867 1 90.12 44 ARG B O 1
ATOM 2797 N N . THR B 1 45 ? -6.309 5.625 11.156 1 90.69 45 THR B N 1
ATOM 2798 C CA . THR B 1 45 ? -7.461 5.672 12.047 1 90.69 45 THR B CA 1
ATOM 2799 C C . THR B 1 45 ? -8.555 4.719 11.57 1 90.69 45 THR B C 1
ATOM 2801 O O . THR B 1 45 ? -8.406 4.07 10.531 1 90.69 45 THR B O 1
ATOM 2804 N N . GLN B 1 46 ? -9.586 4.625 12.367 1 87.44 46 GLN B N 1
ATOM 2805 C CA . GLN B 1 46 ? -10.742 3.82 11.977 1 87.44 46 GLN B CA 1
ATOM 2806 C C . GLN B 1 46 ? -11.867 4.699 11.438 1 87.44 46 GLN B C 1
ATOM 2808 O O . GLN B 1 46 ? -13.008 4.238 11.289 1 87.44 46 GLN B O 1
ATOM 2813 N N . ASP B 1 47 ? -11.492 5.926 11.141 1 90 47 ASP B N 1
ATOM 2814 C CA . ASP B 1 47 ? -12.477 6.848 10.586 1 90 47 ASP B CA 1
ATOM 2815 C C . ASP B 1 47 ? -12.867 6.441 9.164 1 90 47 ASP B C 1
ATOM 2817 O O . ASP B 1 47 ? -12.117 5.738 8.484 1 90 47 ASP B O 1
ATOM 2821 N N . SER B 1 48 ? -14.062 6.883 8.789 1 90.75 48 SER B N 1
ATOM 2822 C CA . SER B 1 48 ? -14.508 6.594 7.43 1 90.75 48 SER B CA 1
ATOM 2823 C C . SER B 1 48 ? -13.703 7.391 6.406 1 90.75 48 SER B C 1
ATOM 2825 O O . SER B 1 48 ? -13.086 8.398 6.742 1 90.75 48 SER B O 1
ATOM 2827 N N . ALA B 1 49 ? -13.656 6.875 5.172 1 88.44 49 ALA B N 1
ATOM 2828 C CA . ALA B 1 49 ? -12.984 7.57 4.078 1 88.44 49 ALA B CA 1
ATOM 2829 C C . ALA B 1 49 ? -13.562 8.969 3.877 1 88.44 49 ALA B C 1
ATOM 2831 O O . ALA B 1 49 ? -12.82 9.93 3.648 1 88.44 49 ALA B O 1
ATOM 2832 N N . ASP B 1 50 ? -14.891 9.039 3.986 1 91.25 50 ASP B N 1
ATOM 2833 C CA . ASP B 1 50 ? -15.555 10.328 3.799 1 91.25 50 ASP B CA 1
ATOM 2834 C C . ASP B 1 50 ? -15.125 11.328 4.867 1 91.25 50 ASP B C 1
ATOM 2836 O O . ASP B 1 50 ? -14.883 12.5 4.566 1 91.25 50 ASP B O 1
ATOM 2840 N N . LEU B 1 51 ? -15.062 10.859 6.043 1 94.38 51 LEU B N 1
ATOM 2841 C CA . LEU B 1 51 ? -14.633 11.734 7.129 1 94.38 51 LEU B CA 1
ATOM 2842 C C . LEU B 1 51 ? -13.195 12.188 6.926 1 94.38 51 LEU B C 1
ATOM 2844 O O . LEU B 1 51 ? -12.867 13.359 7.133 1 94.38 51 LEU B O 1
ATOM 2848 N N . SER B 1 52 ? -12.359 11.266 6.586 1 94.19 52 SER B N 1
ATOM 2849 C CA . SER B 1 52 ? -10.953 11.586 6.371 1 94.19 52 SER B CA 1
ATOM 2850 C C . SER B 1 52 ? -10.781 12.609 5.254 1 94.19 52 SER B C 1
ATOM 2852 O O . SER B 1 52 ? -9.969 13.531 5.363 1 94.19 52 SER B O 1
ATOM 2854 N N . ILE B 1 53 ? -11.492 12.492 4.203 1 93.44 53 ILE B N 1
ATOM 2855 C CA . ILE B 1 53 ? -11.438 13.43 3.084 1 93.44 53 ILE B CA 1
ATOM 2856 C C . ILE B 1 53 ? -11.945 14.797 3.531 1 93.44 53 ILE B C 1
ATOM 2858 O O . ILE B 1 53 ? -11.375 15.828 3.174 1 93.44 53 ILE B O 1
ATOM 2862 N N . ALA B 1 54 ? -13.016 14.742 4.27 1 95.75 54 ALA B N 1
ATOM 2863 C CA . ALA B 1 54 ? -13.578 15.992 4.766 1 95.75 54 ALA B CA 1
ATOM 2864 C C . ALA B 1 54 ? -12.578 16.734 5.652 1 95.75 54 ALA B C 1
ATOM 2866 O O . ALA B 1 54 ? -12.461 17.953 5.582 1 95.75 54 ALA B O 1
ATOM 2867 N N . LEU B 1 55 ? -11.961 15.984 6.5 1 96.62 55 LEU B N 1
ATOM 2868 C CA . LEU B 1 55 ? -10.922 16.578 7.332 1 96.62 55 LEU B CA 1
ATOM 2869 C C . LEU B 1 55 ? -9.797 17.141 6.477 1 96.62 55 LEU B C 1
ATOM 2871 O O . LEU B 1 55 ? -9.258 18.219 6.781 1 96.62 55 LEU B O 1
ATOM 2875 N N . GLY B 1 56 ? -9.43 16.406 5.484 1 97.06 56 GLY B N 1
ATOM 2876 C CA . GLY B 1 56 ? -8.43 16.891 4.543 1 97.06 56 GLY B CA 1
ATOM 2877 C C . GLY B 1 56 ? -8.828 18.188 3.869 1 97.06 56 GLY B C 1
ATOM 2878 O O . GLY B 1 56 ? -8.008 19.109 3.73 1 97.06 56 GLY B O 1
ATOM 2879 N N . LEU B 1 57 ? -10.039 18.25 3.453 1 96.5 57 LEU B N 1
ATOM 2880 C CA . LEU B 1 57 ? -10.539 19.453 2.807 1 96.5 57 LEU B CA 1
ATOM 2881 C C . LEU B 1 57 ? -10.523 20.625 3.773 1 96.5 57 LEU B C 1
ATOM 2883 O O . LEU B 1 57 ? -10.227 21.766 3.379 1 96.5 57 LEU B O 1
ATOM 2887 N N . LEU B 1 58 ? -10.875 20.328 4.977 1 97.06 58 LEU B N 1
ATOM 2888 C CA . LEU B 1 58 ? -10.828 21.375 5.988 1 97.06 58 LEU B CA 1
ATOM 2889 C C . LEU B 1 58 ? -9.414 21.922 6.145 1 97.06 58 LEU B C 1
ATOM 2891 O O . LEU B 1 58 ? -9.211 23.141 6.188 1 97.06 58 LEU B O 1
ATOM 2895 N N . ALA B 1 59 ? -8.484 21.062 6.262 1 97.12 59 ALA B N 1
ATOM 2896 C CA . ALA B 1 59 ? -7.086 21.469 6.395 1 97.12 59 ALA B CA 1
ATOM 2897 C C . ALA B 1 59 ? -6.609 22.219 5.156 1 97.12 59 ALA B C 1
ATOM 2899 O O . ALA B 1 59 ? -5.918 23.234 5.266 1 97.12 59 ALA B O 1
ATOM 2900 N N . LYS B 1 60 ? -6.934 21.719 4.004 1 96.62 60 LYS B N 1
ATOM 2901 C CA . LYS B 1 60 ? -6.543 22.359 2.746 1 96.62 60 LYS B CA 1
ATOM 2902 C C . LYS B 1 60 ? -7.082 23.781 2.654 1 96.62 60 LYS B C 1
ATOM 2904 O O . LYS B 1 60 ? -6.34 24.703 2.322 1 96.62 60 LYS B O 1
ATOM 2909 N N . THR B 1 61 ? -8.352 23.938 2.955 1 96 61 THR B N 1
ATOM 2910 C CA . THR B 1 61 ? -8.977 25.25 2.836 1 96 61 THR B CA 1
ATOM 2911 C C . THR B 1 61 ? -8.453 26.188 3.908 1 96 61 THR B C 1
ATOM 2913 O O . THR B 1 61 ? -8.391 27.406 3.697 1 96 61 THR B O 1
ATOM 2916 N N . ALA B 1 62 ? -8.078 25.625 5.066 1 96 62 ALA B N 1
ATOM 2917 C CA . ALA B 1 62 ? -7.453 26.453 6.098 1 96 62 ALA B CA 1
ATOM 2918 C C . ALA B 1 62 ? -6.141 27.047 5.602 1 96 62 ALA B C 1
ATOM 2920 O O . ALA B 1 62 ? -5.875 28.234 5.805 1 96 62 ALA B O 1
ATOM 2921 N N . VAL B 1 63 ? -5.328 26.266 4.953 1 95.12 63 VAL B N 1
ATOM 2922 C CA . VAL B 1 63 ? -4.066 26.75 4.406 1 95.12 63 VAL B CA 1
ATOM 2923 C C . VAL B 1 63 ? -4.344 27.766 3.305 1 95.12 63 VAL B C 1
ATOM 2925 O O . VAL B 1 63 ? -3.721 28.828 3.264 1 95.12 63 VAL B O 1
ATOM 2928 N N . GLU B 1 64 ? -5.273 27.453 2.457 1 94 64 GLU B N 1
ATOM 2929 C CA . GLU B 1 64 ? -5.598 28.328 1.327 1 94 64 GLU B CA 1
ATOM 2930 C C . GLU B 1 64 ? -6.125 29.672 1.802 1 94 64 GLU B C 1
ATOM 2932 O O . GLU B 1 64 ? -5.914 30.703 1.142 1 94 64 GLU B O 1
ATOM 2937 N N . ALA B 1 65 ? -6.82 29.641 2.91 1 92.88 65 ALA B N 1
ATOM 2938 C CA . ALA B 1 65 ? -7.391 30.875 3.465 1 92.88 65 ALA B CA 1
ATOM 2939 C C . ALA B 1 65 ? -6.297 31.891 3.799 1 92.88 65 ALA B C 1
ATOM 2941 O O . ALA B 1 65 ? -6.547 33.094 3.828 1 92.88 65 ALA B O 1
ATOM 2942 N N . LEU B 1 66 ? -5.129 31.406 4.066 1 91.56 66 LEU B N 1
ATOM 2943 C CA . LEU B 1 66 ? -4.027 32.281 4.465 1 91.56 66 LEU B CA 1
ATOM 2944 C C . LEU B 1 66 ? -3.182 32.656 3.256 1 91.56 66 LEU B C 1
ATOM 2946 O O . LEU B 1 66 ? -2.178 33.375 3.396 1 91.56 66 LEU B O 1
ATOM 2950 N N . LEU B 1 67 ? -3.561 32.156 2.115 1 89.69 67 LEU B N 1
ATOM 2951 C CA . LEU B 1 67 ? -2.814 32.469 0.897 1 89.69 67 LEU B CA 1
ATOM 2952 C C . LEU B 1 67 ? -3.455 33.625 0.14 1 89.69 67 LEU B C 1
ATOM 2954 O O . LEU B 1 67 ? -4.625 33.938 0.36 1 89.69 67 LEU B O 1
ATOM 2958 N N . GLN B 1 68 ? -2.691 34.219 -0.637 1 82.5 68 GLN B N 1
ATOM 2959 C CA . GLN B 1 68 ? -3.164 35.25 -1.563 1 82.5 68 GLN B CA 1
ATOM 2960 C C . GLN B 1 68 ? -3.41 34.656 -2.951 1 82.5 68 GLN B C 1
ATOM 2962 O O . GLN B 1 68 ? -2.873 33.625 -3.289 1 82.5 68 GLN B O 1
ATOM 2967 N N . PRO B 1 69 ? -4.254 35.281 -3.684 1 75.31 69 PRO B N 1
ATOM 2968 C CA . PRO B 1 69 ? -4.539 34.75 -5.027 1 75.31 69 PRO B CA 1
ATOM 2969 C C . PRO B 1 69 ? -3.279 34.562 -5.867 1 75.31 69 PRO B C 1
ATOM 2971 O O . PRO B 1 69 ? -3.232 33.688 -6.73 1 75.31 69 PRO B O 1
ATOM 2974 N N . THR B 1 70 ? -2.246 35.312 -5.57 1 79.25 70 THR B N 1
ATOM 2975 C CA . THR B 1 70 ? -1.024 35.25 -6.367 1 79.25 70 THR B CA 1
ATOM 2976 C C . THR B 1 70 ? -0.158 34.062 -5.938 1 79.25 70 THR B C 1
ATOM 2978 O O . THR B 1 70 ? 0.772 33.688 -6.648 1 79.25 70 THR B O 1
ATOM 2981 N N . ASP B 1 71 ? -0.326 33.562 -4.727 1 81.69 71 ASP B N 1
ATOM 2982 C CA . ASP B 1 71 ? 0.527 32.5 -4.176 1 81.69 71 ASP B CA 1
ATOM 2983 C C . ASP B 1 71 ? 0.286 31.172 -4.887 1 81.69 71 ASP B C 1
ATOM 2985 O O . ASP B 1 71 ? 1.195 30.344 -4.992 1 81.69 71 ASP B O 1
ATOM 2989 N N . GLY B 1 72 ? -0.809 30.922 -5.609 1 80.38 72 GLY B N 1
ATOM 2990 C CA . GLY B 1 72 ? -1.115 29.672 -6.289 1 80.38 72 GLY B CA 1
ATOM 2991 C C . GLY B 1 72 ? -1.737 28.625 -5.375 1 80.38 72 GLY B C 1
ATOM 2992 O O . GLY B 1 72 ? -1.034 27.781 -4.824 1 80.38 72 GLY B O 1
ATOM 2993 N N . VAL B 1 73 ? -2.936 28.609 -5.219 1 79.31 73 VAL B N 1
ATOM 2994 C CA . VAL B 1 73 ? -3.707 27.656 -4.414 1 79.31 73 VAL B CA 1
ATOM 2995 C C . VAL B 1 73 ? -3.482 26.234 -4.926 1 79.31 73 VAL B C 1
ATOM 2997 O O . VAL B 1 73 ? -3.693 25.266 -4.195 1 79.31 73 VAL B O 1
ATOM 3000 N N . GLU B 1 74 ? -2.875 26.141 -6.164 1 85.44 74 GLU B N 1
ATOM 3001 C CA . GLU B 1 74 ? -2.627 24.844 -6.766 1 85.44 74 GLU B CA 1
ATOM 3002 C C . GLU B 1 74 ? -1.473 24.125 -6.078 1 85.44 74 GLU B C 1
ATOM 3004 O O . GLU B 1 74 ? -1.281 22.922 -6.266 1 85.44 74 GLU B O 1
ATOM 3009 N N . LYS B 1 75 ? -0.812 24.922 -5.215 1 91.12 75 LYS B N 1
ATOM 3010 C CA . LYS B 1 75 ? 0.338 24.344 -4.512 1 91.12 75 LYS B CA 1
ATOM 3011 C C . LYS B 1 75 ? -0.104 23.516 -3.312 1 91.12 75 LYS B C 1
ATOM 3013 O O . LYS B 1 75 ? 0.709 22.828 -2.695 1 91.12 75 LYS B O 1
ATOM 3018 N N . VAL B 1 76 ? -1.38 23.609 -2.951 1 93.75 76 VAL B N 1
ATOM 3019 C CA . VAL B 1 76 ? -1.937 22.781 -1.878 1 93.75 76 VAL B CA 1
ATOM 3020 C C . VAL B 1 76 ? -2.783 21.672 -2.471 1 93.75 76 VAL B C 1
ATOM 3022 O O . VAL B 1 76 ? -3.781 21.922 -3.148 1 93.75 76 VAL B O 1
ATOM 3025 N N . LYS B 1 77 ? -2.416 20.406 -2.209 1 91.81 77 LYS B N 1
ATOM 3026 C CA . LYS B 1 77 ? -3.119 19.266 -2.793 1 91.81 77 LYS B CA 1
ATOM 3027 C C . LYS B 1 77 ? -3.49 18.25 -1.726 1 91.81 77 LYS B C 1
ATOM 3029 O O . LYS B 1 77 ? -2.871 18.203 -0.66 1 91.81 77 LYS B O 1
ATOM 3034 N N . LEU B 1 78 ? -4.473 17.516 -2.053 1 92.5 78 LEU B N 1
ATOM 3035 C CA . LEU B 1 78 ? -4.848 16.375 -1.217 1 92.5 78 LEU B CA 1
ATOM 3036 C C . LEU B 1 78 ? -4.129 15.109 -1.664 1 92.5 78 LEU B C 1
ATOM 3038 O O . LEU B 1 78 ? -3.994 14.859 -2.863 1 92.5 78 LEU B O 1
ATOM 3042 N N . LEU B 1 79 ? -3.701 14.367 -0.718 1 89 79 LEU B N 1
ATOM 3043 C CA . LEU B 1 79 ? -3.018 13.125 -1.043 1 89 79 LEU B CA 1
ATOM 3044 C C . LEU B 1 79 ? -3.963 12.148 -1.735 1 89 79 LEU B C 1
ATOM 3046 O O . LEU B 1 79 ? -3.551 11.414 -2.637 1 89 79 LEU B O 1
ATOM 3050 N N . SER B 1 80 ? -5.203 12.07 -1.298 1 87 80 SER B N 1
ATOM 3051 C CA . SER B 1 80 ? -6.168 11.172 -1.919 1 87 80 SER B CA 1
ATOM 3052 C C . SER B 1 80 ? -6.293 11.445 -3.414 1 87 80 SER B C 1
ATOM 3054 O O . SER B 1 80 ? -6.371 10.508 -4.215 1 87 80 SER B O 1
ATOM 3056 N N . ASP B 1 81 ? -6.242 12.711 -3.762 1 84.31 81 ASP B N 1
ATOM 3057 C CA . ASP B 1 81 ? -6.309 13.078 -5.172 1 84.31 81 ASP B CA 1
ATOM 3058 C C . ASP B 1 81 ? -5.082 12.578 -5.93 1 84.31 81 ASP B C 1
ATOM 3060 O O . ASP B 1 81 ? -5.184 12.172 -7.086 1 84.31 81 ASP B O 1
ATOM 3064 N N . ALA B 1 82 ? -3.992 12.609 -5.273 1 77.94 82 ALA B N 1
ATOM 3065 C CA . ALA B 1 82 ? -2.746 12.18 -5.902 1 77.94 82 ALA B CA 1
ATOM 3066 C C . ALA B 1 82 ? -2.693 10.664 -6.043 1 77.94 82 ALA B C 1
ATOM 3068 O O . ALA B 1 82 ? -2.217 10.141 -7.055 1 77.94 82 ALA B O 1
ATOM 3069 N N . LEU B 1 83 ? -3.203 9.938 -5.07 1 78.44 83 LEU B N 1
ATOM 3070 C CA . LEU B 1 83 ? -3.111 8.484 -5.043 1 78.44 83 LEU B CA 1
ATOM 3071 C C . LEU B 1 83 ? -4.129 7.855 -5.992 1 78.44 83 LEU B C 1
ATOM 3073 O O . LEU B 1 83 ? -3.885 6.777 -6.543 1 78.44 83 LEU B O 1
ATOM 3077 N N . LEU B 1 84 ? -5.223 8.492 -6.137 1 73.56 84 LEU B N 1
ATOM 3078 C CA . LEU B 1 84 ? -6.324 7.844 -6.84 1 73.56 84 LEU B CA 1
ATOM 3079 C C . LEU B 1 84 ? -6.48 8.414 -8.242 1 73.56 84 LEU B C 1
ATOM 3081 O O . LEU B 1 84 ? -7.281 7.914 -9.039 1 73.56 84 LEU B O 1
ATOM 3085 N N . SER B 1 85 ? -5.664 9.398 -8.57 1 69.25 85 SER B N 1
ATOM 3086 C CA . SER B 1 85 ? -5.672 9.93 -9.93 1 69.25 85 SER B CA 1
ATOM 3087 C C . SER B 1 85 ? -4.961 8.992 -10.898 1 69.25 85 SER B C 1
ATOM 3089 O O . SER B 1 85 ? -4.121 8.188 -10.484 1 69.25 85 SER B O 1
ATOM 3091 N N . PRO B 1 86 ? -5.453 9.008 -12.141 1 65.12 86 PRO B N 1
ATOM 3092 C CA . PRO B 1 86 ? -4.762 8.18 -13.125 1 65.12 86 PRO B CA 1
ATOM 3093 C C . PRO B 1 86 ? -3.25 8.406 -13.133 1 65.12 86 PRO B C 1
ATOM 3095 O O . PRO B 1 86 ? -2.477 7.457 -13.258 1 65.12 86 PRO B O 1
ATOM 3098 N N . SER B 1 87 ? -2.877 9.594 -13.031 1 60.03 87 SER B N 1
ATOM 3099 C CA . SER B 1 87 ? -1.449 9.898 -13.008 1 60.03 87 SER B CA 1
ATOM 3100 C C . SER B 1 87 ? -0.779 9.312 -11.766 1 60.03 87 SER B C 1
ATOM 3102 O O . SER B 1 87 ? 0.363 8.852 -11.836 1 60.03 87 SER B O 1
ATOM 3104 N N . GLY B 1 88 ? -1.544 9.391 -10.758 1 59.91 88 GLY B N 1
ATOM 3105 C CA . GLY B 1 88 ? -1.029 8.812 -9.523 1 59.91 88 GLY B CA 1
ATOM 3106 C C . GLY B 1 88 ? -0.759 7.324 -9.625 1 59.91 88 GLY B C 1
ATOM 3107 O O . GLY B 1 88 ? 0.299 6.852 -9.203 1 59.91 88 GLY B O 1
ATOM 3108 N N . CYS B 1 89 ? -1.583 6.812 -10.25 1 63.53 89 CYS B N 1
ATOM 3109 C CA . CYS B 1 89 ? -1.46 5.367 -10.398 1 63.53 89 CYS B CA 1
ATOM 3110 C C . CYS B 1 89 ? -0.246 5.008 -11.242 1 63.53 89 CYS B C 1
ATOM 3112 O O . CYS B 1 89 ? 0.415 3.998 -10.992 1 63.53 89 CYS B O 1
ATOM 3114 N N . ASP B 1 90 ? -0.012 5.945 -12.016 1 65.88 90 ASP B N 1
ATOM 3115 C CA . ASP B 1 90 ? 1.076 5.652 -12.938 1 65.88 90 ASP B CA 1
ATOM 3116 C C . ASP B 1 90 ? 2.434 5.949 -12.305 1 65.88 90 ASP B C 1
ATOM 3118 O O . ASP B 1 90 ? 3.445 5.359 -12.695 1 65.88 90 ASP B O 1
ATOM 3122 N N . ASP B 1 91 ? 2.383 6.762 -11.352 1 77.81 91 ASP B N 1
ATOM 3123 C CA . ASP B 1 91 ? 3.695 7.211 -10.898 1 77.81 91 ASP B CA 1
ATOM 3124 C C . ASP B 1 91 ? 3.893 6.922 -9.414 1 77.81 91 ASP B C 1
ATOM 3126 O O . ASP B 1 91 ? 4.852 6.25 -9.031 1 77.81 91 ASP B O 1
ATOM 3130 N N . ILE B 1 92 ? 2.963 7.262 -8.633 1 85.19 92 ILE B N 1
ATOM 3131 C CA . ILE B 1 92 ? 3.207 7.25 -7.195 1 85.19 92 ILE B CA 1
ATOM 3132 C C . ILE B 1 92 ? 3.295 5.809 -6.695 1 85.19 92 ILE B C 1
ATOM 3134 O O . ILE B 1 92 ? 4.172 5.477 -5.895 1 85.19 92 ILE B O 1
ATOM 3138 N N . TRP B 1 93 ? 2.502 4.961 -7.227 1 87.12 93 TRP B N 1
ATOM 3139 C CA . TRP B 1 93 ? 2.424 3.615 -6.672 1 87.12 93 TRP B CA 1
ATOM 3140 C C . TRP B 1 93 ? 3.645 2.791 -7.066 1 87.12 93 TRP B C 1
ATOM 3142 O O . TRP B 1 93 ? 4.277 2.158 -6.215 1 87.12 93 TRP B O 1
ATOM 3152 N N . PRO B 1 94 ? 4.008 2.846 -8.336 1 87.44 94 PRO B N 1
ATOM 3153 C CA . PRO B 1 94 ? 5.234 2.119 -8.672 1 87.44 94 PRO B CA 1
ATOM 3154 C C . PRO B 1 94 ? 6.438 2.57 -7.848 1 87.44 94 PRO B C 1
ATOM 3156 O O . PRO B 1 94 ? 7.238 1.74 -7.41 1 87.44 94 PRO B O 1
ATOM 3159 N N . VAL B 1 95 ? 6.547 3.844 -7.617 1 90 95 VAL B N 1
ATOM 3160 C CA . VAL B 1 95 ? 7.656 4.379 -6.84 1 90 95 VAL B CA 1
ATOM 3161 C C . VAL B 1 95 ? 7.516 3.955 -5.379 1 90 95 VAL B C 1
ATOM 3163 O O . VAL B 1 95 ? 8.508 3.629 -4.723 1 90 95 VAL B O 1
ATOM 3166 N N . THR B 1 96 ? 6.289 3.969 -4.898 1 92.31 96 THR B N 1
ATOM 3167 C CA . THR B 1 96 ? 6.031 3.506 -3.541 1 92.31 96 THR B CA 1
ATOM 3168 C C . THR B 1 96 ? 6.477 2.057 -3.369 1 92.31 96 THR B C 1
ATOM 3170 O O . THR B 1 96 ? 7.094 1.707 -2.361 1 92.31 96 THR B O 1
ATOM 3173 N N . PHE B 1 97 ? 6.207 1.269 -4.379 1 91.88 97 PHE B N 1
ATOM 3174 C CA . PHE B 1 97 ? 6.586 -0.139 -4.301 1 91.88 97 PHE B CA 1
ATOM 3175 C C . PHE B 1 97 ? 8.102 -0.297 -4.336 1 91.88 97 PHE B C 1
ATOM 3177 O O . PHE B 1 97 ? 8.648 -1.177 -3.672 1 91.88 97 PHE B O 1
ATOM 3184 N N . ASP B 1 98 ? 8.758 0.502 -5.117 1 93.06 98 ASP B N 1
ATOM 3185 C CA . ASP B 1 98 ? 10.219 0.493 -5.137 1 93.06 98 ASP B CA 1
ATOM 3186 C C . ASP B 1 98 ? 10.781 0.701 -3.734 1 93.06 98 ASP B C 1
ATOM 3188 O O . ASP B 1 98 ? 11.742 0.035 -3.344 1 93.06 98 ASP B O 1
ATOM 3192 N N . ILE B 1 99 ? 10.195 1.599 -3.045 1 94.75 99 ILE B N 1
ATOM 3193 C CA . ILE B 1 99 ? 10.688 1.954 -1.72 1 94.75 99 ILE B CA 1
ATOM 3194 C C . ILE B 1 99 ? 10.297 0.874 -0.715 1 94.75 99 ILE B C 1
ATOM 3196 O O . ILE B 1 99 ? 11.125 0.414 0.07 1 94.75 99 ILE B O 1
ATOM 3200 N N . ALA B 1 100 ? 9.07 0.422 -0.774 1 95.62 100 ALA B N 1
ATOM 3201 C CA . ALA B 1 100 ? 8.508 -0.497 0.209 1 95.62 100 ALA B CA 1
ATOM 3202 C C . ALA B 1 100 ? 9.227 -1.841 0.186 1 95.62 100 ALA B C 1
ATOM 3204 O O . ALA B 1 100 ? 9.375 -2.494 1.222 1 95.62 100 ALA B O 1
ATOM 3205 N N . ARG B 1 101 ? 9.641 -2.279 -0.979 1 94.25 101 ARG B N 1
ATOM 3206 C CA . ARG B 1 101 ? 10.266 -3.594 -1.098 1 94.25 101 ARG B CA 1
ATOM 3207 C C . ARG B 1 101 ? 11.656 -3.602 -0.475 1 94.25 101 ARG B C 1
ATOM 3209 O O . ARG B 1 101 ? 12.258 -4.664 -0.293 1 94.25 101 ARG B O 1
ATOM 3216 N N . LEU B 1 102 ? 12.195 -2.418 -0.153 1 93.12 102 LEU B N 1
ATOM 3217 C CA . LEU B 1 102 ? 13.516 -2.309 0.462 1 93.12 102 LEU B CA 1
ATOM 3218 C C . LEU B 1 102 ? 13.414 -1.763 1.882 1 93.12 102 LEU B C 1
ATOM 3220 O O . LEU B 1 102 ? 14.422 -1.431 2.5 1 93.12 102 LEU B O 1
ATOM 3224 N N . THR B 1 103 ? 12.195 -1.622 2.365 1 92.56 103 THR B N 1
ATOM 3225 C CA . THR B 1 103 ? 11.953 -1.059 3.689 1 92.56 103 THR B CA 1
ATOM 3226 C C . THR B 1 103 ? 11.656 -2.162 4.699 1 92.56 103 THR B C 1
ATOM 3228 O O . THR B 1 103 ? 10.711 -2.938 4.52 1 92.56 103 THR B O 1
ATOM 3231 N N . ASN B 1 104 ? 12.484 -2.174 5.707 1 93.75 104 ASN B N 1
ATOM 3232 C CA . ASN B 1 104 ? 12.18 -3.098 6.797 1 93.75 104 ASN B CA 1
ATOM 3233 C C . ASN B 1 104 ? 11.172 -2.5 7.773 1 93.75 104 ASN B C 1
ATOM 3235 O O . ASN B 1 104 ? 10.938 -1.289 7.77 1 93.75 104 ASN B O 1
ATOM 3239 N N . LEU B 1 105 ? 10.594 -3.346 8.586 1 95.31 105 LEU B N 1
ATOM 3240 C CA . LEU B 1 105 ? 9.516 -2.918 9.477 1 95.31 105 LEU B CA 1
ATOM 3241 C C . LEU B 1 105 ? 10.062 -2.039 10.602 1 95.31 105 LEU B C 1
ATOM 3243 O O . LEU B 1 105 ? 9.344 -1.183 11.125 1 95.31 105 LEU B O 1
ATOM 3247 N N . GLN B 1 106 ? 11.305 -2.182 10.898 1 94.75 106 GLN B N 1
ATOM 3248 C CA . GLN B 1 106 ? 11.93 -1.336 11.914 1 94.75 106 GLN B CA 1
ATOM 3249 C C . GLN B 1 106 ? 12.008 0.114 11.445 1 94.75 106 GLN B C 1
ATOM 3251 O O . GLN B 1 106 ? 11.844 1.04 12.234 1 94.75 106 GLN B O 1
ATOM 3256 N N . ASP B 1 107 ? 12.312 0.267 10.227 1 94.44 107 ASP B N 1
ATOM 3257 C CA . ASP B 1 107 ? 12.359 1.613 9.664 1 94.44 107 ASP B CA 1
ATOM 3258 C C . ASP B 1 107 ? 10.984 2.285 9.734 1 94.44 107 ASP B C 1
ATOM 3260 O O . ASP B 1 107 ? 10.883 3.459 10.094 1 94.44 107 ASP B O 1
ATOM 3264 N N . SER B 1 108 ? 9.977 1.566 9.367 1 95.12 108 SER B N 1
ATOM 3265 C CA . SER B 1 108 ? 8.625 2.107 9.453 1 95.12 108 SER B CA 1
ATOM 3266 C C . SER B 1 108 ? 8.25 2.416 10.898 1 95.12 108 SER B C 1
ATOM 3268 O O . SER B 1 108 ? 7.586 3.42 11.172 1 95.12 108 SER B O 1
ATOM 3270 N N . SER B 1 109 ? 8.594 1.494 11.742 1 95.31 109 SER B N 1
ATOM 3271 C CA . SER B 1 109 ? 8.344 1.698 13.164 1 95.31 109 SER B CA 1
ATOM 3272 C C . SER B 1 109 ? 8.984 2.99 13.664 1 95.31 109 SER B C 1
ATOM 3274 O O . SER B 1 109 ? 8.352 3.777 14.359 1 95.31 109 SER B O 1
ATOM 3276 N N . ALA B 1 110 ? 10.211 3.264 13.297 1 94.06 110 ALA B N 1
ATOM 3277 C CA . ALA B 1 110 ? 10.93 4.473 13.688 1 94.06 110 ALA B CA 1
ATOM 3278 C C . ALA B 1 110 ? 10.258 5.719 13.117 1 94.06 110 ALA B C 1
ATOM 3280 O O . ALA B 1 110 ? 10.141 6.738 13.805 1 94.06 110 ALA B O 1
ATOM 3281 N N . ALA B 1 111 ? 9.812 5.652 11.938 1 93.81 111 ALA B N 1
ATOM 3282 C CA . ALA B 1 111 ? 9.195 6.801 11.273 1 93.81 111 ALA B CA 1
ATOM 3283 C C . ALA B 1 111 ? 7.848 7.137 11.906 1 93.81 111 ALA B C 1
ATOM 3285 O O . ALA B 1 111 ? 7.523 8.312 12.102 1 93.81 111 ALA B O 1
ATOM 3286 N N . ILE B 1 112 ? 7.051 6.121 12.195 1 91.69 112 ILE B N 1
ATOM 3287 C CA . ILE B 1 112 ? 5.699 6.293 12.711 1 91.69 112 ILE B CA 1
ATOM 3288 C C . ILE B 1 112 ? 5.75 6.578 14.211 1 91.69 112 ILE B C 1
ATOM 3290 O O . ILE B 1 112 ? 4.863 7.234 14.758 1 91.69 112 ILE B O 1
ATOM 3294 N N . GLY B 1 113 ? 6.77 6.109 14.883 1 90.94 113 GLY B N 1
ATOM 3295 C CA . GLY B 1 113 ? 6.895 6.27 16.328 1 90.94 113 GLY B CA 1
ATOM 3296 C C . GLY B 1 113 ? 6.102 5.246 17.109 1 90.94 113 GLY B C 1
ATOM 3297 O O . GLY B 1 113 ? 5.508 5.57 18.141 1 90.94 113 GLY B O 1
ATOM 3298 N N . LYS B 1 114 ? 5.891 4.109 16.594 1 92.12 114 LYS B N 1
ATOM 3299 C CA . LYS B 1 114 ? 5.203 2.984 17.219 1 92.12 114 LYS B CA 1
ATOM 3300 C C . LYS B 1 114 ? 6.055 1.719 17.172 1 92.12 114 LYS B C 1
ATOM 3302 O O . LYS B 1 114 ? 6.785 1.497 16.203 1 92.12 114 LYS B O 1
ATOM 3307 N N . ASN B 1 115 ? 5.902 0.938 18.188 1 94.44 115 ASN B N 1
ATOM 3308 C CA . ASN B 1 115 ? 6.605 -0.339 18.172 1 94.44 115 ASN B CA 1
ATOM 3309 C C . ASN B 1 115 ? 6.117 -1.24 17.047 1 94.44 115 ASN B C 1
ATOM 3311 O O . ASN B 1 115 ? 4.93 -1.253 16.734 1 94.44 115 ASN B O 1
ATOM 3315 N N . VAL B 1 116 ? 6.996 -2.055 16.547 1 94 116 VAL B N 1
ATOM 3316 C CA . VAL B 1 116 ? 6.703 -2.941 15.422 1 94 116 VAL B CA 1
ATOM 3317 C C . VAL B 1 116 ? 5.512 -3.832 15.766 1 94 116 VAL B C 1
ATOM 3319 O O . VAL B 1 116 ? 4.648 -4.078 14.914 1 94 116 VAL B O 1
ATOM 3322 N N . LYS B 1 117 ? 5.352 -4.258 16.969 1 91.81 117 LYS B N 1
ATOM 3323 C CA . LYS B 1 117 ? 4.293 -5.168 17.391 1 91.81 117 LYS B CA 1
ATOM 3324 C C . LYS B 1 117 ? 2.922 -4.512 17.281 1 91.81 117 LYS B C 1
ATOM 3326 O O . LYS B 1 117 ? 1.908 -5.195 17.125 1 91.81 117 LYS B O 1
ATOM 3331 N N . ASN B 1 118 ? 2.9 -3.201 17.375 1 92.62 118 ASN B N 1
ATOM 3332 C CA . ASN B 1 118 ? 1.642 -2.465 17.375 1 92.62 118 ASN B CA 1
ATOM 3333 C C . ASN B 1 118 ? 1.367 -1.831 16.016 1 92.62 118 ASN B C 1
ATOM 3335 O O . ASN B 1 118 ? 0.341 -1.178 15.828 1 92.62 118 ASN B O 1
ATOM 3339 N N . LEU B 1 119 ? 2.283 -2.08 15.117 1 94.06 119 LEU B N 1
ATOM 3340 C CA . LEU B 1 119 ? 2.129 -1.488 13.797 1 94.06 119 LEU B CA 1
ATOM 3341 C C . LEU B 1 119 ? 1.095 -2.252 12.977 1 94.06 119 LEU B C 1
ATOM 3343 O O . LEU B 1 119 ? 1.053 -3.484 13.016 1 94.06 119 LEU B O 1
ATOM 3347 N N . LEU B 1 120 ? 0.26 -1.507 12.32 1 93.94 120 LEU B N 1
ATOM 3348 C CA . LEU B 1 120 ? -0.661 -2.09 11.352 1 93.94 120 LEU B CA 1
ATOM 3349 C C . LEU B 1 120 ? -0.048 -2.096 9.953 1 93.94 120 LEU B C 1
ATOM 3351 O O . LEU B 1 120 ? 0.895 -1.35 9.688 1 93.94 120 LEU B O 1
ATOM 3355 N N . ALA B 1 121 ? -0.551 -2.986 9.078 1 94.56 121 ALA B N 1
ATOM 3356 C CA . ALA B 1 121 ? -0.032 -3.096 7.719 1 94.56 121 ALA B CA 1
ATOM 3357 C C . ALA B 1 121 ? -0.093 -1.751 6.996 1 94.56 121 ALA B C 1
ATOM 3359 O O . ALA B 1 121 ? 0.852 -1.368 6.305 1 94.56 121 ALA B O 1
ATOM 3360 N N . SER B 1 122 ? -1.142 -1.007 7.215 1 94.62 122 SER B N 1
ATOM 3361 C CA . SER B 1 122 ? -1.308 0.283 6.551 1 94.62 122 SER B CA 1
ATOM 3362 C C . SER B 1 122 ? -0.258 1.284 7.02 1 94.62 122 SER B C 1
ATOM 3364 O O . SER B 1 122 ? 0.274 2.057 6.219 1 94.62 122 SER B O 1
ATOM 3366 N N . GLU B 1 123 ? 0.066 1.299 8.281 1 94.44 123 GLU B N 1
ATOM 3367 C CA . GLU B 1 123 ? 1.012 2.25 8.859 1 94.44 123 GLU B CA 1
ATOM 3368 C C . GLU B 1 123 ? 2.422 2.021 8.32 1 94.44 123 GLU B C 1
ATOM 3370 O O . GLU B 1 123 ? 3.195 2.969 8.172 1 94.44 12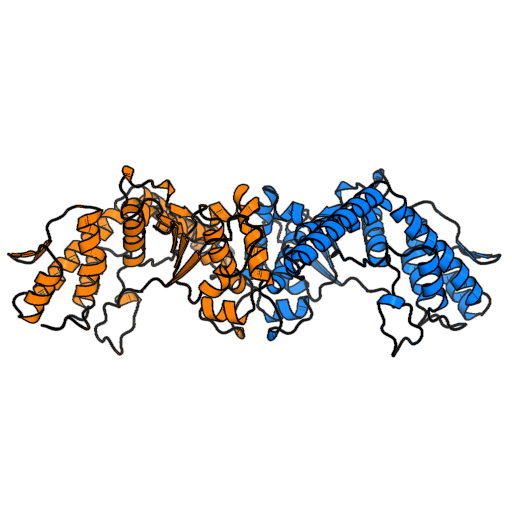3 GLU B O 1
ATOM 3375 N N . THR B 1 124 ? 2.756 0.754 8.008 1 94.75 124 THR B N 1
ATOM 3376 C CA . THR B 1 124 ? 4.082 0.439 7.492 1 94.75 124 THR B CA 1
ATOM 3377 C C . THR B 1 124 ? 4.297 1.085 6.125 1 94.75 124 THR B C 1
ATOM 3379 O O . THR B 1 124 ? 5.43 1.378 5.742 1 94.75 124 THR B O 1
ATOM 3382 N N . PHE B 1 125 ? 3.207 1.302 5.484 1 93.88 125 PHE B N 1
ATOM 3383 C CA . PHE B 1 125 ? 3.279 1.78 4.109 1 93.88 125 PHE B CA 1
ATOM 3384 C C . PHE B 1 125 ? 3.297 3.305 4.066 1 93.88 125 PHE B C 1
ATOM 3386 O O . PHE B 1 125 ? 3.684 3.896 3.057 1 93.88 125 PHE B O 1
ATOM 3393 N N . ILE B 1 126 ? 2.939 4 5.098 1 94.38 126 ILE B N 1
ATOM 3394 C CA . ILE B 1 126 ? 2.738 5.441 5.148 1 94.38 126 ILE B CA 1
ATOM 3395 C C . ILE B 1 126 ? 4.043 6.16 4.809 1 94.38 126 ILE B C 1
ATOM 3397 O O . ILE B 1 126 ? 4.086 6.984 3.891 1 94.38 126 ILE B O 1
ATOM 3401 N N . PRO B 1 127 ? 5.148 5.867 5.441 1 95.62 127 PRO B N 1
ATOM 3402 C CA . PRO B 1 127 ? 6.383 6.578 5.105 1 95.62 127 PRO B CA 1
ATOM 3403 C C . PRO B 1 127 ? 6.82 6.352 3.66 1 95.62 127 PRO B C 1
ATOM 3405 O O . PRO B 1 127 ? 7.422 7.238 3.045 1 95.62 127 PRO B O 1
ATOM 3408 N N . CYS B 1 128 ? 6.512 5.184 3.119 1 95.62 128 CYS B N 1
ATOM 3409 C CA . CYS B 1 128 ? 6.848 4.898 1.729 1 95.62 128 CYS B CA 1
ATOM 3410 C C . CYS B 1 128 ? 6.059 5.793 0.781 1 95.62 128 CYS B C 1
ATOM 3412 O O . CYS B 1 128 ? 6.609 6.309 -0.193 1 95.62 128 CYS B O 1
ATOM 3414 N N . ILE B 1 129 ? 4.816 5.965 1.101 1 92.94 129 ILE B N 1
ATOM 3415 C CA . ILE B 1 129 ? 3.953 6.793 0.267 1 92.94 129 ILE B CA 1
ATOM 3416 C C . ILE B 1 129 ? 4.414 8.242 0.331 1 92.94 129 ILE B C 1
ATOM 3418 O O . ILE B 1 129 ? 4.488 8.922 -0.695 1 92.94 129 ILE B O 1
ATOM 3422 N N . ILE B 1 130 ? 4.758 8.703 1.525 1 93.12 130 ILE B N 1
ATOM 3423 C CA . ILE B 1 130 ? 5.215 10.078 1.693 1 93.12 130 ILE B CA 1
ATOM 3424 C C . ILE B 1 130 ? 6.52 10.289 0.927 1 93.12 130 ILE B C 1
ATOM 3426 O O . ILE B 1 130 ? 6.664 11.266 0.19 1 93.12 130 ILE B O 1
ATOM 3430 N N . ALA B 1 131 ? 7.438 9.375 1.06 1 93.25 131 ALA B N 1
ATOM 3431 C CA . ALA B 1 131 ? 8.703 9.469 0.341 1 93.25 131 ALA B CA 1
ATOM 3432 C C . ALA B 1 131 ? 8.484 9.445 -1.169 1 93.25 131 ALA B C 1
ATOM 3434 O O . ALA B 1 131 ? 9.125 10.203 -1.905 1 93.25 131 ALA B O 1
ATOM 3435 N N . ALA B 1 132 ? 7.602 8.562 -1.593 1 92.06 132 ALA B N 1
ATOM 3436 C CA . ALA B 1 132 ? 7.289 8.5 -3.018 1 92.06 132 ALA B CA 1
ATOM 3437 C C . ALA B 1 132 ? 6.707 9.82 -3.512 1 92.06 132 ALA B C 1
ATOM 3439 O O . ALA B 1 132 ? 7.035 10.281 -4.609 1 92.06 132 ALA B O 1
ATOM 3440 N N . SER B 1 133 ? 5.867 10.43 -2.717 1 90.25 133 SER B N 1
ATOM 3441 C CA . SER B 1 133 ? 5.262 11.703 -3.08 1 90.25 133 SER B CA 1
ATOM 3442 C C . SER B 1 133 ? 6.316 12.797 -3.24 1 90.25 133 SER B C 1
ATOM 3444 O O . SER B 1 133 ? 6.207 13.648 -4.121 1 90.25 133 SER B O 1
ATOM 3446 N N . VAL B 1 134 ? 7.309 12.758 -2.418 1 90 134 VAL B N 1
ATOM 3447 C CA . VAL B 1 134 ? 8.398 13.727 -2.5 1 90 134 VAL B CA 1
ATOM 3448 C C . VAL B 1 134 ? 9.211 13.484 -3.77 1 90 134 VAL B C 1
ATOM 3450 O O . VAL B 1 134 ? 9.57 14.43 -4.477 1 90 134 VAL B O 1
ATOM 3453 N N . LYS B 1 135 ? 9.453 12.289 -4.059 1 88.62 135 LYS B N 1
ATOM 3454 C CA . LYS B 1 135 ? 10.32 11.938 -5.18 1 88.62 135 LYS B CA 1
ATOM 3455 C C . LYS B 1 135 ? 9.648 12.258 -6.512 1 88.62 135 LYS B C 1
ATOM 3457 O O . LYS B 1 135 ? 10.32 12.633 -7.477 1 88.62 135 LYS B O 1
ATOM 3462 N N . ILE B 1 136 ? 8.414 12.008 -6.52 1 83.94 136 ILE B N 1
ATOM 3463 C CA . ILE B 1 136 ? 7.719 12.234 -7.785 1 83.94 136 ILE B CA 1
ATOM 3464 C C . ILE B 1 136 ? 7.41 13.719 -7.941 1 83.94 136 ILE B C 1
ATOM 3466 O O . ILE B 1 136 ? 7.102 14.188 -9.039 1 83.94 136 ILE B O 1
ATOM 3470 N N . HIS B 1 137 ? 7.637 14.289 -6.703 1 74.44 137 HIS B N 1
ATOM 3471 C CA . HIS B 1 137 ? 7.383 15.719 -6.711 1 74.44 137 HIS B CA 1
ATOM 3472 C C . HIS B 1 137 ? 8.391 16.453 -7.59 1 74.44 137 HIS B C 1
ATOM 3474 O O . HIS B 1 137 ? 9.539 16.031 -7.715 1 74.44 137 HIS B O 1
ATOM 3480 N N . GLN B 1 138 ? 8.023 17.359 -8.336 1 65.94 138 GLN B N 1
ATOM 3481 C CA . GLN B 1 138 ? 8.703 18.188 -9.336 1 65.94 138 GLN B CA 1
ATOM 3482 C C . GLN B 1 138 ? 10.18 17.828 -9.438 1 65.94 138 GLN B C 1
ATOM 3484 O O . GLN B 1 138 ? 10.781 17.359 -8.461 1 65.94 138 GLN B O 1
ATOM 3489 N N . PRO B 1 139 ? 10.609 17.734 -10.562 1 65.44 139 PRO B N 1
ATOM 3490 C CA . PRO B 1 139 ? 11.977 17.297 -10.852 1 65.44 139 PRO B CA 1
ATOM 3491 C C . PRO B 1 139 ? 13.023 18.328 -10.461 1 65.44 139 PRO B C 1
ATOM 3493 O O . PRO B 1 139 ? 13.633 18.969 -11.328 1 65.44 139 PRO B O 1
ATOM 3496 N N . TYR B 1 140 ? 13.125 18.531 -9.195 1 71.94 140 TYR B N 1
ATOM 3497 C CA . TYR B 1 140 ? 14.188 19.406 -8.719 1 71.94 140 TYR B CA 1
ATOM 3498 C C . TYR B 1 140 ? 15.398 18.609 -8.25 1 71.94 140 TYR B C 1
ATOM 3500 O O . TYR B 1 140 ? 15.25 17.484 -7.758 1 71.94 140 TYR B O 1
ATOM 3508 N N . PRO B 1 141 ? 16.406 19.141 -8.547 1 74.56 141 PRO B N 1
ATOM 3509 C CA . PRO B 1 141 ? 17.609 18.406 -8.141 1 74.56 141 PRO B CA 1
ATOM 3510 C C . PRO B 1 141 ? 17.703 18.203 -6.629 1 74.56 141 PRO B C 1
ATOM 3512 O O . PRO B 1 141 ? 18.281 17.234 -6.164 1 74.56 141 PRO B O 1
ATOM 3515 N N . PHE B 1 142 ? 17.266 19.219 -5.953 1 80.44 142 PHE B N 1
ATOM 3516 C CA . PHE B 1 142 ? 17.234 19.141 -4.5 1 80.44 142 PHE B CA 1
ATOM 3517 C C . PHE B 1 142 ? 15.797 19.219 -3.982 1 80.44 142 PHE B C 1
ATOM 3519 O O . PHE B 1 142 ? 15.078 20.172 -4.266 1 80.44 142 PHE B O 1
ATOM 3526 N N . ARG B 1 143 ? 15.445 18.094 -3.244 1 87.44 143 ARG B N 1
ATOM 3527 C CA . ARG B 1 143 ? 14.086 18.016 -2.727 1 87.44 143 ARG B CA 1
ATOM 3528 C C . ARG B 1 143 ? 14.086 17.844 -1.211 1 87.44 143 ARG B C 1
ATOM 3530 O O . ARG B 1 143 ? 14.875 17.078 -0.67 1 87.44 143 ARG B O 1
ATOM 3537 N N . ARG B 1 144 ? 13.25 18.625 -0.574 1 88.94 144 ARG B N 1
ATOM 3538 C CA . ARG B 1 144 ? 13.109 18.578 0.877 1 88.94 144 ARG B CA 1
ATOM 3539 C C . ARG B 1 144 ? 11.695 18.172 1.277 1 88.94 144 ARG B C 1
ATOM 3541 O O . ARG B 1 144 ? 10.719 18.609 0.658 1 88.94 144 ARG B O 1
ATOM 3548 N N . CYS B 1 145 ? 11.664 17.297 2.279 1 92 145 CYS B N 1
ATOM 3549 C CA . CYS B 1 145 ? 10.391 16.875 2.842 1 92 145 CYS B CA 1
ATOM 3550 C C . CYS B 1 145 ? 10.234 17.359 4.273 1 92 145 CYS B C 1
ATOM 3552 O O . CYS B 1 145 ? 11.117 17.172 5.105 1 92 145 CYS B O 1
ATOM 3554 N N . ILE B 1 146 ? 9.156 18.062 4.527 1 92.62 146 ILE B N 1
ATOM 3555 C CA . ILE B 1 146 ? 8.797 18.438 5.887 1 92.62 146 ILE B CA 1
ATOM 3556 C C . ILE B 1 146 ? 7.527 17.688 6.309 1 92.62 146 ILE B C 1
ATOM 3558 O O . ILE B 1 146 ? 6.508 17.75 5.617 1 92.62 146 ILE B O 1
ATOM 3562 N N . SER B 1 147 ? 7.652 16.891 7.305 1 91.88 147 SER B N 1
ATOM 3563 C CA . SER B 1 147 ? 6.5 16.109 7.762 1 91.88 147 SER B CA 1
ATOM 3564 C C . SER B 1 147 ? 6.52 15.93 9.273 1 91.88 147 SER B C 1
ATOM 3566 O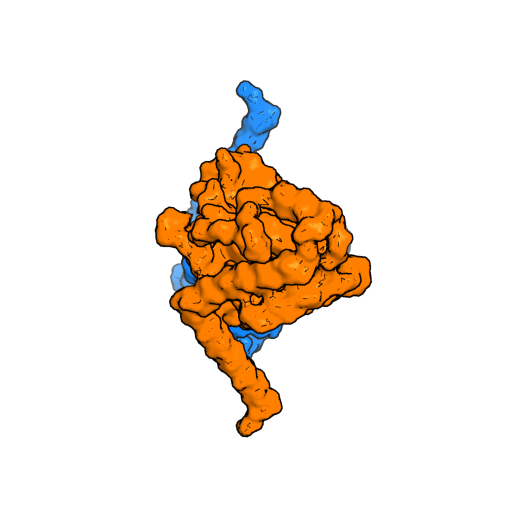 O . SER B 1 147 ? 7.43 16.406 9.953 1 91.88 147 SER B O 1
ATOM 3568 N N . GLU B 1 148 ? 5.438 15.367 9.781 1 86.62 148 GLU B N 1
ATOM 3569 C CA . GLU B 1 148 ? 5.375 15.062 11.203 1 86.62 148 GLU B CA 1
ATOM 3570 C C . GLU B 1 148 ? 6.039 13.719 11.508 1 86.62 148 GLU B C 1
ATOM 3572 O O . GLU B 1 148 ? 6.164 13.336 12.672 1 86.62 148 GLU B O 1
ATOM 3577 N N . LEU B 1 149 ? 6.391 13.016 10.469 1 88.12 149 LEU B N 1
ATOM 3578 C CA . LEU B 1 149 ? 7.02 11.711 10.648 1 88.12 149 LEU B CA 1
ATOM 3579 C C . LEU B 1 149 ? 8.516 11.859 10.922 1 88.12 149 LEU B C 1
ATOM 3581 O O . LEU B 1 149 ? 9.133 12.828 10.477 1 88.12 149 LEU B O 1
ATOM 3585 N N . ASP B 1 150 ? 9.008 10.867 11.602 1 87 150 ASP B N 1
ATOM 3586 C CA . ASP B 1 150 ? 10.43 10.859 11.922 1 87 150 ASP B CA 1
ATOM 3587 C C . ASP B 1 150 ? 11.219 10.055 10.891 1 87 150 ASP B C 1
ATOM 3589 O O . ASP B 1 150 ? 10.656 9.211 10.195 1 87 150 ASP B O 1
ATOM 3593 N N . ASP B 1 151 ? 12.469 10.445 10.758 1 88.81 151 ASP B N 1
ATOM 3594 C CA . ASP B 1 151 ? 13.484 9.625 10.102 1 88.81 151 ASP B CA 1
ATOM 3595 C C . ASP B 1 151 ? 13.055 9.234 8.688 1 88.81 151 ASP B C 1
ATOM 3597 O O . ASP B 1 151 ? 13.156 8.07 8.305 1 88.81 151 ASP B O 1
ATOM 3601 N N . LEU B 1 152 ? 12.531 10.156 7.965 1 93.19 152 LEU B N 1
ATOM 3602 C CA . LEU B 1 152 ? 12.078 9.859 6.613 1 93.19 152 LEU B CA 1
ATOM 3603 C C . LEU B 1 152 ? 13.25 9.781 5.645 1 93.19 152 LEU B C 1
ATOM 3605 O O . LEU B 1 152 ? 13.094 9.344 4.504 1 93.19 152 LEU B O 1
ATOM 3609 N N . ASP B 1 153 ? 14.453 10.18 6.105 1 92.06 153 ASP B N 1
ATOM 3610 C CA . ASP B 1 153 ? 15.633 10.18 5.258 1 92.06 153 ASP B CA 1
ATOM 3611 C C . ASP B 1 153 ? 15.914 8.781 4.707 1 92.06 153 ASP B C 1
ATOM 3613 O O . ASP B 1 153 ? 16.312 8.633 3.553 1 92.06 153 ASP B O 1
ATOM 3617 N N . ARG B 1 154 ? 15.719 7.816 5.5 1 91.19 154 ARG B N 1
ATOM 3618 C CA . ARG B 1 154 ? 16 6.445 5.098 1 91.19 154 ARG B CA 1
ATOM 3619 C C . ARG B 1 154 ? 15.141 6.035 3.906 1 91.19 154 ARG B C 1
ATOM 3621 O O . ARG B 1 154 ? 15.578 5.258 3.057 1 91.19 154 ARG B O 1
ATOM 3628 N N . PHE B 1 155 ? 14 6.496 3.865 1 94.38 155 PHE B N 1
ATOM 3629 C CA . PHE B 1 155 ? 13.078 6.172 2.781 1 94.38 155 PHE B CA 1
ATOM 3630 C C . PHE B 1 155 ? 13.406 6.98 1.532 1 94.38 155 PHE B C 1
ATOM 3632 O O . PHE B 1 155 ? 13.305 6.473 0.413 1 94.38 155 PHE B O 1
ATOM 3639 N N . LEU B 1 156 ? 13.797 8.203 1.723 1 91.88 156 LEU B N 1
ATOM 3640 C CA . LEU B 1 156 ? 14.109 9.094 0.613 1 91.88 156 LEU B CA 1
ATOM 3641 C C . LEU B 1 156 ? 15.398 8.68 -0.078 1 91.88 156 LEU B C 1
ATOM 3643 O O . LEU B 1 156 ? 15.609 8.984 -1.255 1 91.88 156 LEU B O 1
ATOM 3647 N N . ARG B 1 157 ? 16.203 7.977 0.589 1 89.94 157 ARG B N 1
ATOM 3648 C CA . ARG B 1 157 ? 17.5 7.582 0.041 1 89.94 157 ARG B CA 1
ATOM 3649 C C . ARG B 1 157 ? 17.359 6.367 -0.866 1 89.94 157 ARG B C 1
ATOM 3651 O O . ARG B 1 157 ? 18.266 6.051 -1.634 1 89.94 157 ARG B O 1
ATOM 3658 N N . VAL B 1 158 ? 16.281 5.684 -0.748 1 89.56 158 VAL B N 1
ATOM 3659 C CA . VAL B 1 158 ? 16.078 4.496 -1.567 1 89.56 158 VAL B CA 1
ATOM 3660 C C . VAL B 1 158 ? 16.016 4.887 -3.041 1 89.56 158 VAL B C 1
ATOM 3662 O O . VAL B 1 158 ? 15.25 5.773 -3.42 1 89.56 158 VAL B O 1
ATOM 3665 N N . ARG B 1 159 ? 16.828 4.215 -3.844 1 86.75 159 ARG B N 1
ATOM 3666 C CA . ARG B 1 159 ? 16.797 4.477 -5.281 1 86.75 159 ARG B CA 1
ATOM 3667 C C . ARG B 1 159 ? 15.57 3.863 -5.926 1 86.75 159 ARG B C 1
ATOM 3669 O O . ARG B 1 159 ? 15.18 2.744 -5.594 1 86.75 159 ARG B O 1
ATOM 3676 N N . THR B 1 160 ? 14.953 4.664 -6.777 1 89.12 160 THR B N 1
ATOM 3677 C CA . THR B 1 160 ? 13.727 4.223 -7.438 1 89.12 160 THR B CA 1
ATOM 3678 C C . THR B 1 160 ? 13.906 4.223 -8.953 1 89.12 160 THR B C 1
ATOM 3680 O O . THR B 1 160 ? 14.969 4.578 -9.461 1 89.12 160 THR B O 1
ATOM 3683 N N . ARG B 1 161 ? 12.883 3.881 -9.688 1 84.06 161 ARG B N 1
ATOM 3684 C CA . ARG B 1 161 ? 12.875 3.781 -11.141 1 84.06 161 ARG B CA 1
ATOM 3685 C C . ARG B 1 161 ? 12.852 5.164 -11.789 1 84.06 161 ARG B C 1
ATOM 3687 O O . ARG B 1 161 ? 13.086 5.297 -12.992 1 84.06 161 ARG B O 1
ATOM 3694 N N . LEU B 1 162 ? 12.625 6.141 -10.953 1 81.88 162 LEU B N 1
ATOM 3695 C CA . LEU B 1 162 ? 12.523 7.488 -11.508 1 81.88 162 LEU B CA 1
ATOM 3696 C C . LEU B 1 162 ? 13.867 7.961 -12.031 1 81.88 162 LEU B C 1
ATOM 3698 O O . LEU B 1 162 ? 14.875 7.902 -11.312 1 81.88 162 LEU B O 1
ATOM 3702 N N . PRO B 1 163 ? 13.82 8.383 -13.242 1 73.69 163 PRO B N 1
ATOM 3703 C CA . PRO B 1 163 ? 15.07 8.906 -13.797 1 73.69 163 PRO B CA 1
ATOM 3704 C C . PRO B 1 163 ? 15.602 10.109 -13.023 1 73.69 163 PRO B C 1
ATOM 3706 O O . PRO B 1 163 ? 16.812 10.359 -13.008 1 73.69 163 PRO B O 1
ATOM 3709 N N . THR B 1 164 ? 14.742 10.805 -12.43 1 70.88 164 THR B N 1
ATOM 3710 C CA . THR B 1 164 ? 15.109 12.039 -11.734 1 70.88 164 THR B CA 1
ATOM 3711 C C . THR B 1 164 ? 15.586 11.734 -10.32 1 70.88 164 THR B C 1
ATOM 3713 O O . THR B 1 164 ? 15.844 12.648 -9.531 1 70.88 164 THR B O 1
ATOM 3716 N N . ASP B 1 165 ? 15.664 10.453 -10.016 1 76.12 165 ASP B N 1
ATOM 3717 C CA . ASP B 1 165 ? 16 10.062 -8.656 1 76.12 165 ASP B CA 1
ATOM 3718 C C . ASP B 1 165 ? 17.5 10.227 -8.391 1 76.12 165 ASP B C 1
ATOM 3720 O O . ASP B 1 165 ? 18.078 9.484 -7.598 1 76.12 165 ASP B O 1
ATOM 3724 N N . LYS B 1 166 ? 18.156 11.07 -9.055 1 70.06 166 LYS B N 1
ATOM 3725 C CA . LYS B 1 166 ? 19.578 11.289 -8.859 1 70.06 166 LYS B CA 1
ATOM 3726 C C . LYS B 1 166 ? 19.844 12.516 -7.992 1 70.06 166 LYS B C 1
ATOM 3728 O O . LYS B 1 166 ? 20.984 12.828 -7.68 1 70.06 166 LYS B O 1
ATOM 3733 N N . GLY B 1 167 ? 18.891 13.117 -7.484 1 75.31 167 GLY B N 1
ATOM 3734 C CA . GLY B 1 167 ? 19.094 14.344 -6.734 1 75.31 167 GLY B CA 1
ATOM 3735 C C . GLY B 1 167 ? 19.297 14.109 -5.25 1 75.31 167 GLY B C 1
ATOM 3736 O O . GLY B 1 167 ? 19.438 12.969 -4.812 1 75.31 167 GLY B O 1
ATOM 3737 N N . ARG B 1 168 ? 19.516 15.234 -4.559 1 84.19 168 ARG B N 1
ATOM 3738 C CA . ARG B 1 168 ? 19.672 15.242 -3.109 1 84.19 168 ARG B CA 1
ATOM 3739 C C . ARG B 1 168 ? 18.328 15.367 -2.41 1 84.19 168 ARG B C 1
ATOM 3741 O O . ARG B 1 168 ? 17.469 16.125 -2.85 1 84.19 168 ARG B O 1
ATOM 3748 N N . TYR B 1 169 ? 18.188 14.445 -1.392 1 88.38 169 TYR B N 1
ATOM 3749 C CA . TYR B 1 169 ? 16.953 14.484 -0.604 1 88.38 169 TYR B CA 1
ATOM 3750 C C . TYR B 1 169 ? 17.25 14.797 0.856 1 88.38 169 TYR B C 1
ATOM 3752 O O . TYR B 1 169 ? 18.281 14.383 1.391 1 88.38 169 TYR B O 1
ATOM 3760 N N . GLU B 1 170 ? 16.375 15.617 1.45 1 89.12 170 GLU B N 1
ATOM 3761 C CA . GLU B 1 170 ? 16.453 15.906 2.879 1 89.12 170 GLU B CA 1
ATOM 3762 C C . GLU B 1 170 ? 15.078 15.891 3.525 1 89.12 170 GLU B C 1
ATOM 3764 O O . GLU B 1 170 ? 14.109 16.391 2.943 1 89.12 170 GLU B O 1
ATOM 3769 N N . ALA B 1 171 ? 15.055 15.203 4.633 1 91.75 171 ALA B N 1
ATOM 3770 C CA . ALA B 1 171 ? 13.812 15.195 5.402 1 91.75 171 ALA B CA 1
ATOM 3771 C C . ALA B 1 171 ? 13.977 15.969 6.711 1 91.75 171 ALA B C 1
ATOM 3773 O O . ALA B 1 171 ? 15.039 15.914 7.336 1 91.75 171 ALA B O 1
ATOM 3774 N N . SER B 1 172 ? 13 16.719 7.02 1 88.81 172 SER B N 1
ATOM 3775 C CA . SER B 1 172 ? 12.953 17.438 8.297 1 88.81 172 SER B CA 1
ATOM 3776 C C . SER B 1 172 ? 11.609 17.234 8.992 1 88.81 172 SER B C 1
ATOM 3778 O O . SER B 1 172 ? 10.562 17.234 8.344 1 88.81 172 SER B O 1
ATOM 3780 N N . LYS B 1 173 ? 11.719 17 10.219 1 87.56 173 LYS B N 1
ATOM 3781 C CA . LYS B 1 173 ? 10.508 16.906 11.016 1 87.56 173 LYS B CA 1
ATOM 3782 C C . LYS B 1 173 ? 9.984 18.281 11.406 1 87.56 173 LYS B C 1
ATOM 3784 O O . LYS B 1 173 ? 10.758 19.156 11.828 1 87.56 173 LYS B O 1
ATOM 3789 N N . ARG B 1 174 ? 8.75 18.391 11.164 1 80.69 174 ARG B N 1
ATOM 3790 C CA . ARG B 1 174 ? 8.148 19.656 11.57 1 80.69 174 ARG B CA 1
ATOM 3791 C C . ARG B 1 174 ? 8.148 19.812 13.086 1 80.69 174 ARG B C 1
ATOM 3793 O O . ARG B 1 174 ? 7.727 18.891 13.805 1 80.69 174 ARG B O 1
ATOM 3800 N N . ASP B 1 175 ? 8.633 20.875 13.461 1 69.81 175 ASP B N 1
ATOM 3801 C CA . ASP B 1 175 ? 8.641 21.188 14.891 1 69.81 175 ASP B CA 1
ATOM 3802 C C . ASP B 1 175 ? 7.23 21.469 15.406 1 69.81 175 ASP B C 1
ATOM 3804 O O . ASP B 1 175 ? 6.395 22 14.672 1 69.81 175 ASP B O 1
ATOM 3808 N N . GLU B 1 176 ? 6.988 20.828 16.531 1 68.62 176 GLU B N 1
ATOM 3809 C CA . GLU B 1 176 ? 5.762 21.25 17.203 1 68.62 176 GLU B CA 1
ATOM 3810 C C . GLU B 1 176 ? 5.996 22.484 18.062 1 68.62 176 GLU B C 1
ATOM 3812 O O . GLU B 1 176 ? 7.098 22.688 18.578 1 68.62 176 GLU B O 1
ATOM 3817 N N . LEU B 1 177 ? 5.055 23.391 17.922 1 69.25 177 LEU B N 1
ATOM 3818 C CA . LEU B 1 177 ? 5.184 24.531 18.828 1 69.25 177 LEU B CA 1
ATOM 3819 C C . LEU B 1 177 ? 5.051 24.078 20.281 1 69.25 177 LEU B C 1
ATOM 3821 O O . LEU B 1 177 ? 4.324 23.125 20.578 1 69.25 177 LEU B O 1
ATOM 3825 N N . ILE B 1 178 ? 5.754 24.781 20.984 1 68.94 178 ILE B N 1
ATOM 3826 C CA . ILE B 1 178 ? 5.738 24.5 22.422 1 68.94 178 ILE B CA 1
ATOM 3827 C C . ILE B 1 178 ? 4.32 24.688 22.969 1 68.94 178 ILE B C 1
ATOM 3829 O O . ILE B 1 178 ? 3.633 25.656 22.609 1 68.94 178 ILE B O 1
ATOM 3833 N N . CYS B 1 179 ? 3.934 23.75 23.75 1 73.81 179 CYS B N 1
ATOM 3834 C CA . CYS B 1 179 ? 2.605 23.766 24.344 1 73.81 179 CYS B CA 1
ATOM 3835 C C . CYS B 1 179 ? 2.471 24.922 25.344 1 73.81 179 CYS B C 1
ATOM 3837 O O . CYS B 1 179 ? 3.406 25.219 26.078 1 73.81 179 CYS B O 1
ATOM 3839 N N . LEU B 1 180 ? 1.314 25.562 25.281 1 78.56 180 LEU B N 1
ATOM 3840 C CA . LEU B 1 180 ? 0.968 26.625 26.219 1 78.56 180 LEU B CA 1
ATOM 3841 C C . LEU B 1 180 ? 0.751 26.062 27.625 1 78.56 180 LEU B C 1
ATOM 3843 O O . LEU B 1 180 ? -0.265 25.422 27.891 1 78.56 180 LEU B O 1
ATOM 3847 N N . ARG B 1 181 ? 1.873 25.547 28.172 1 71.94 181 ARG B N 1
ATOM 3848 C CA . ARG B 1 181 ? 1.776 24.875 29.453 1 71.94 181 ARG B CA 1
ATOM 3849 C C . ARG B 1 181 ? 1.786 25.875 30.609 1 71.94 181 ARG B C 1
ATOM 3851 O O . ARG B 1 181 ? 2.367 26.953 30.484 1 71.94 181 ARG B O 1
ATOM 3858 N N . GLN B 1 182 ? 0.96 25.406 31.625 1 61.22 182 GLN B N 1
ATOM 3859 C CA . GLN B 1 182 ? 1.127 26.172 32.844 1 61.22 182 GLN B CA 1
ATOM 3860 C C . GLN B 1 182 ? 2.424 25.797 33.562 1 61.22 182 GLN B C 1
ATOM 3862 O O . GLN B 1 182 ? 3.137 26.672 34.062 1 61.22 182 GLN B O 1
ATOM 3867 N N . ASP B 1 183 ? 2.531 24.391 33.531 1 62.84 183 ASP B N 1
ATOM 3868 C CA . ASP B 1 183 ? 3.781 23.844 34.031 1 62.84 183 ASP B CA 1
ATOM 3869 C C . ASP B 1 183 ? 4.555 23.109 32.938 1 62.84 183 ASP B C 1
ATOM 3871 O O . ASP B 1 183 ? 4.117 22.062 32.469 1 62.84 183 ASP B O 1
ATOM 3875 N N . PRO B 1 184 ? 5.664 23.703 32.438 1 58.16 184 PRO B N 1
ATOM 3876 C CA . PRO B 1 184 ? 6.383 23.172 31.266 1 58.16 184 PRO B CA 1
ATOM 3877 C C . PRO B 1 184 ? 6.844 21.719 31.469 1 58.16 184 PRO B C 1
ATOM 3879 O O . PRO B 1 184 ? 7.059 21 30.484 1 58.16 184 PRO B O 1
ATOM 3882 N N . LYS B 1 185 ? 7.047 21.391 32.656 1 58.16 185 LYS B N 1
ATOM 3883 C CA . LYS B 1 185 ? 7.605 20.078 32.969 1 58.16 185 LYS B CA 1
ATOM 3884 C C . LYS B 1 185 ? 6.516 19.016 33.031 1 58.16 185 LYS B C 1
ATOM 3886 O O . LYS B 1 185 ? 6.688 17.906 32.531 1 58.16 185 LYS B O 1
ATOM 3891 N N . ASN B 1 186 ? 5.48 19.453 33.625 1 59.53 186 ASN B N 1
ATOM 3892 C CA . ASN B 1 186 ? 4.57 18.391 34.031 1 59.53 186 ASN B CA 1
ATOM 3893 C C . ASN B 1 186 ? 3.277 18.422 33.219 1 59.53 186 ASN B C 1
ATOM 3895 O O . ASN B 1 186 ? 2.521 17.453 33.188 1 59.53 186 ASN B O 1
ATOM 3899 N N . ASP B 1 187 ? 2.971 19.562 32.75 1 60.53 187 ASP B N 1
ATOM 3900 C CA . ASP B 1 187 ? 1.623 19.719 32.188 1 60.53 187 ASP B CA 1
ATOM 3901 C C . ASP B 1 187 ? 1.62 19.625 30.672 1 60.53 187 ASP B C 1
ATOM 3903 O O . ASP B 1 187 ? 1.798 20.625 29.984 1 60.53 187 ASP B O 1
ATOM 3907 N N . VAL B 1 188 ? 1.639 18.344 30.188 1 63.75 188 VAL B N 1
ATOM 3908 C CA . VAL B 1 188 ? 1.559 18.266 28.734 1 63.75 188 VAL B CA 1
ATOM 3909 C C . VAL B 1 188 ? 0.158 17.812 28.312 1 63.75 188 VAL B C 1
ATOM 3911 O O . VAL B 1 188 ? -0.21 16.656 28.484 1 63.75 188 VAL B O 1
ATOM 3914 N N . ASP B 1 189 ? -0.837 18.875 28.406 1 73.56 189 ASP B N 1
ATOM 3915 C CA . ASP B 1 189 ? -2.162 18.656 27.828 1 73.56 189 ASP B CA 1
ATOM 3916 C C . ASP B 1 189 ? -2.301 19.375 26.5 1 73.56 189 ASP B C 1
ATOM 3918 O O . ASP B 1 189 ? -2.473 20.594 26.453 1 73.56 189 ASP B O 1
ATOM 3922 N N . ARG B 1 190 ? -2.242 18.656 25.516 1 75.81 190 ARG B N 1
ATOM 3923 C CA . ARG B 1 190 ? -2.275 19.234 24.172 1 75.81 190 ARG B CA 1
ATOM 3924 C C . ARG B 1 190 ? -3.611 19.906 23.906 1 75.81 190 ARG B C 1
ATOM 3926 O O . ARG B 1 190 ? -3.674 20.891 23.156 1 75.81 190 ARG B O 1
ATOM 3933 N N . GLU B 1 191 ? -4.527 19.5 24.547 1 79.81 191 GLU B N 1
ATOM 3934 C CA . GLU B 1 191 ? -5.844 20.078 24.328 1 79.81 191 GLU B CA 1
ATOM 3935 C C . GLU B 1 191 ? -5.906 21.516 24.828 1 79.81 191 GLU B C 1
ATOM 3937 O O . GLU B 1 191 ? -6.5 22.391 24.188 1 79.81 191 GLU B O 1
ATOM 3942 N N . VAL B 1 192 ? -5.234 21.656 25.828 1 80.38 192 VAL B N 1
ATOM 3943 C CA . VAL B 1 192 ? -5.316 22.969 26.453 1 80.38 192 VAL B CA 1
ATOM 3944 C C . VAL B 1 192 ? -4.109 23.812 26.031 1 80.38 192 VAL B C 1
ATOM 3946 O O . VAL B 1 192 ? -4.188 25.047 26.016 1 80.38 192 VAL B O 1
ATOM 3949 N N . GLY B 1 193 ? -3.139 23.172 25.609 1 85.81 193 GLY B N 1
ATOM 3950 C CA . GLY B 1 193 ? -1.891 23.875 25.375 1 85.81 193 GLY B CA 1
ATOM 3951 C C . GLY B 1 193 ? -1.645 24.188 23.906 1 85.81 193 GLY B C 1
ATOM 3952 O O . GLY B 1 193 ? -0.609 24.75 23.562 1 85.81 193 GLY B O 1
ATOM 3953 N N . THR B 1 194 ? -2.574 23.828 23.078 1 90.88 194 THR B N 1
ATOM 3954 C CA . THR B 1 194 ? -2.387 24.062 21.656 1 90.88 194 THR B CA 1
ATOM 3955 C C . THR B 1 194 ? -3.547 24.859 21.078 1 90.88 194 THR B C 1
ATOM 3957 O O . THR B 1 194 ? -4.703 24.656 21.453 1 90.88 194 THR B O 1
ATOM 3960 N N . ILE B 1 195 ? -3.211 25.812 20.328 1 93.38 195 ILE B N 1
ATOM 3961 C CA . ILE B 1 195 ? -4.238 26.578 19.641 1 93.38 195 ILE B CA 1
ATOM 3962 C C . ILE B 1 195 ? -4.617 25.875 18.328 1 93.38 195 ILE B C 1
ATOM 3964 O O . ILE B 1 195 ? -3.758 25.625 17.484 1 93.38 195 ILE B O 1
ATOM 3968 N N . TYR B 1 196 ? -5.879 25.594 18.172 1 94.75 196 TYR B N 1
ATOM 3969 C CA . TYR B 1 196 ? -6.363 24.891 16.984 1 94.75 196 TYR B CA 1
ATOM 3970 C C . TYR B 1 196 ? -7.094 25.828 16.047 1 94.75 196 TYR B C 1
ATOM 3972 O O . TYR B 1 196 ? -7.566 26.891 16.453 1 94.75 196 TYR B O 1
ATOM 3980 N N . ILE B 1 197 ? -7.203 25.438 14.805 1 94.56 197 ILE B N 1
ATOM 3981 C CA . ILE B 1 197 ? -7.816 26.281 13.789 1 94.56 197 ILE B CA 1
ATOM 3982 C C . ILE B 1 197 ? -9.32 26.375 14.039 1 94.56 197 ILE B C 1
ATOM 3984 O O . ILE B 1 197 ? -9.977 27.297 13.531 1 94.56 197 ILE B O 1
ATOM 3988 N N . THR B 1 198 ? -9.836 25.469 14.797 1 94 198 THR B N 1
ATOM 3989 C CA . THR B 1 198 ? -11.273 25.453 15.055 1 94 198 THR B CA 1
ATOM 3990 C C . THR B 1 198 ? -11.594 26.172 16.359 1 94 198 THR B C 1
ATOM 3992 O O . THR B 1 198 ? -12.758 26.297 16.734 1 94 198 THR B O 1
ATOM 3995 N N . ASP B 1 199 ? -10.609 26.672 17.047 1 95.06 199 ASP B N 1
ATOM 3996 C CA . ASP B 1 199 ? -10.836 27.375 18.312 1 95.06 199 ASP B CA 1
ATOM 3997 C C . ASP B 1 199 ? -11.539 28.703 18.062 1 95.06 199 ASP B C 1
ATOM 3999 O O . ASP B 1 199 ? -11.297 29.375 17.062 1 95.06 199 ASP B O 1
ATOM 4003 N N . THR B 1 200 ? -12.344 29.094 19 1 93.94 200 THR B N 1
ATOM 4004 C CA . THR B 1 200 ? -12.93 30.422 18.969 1 93.94 200 THR B CA 1
ATOM 4005 C C . THR B 1 200 ? -11.961 31.453 19.531 1 93.94 200 THR B C 1
ATOM 4007 O O . THR B 1 200 ? -11.016 31.109 20.25 1 93.94 200 THR B O 1
ATOM 4010 N N . PRO B 1 201 ? -12.25 32.719 19.188 1 91.88 201 PRO B N 1
ATOM 4011 C CA . PRO B 1 201 ? -11.414 33.75 19.797 1 91.88 201 PRO B CA 1
ATOM 4012 C C . PRO B 1 201 ? -11.398 33.656 21.312 1 91.88 201 PRO B C 1
ATOM 4014 O O . PRO B 1 201 ? -10.375 33.938 21.938 1 91.88 201 PRO B O 1
ATOM 4017 N N . ALA B 1 202 ? -12.516 33.281 21.859 1 94.31 202 ALA B N 1
ATOM 4018 C CA . ALA B 1 202 ? -12.594 33.125 23.297 1 94.31 202 ALA B CA 1
ATOM 4019 C C . ALA B 1 202 ? -11.711 31.984 23.781 1 94.31 202 ALA B C 1
ATOM 4021 O O . ALA B 1 202 ? -11.055 32.062 24.812 1 94.31 202 ALA B O 1
ATOM 4022 N N . ASP B 1 203 ? -11.727 30.891 23.062 1 94.88 203 ASP B N 1
ATOM 4023 C CA . ASP B 1 203 ? -10.867 29.75 23.375 1 94.88 203 ASP B CA 1
ATOM 4024 C C . ASP B 1 203 ? -9.391 30.141 23.312 1 94.88 203 ASP B C 1
ATOM 4026 O O . ASP B 1 203 ? -8.609 29.781 24.188 1 94.88 203 ASP B O 1
ATOM 4030 N N . VAL B 1 204 ? -9.047 30.859 22.297 1 95.5 204 VAL B N 1
ATOM 4031 C CA . VAL B 1 204 ? -7.664 31.297 22.109 1 95.5 204 VAL B CA 1
ATOM 4032 C C . VAL B 1 204 ? -7.227 32.156 23.297 1 95.5 204 VAL B C 1
ATOM 4034 O O . VAL B 1 204 ? -6.145 31.938 23.844 1 95.5 204 VAL B O 1
ATOM 4037 N N . ALA B 1 205 ? -8.062 33.094 23.656 1 94.5 205 ALA B N 1
ATOM 4038 C CA . ALA B 1 205 ? -7.75 33.969 24.781 1 94.5 205 ALA B CA 1
ATOM 4039 C C . ALA B 1 205 ? -7.562 33.156 26.078 1 94.5 205 ALA B C 1
ATOM 4041 O O . ALA B 1 205 ? -6.633 33.406 26.844 1 94.5 205 ALA B O 1
ATOM 4042 N N . ARG B 1 206 ? -8.43 32.25 26.281 1 94.06 206 ARG B N 1
ATOM 4043 C CA . ARG B 1 206 ? -8.367 31.406 27.469 1 94.06 206 ARG B CA 1
ATOM 4044 C C . ARG B 1 206 ? -7.07 30.609 27.516 1 94.06 206 ARG B C 1
ATOM 4046 O O . ARG B 1 206 ? -6.398 30.562 28.547 1 94.06 206 ARG B O 1
ATOM 4053 N N . LYS B 1 207 ? -6.75 30.016 26.438 1 93.19 207 LYS B N 1
ATOM 4054 C CA . LYS B 1 207 ? -5.559 29.172 26.375 1 93.19 207 LYS B CA 1
ATOM 4055 C C . LYS B 1 207 ? -4.289 30.016 26.531 1 93.19 207 LYS B C 1
ATOM 4057 O O . LYS B 1 207 ? -3.355 29.609 27.219 1 93.19 207 LYS B O 1
ATOM 4062 N N . ILE B 1 208 ? -4.223 31.141 25.891 1 94.44 208 ILE B N 1
ATOM 4063 C CA . ILE B 1 208 ? -3.055 32.031 25.984 1 94.44 208 ILE B CA 1
ATOM 4064 C C . ILE B 1 208 ? -2.912 32.562 27.406 1 94.44 208 ILE B C 1
ATOM 4066 O O . ILE B 1 208 ? -1.804 32.625 27.938 1 94.44 208 ILE B O 1
ATOM 4070 N N . ASN B 1 209 ? -4.004 32.906 27.984 1 92.44 209 ASN B N 1
ATOM 4071 C CA . ASN B 1 209 ? -3.975 33.438 29.344 1 92.44 209 ASN B CA 1
ATOM 4072 C C . ASN B 1 209 ? -3.449 32.406 30.344 1 92.44 209 ASN B C 1
ATOM 4074 O O . ASN B 1 209 ? -2.797 32.781 31.328 1 92.44 209 ASN B O 1
ATOM 4078 N N . LYS B 1 210 ? -3.715 31.219 30.062 1 88.88 210 LYS B N 1
ATOM 4079 C CA . LYS B 1 210 ? -3.273 30.156 30.953 1 88.88 210 LYS B CA 1
ATOM 4080 C C . LYS B 1 210 ? -1.838 29.734 30.656 1 88.88 210 LYS B C 1
ATOM 4082 O O . LYS B 1 210 ? -1.215 29.016 31.438 1 88.88 210 LYS B O 1
ATOM 4087 N N . GLY B 1 211 ? -1.355 30.172 29.516 1 90.19 211 GLY B N 1
ATOM 4088 C CA . GLY B 1 211 ? -0.023 29.781 29.078 1 90.19 211 GLY B CA 1
ATOM 4089 C C . GLY B 1 211 ? 1.077 30.328 29.969 1 90.19 211 GLY B C 1
ATOM 4090 O O . GLY B 1 211 ? 0.956 31.422 30.516 1 90.19 211 GLY B O 1
ATOM 4091 N N . HIS B 1 212 ? 2.074 29.562 30.094 1 89.06 212 HIS B N 1
ATOM 4092 C CA . HIS B 1 212 ? 3.221 29.953 30.891 1 89.06 212 HIS B CA 1
ATOM 4093 C C . HIS B 1 212 ? 3.928 31.172 30.297 1 89.06 212 HIS B C 1
ATOM 4095 O O . HIS B 1 212 ? 4.312 31.156 29.125 1 89.06 212 HIS B O 1
ATOM 4101 N N . CYS B 1 213 ? 4.035 32.188 31.078 1 91.81 213 CYS B N 1
ATOM 4102 C CA . CYS B 1 213 ? 4.703 33.406 30.688 1 91.81 213 CYS B CA 1
ATOM 4103 C C . CYS B 1 213 ? 5.262 34.125 31.906 1 91.81 213 CYS B C 1
ATOM 4105 O O . CYS B 1 213 ? 4.672 35.125 32.375 1 91.81 213 CYS B O 1
ATOM 4107 N N . ARG B 1 214 ? 6.461 33.719 32.312 1 89.88 214 ARG B N 1
ATOM 4108 C CA . ARG B 1 214 ? 7.102 34.344 33.469 1 89.88 214 ARG B CA 1
ATOM 4109 C C . ARG B 1 214 ? 7.82 35.625 33.062 1 89.88 214 ARG B C 1
ATOM 4111 O O . ARG B 1 214 ? 8.445 35.688 32 1 89.88 214 ARG B O 1
ATOM 4118 N N . PRO B 1 215 ? 7.707 36.562 33.969 1 92.12 215 PRO B N 1
ATOM 4119 C CA . PRO B 1 215 ? 8.375 37.812 33.625 1 92.12 215 PRO B CA 1
ATOM 4120 C C . PRO B 1 215 ? 9.867 37.625 33.344 1 92.12 215 PRO B C 1
ATOM 4122 O O . PRO B 1 215 ? 10.578 37 34.156 1 92.12 215 PRO B O 1
ATOM 4125 N N . GLY B 1 216 ? 10.258 38.156 32.281 1 91.44 216 GLY B N 1
ATOM 4126 C CA . GLY B 1 216 ? 11.672 38.156 31.922 1 91.44 216 GLY B CA 1
ATOM 4127 C C . GLY B 1 216 ? 12.172 36.875 31.344 1 91.44 216 GLY B C 1
ATOM 4128 O O . GLY B 1 216 ? 13.312 36.781 30.875 1 91.44 216 GLY B O 1
ATOM 4129 N N . ASP B 1 217 ? 11.391 35.875 31.312 1 89.88 217 ASP B N 1
ATOM 4130 C CA . ASP B 1 217 ? 11.805 34.562 30.812 1 89.88 217 ASP B CA 1
ATOM 4131 C C . ASP B 1 217 ? 11.594 34.469 29.312 1 89.88 217 ASP B C 1
ATOM 4133 O O . ASP B 1 217 ? 10.453 34.406 28.844 1 89.88 217 ASP B O 1
ATOM 4137 N N . ILE B 1 218 ? 12.633 34.375 28.594 1 89.62 218 ILE B N 1
ATOM 4138 C CA . ILE B 1 218 ? 12.508 34.25 27.141 1 89.62 218 ILE B CA 1
ATOM 4139 C C . ILE B 1 218 ? 12.906 32.844 26.688 1 89.62 218 ILE B C 1
ATOM 4141 O O . ILE B 1 218 ? 12.766 32.531 25.516 1 89.62 218 ILE B O 1
ATOM 4145 N N . THR B 1 219 ? 13.453 32.094 27.594 1 84.06 219 THR B N 1
ATOM 4146 C CA . THR B 1 219 ? 13.922 30.75 27.25 1 84.06 219 THR B CA 1
ATOM 4147 C C . THR B 1 219 ? 12.75 29.766 27.172 1 84.06 219 THR B C 1
ATOM 4149 O O . THR B 1 219 ? 12.594 29.047 26.188 1 84.06 219 THR B O 1
ATOM 4152 N N . TYR B 1 220 ? 11.953 29.734 28.172 1 84.38 220 TYR B N 1
ATOM 4153 C CA . TYR B 1 220 ? 10.773 28.875 28.203 1 84.38 220 TYR B CA 1
ATOM 4154 C C . TYR B 1 220 ? 9.492 29.688 28.234 1 84.38 220 TYR B C 1
ATOM 4156 O O . TYR B 1 220 ? 8.836 29.781 29.281 1 84.38 220 TYR B O 1
ATOM 4164 N N . ASN B 1 221 ? 9.102 30.266 27.109 1 89.31 221 ASN B N 1
ATOM 4165 C CA . ASN B 1 221 ? 7.926 31.125 27 1 89.31 221 ASN B CA 1
ATOM 4166 C C . ASN B 1 221 ? 7.113 30.812 25.75 1 89.31 221 ASN B C 1
ATOM 4168 O O . ASN B 1 221 ? 7.336 31.391 24.688 1 89.31 221 ASN B O 1
ATOM 4172 N N . PRO B 1 222 ? 6.141 29.969 25.906 1 90.88 222 PRO B N 1
ATOM 4173 C CA . PRO B 1 222 ? 5.34 29.578 24.75 1 90.88 222 PRO B CA 1
ATOM 4174 C C . PRO B 1 222 ? 4.598 30.734 24.109 1 90.88 222 PRO B C 1
ATOM 4176 O O . PRO B 1 222 ? 4.328 30.719 22.906 1 90.88 222 PRO B O 1
ATOM 4179 N N . VAL B 1 223 ? 4.266 31.688 24.891 1 92.62 223 VAL B N 1
ATOM 4180 C CA . VAL B 1 223 ? 3.557 32.844 24.359 1 92.62 223 VAL B CA 1
ATOM 4181 C C . VAL B 1 223 ? 4.461 33.594 23.391 1 92.62 223 VAL B C 1
ATOM 4183 O O . VAL B 1 223 ? 4.02 34 22.297 1 92.62 223 VAL B O 1
ATOM 4186 N N . LEU B 1 224 ? 5.664 33.719 23.766 1 91.81 224 LEU B N 1
ATOM 4187 C CA . LEU B 1 224 ? 6.641 34.375 22.875 1 91.81 224 LEU B CA 1
ATOM 4188 C C . LEU B 1 224 ? 6.867 33.5 21.625 1 91.81 224 LEU B C 1
ATOM 4190 O O . LEU B 1 224 ? 7.105 34.062 20.547 1 91.81 224 LEU B O 1
ATOM 4194 N N . ALA B 1 225 ? 6.828 32.281 21.828 1 90.19 225 ALA B N 1
ATOM 4195 C CA . ALA B 1 225 ? 7.012 31.391 20.703 1 90.19 225 ALA B CA 1
ATOM 4196 C C . ALA B 1 225 ? 5.902 31.562 19.672 1 90.19 225 ALA B C 1
ATOM 4198 O O . ALA B 1 225 ? 6.164 31.594 18.453 1 90.19 225 ALA B O 1
ATOM 4199 N N . TYR B 1 226 ? 4.707 31.656 20.109 1 92.44 226 TYR B N 1
ATOM 4200 C CA . TYR B 1 226 ? 3.586 31.875 19.203 1 92.44 226 TYR B CA 1
ATOM 4201 C C . TYR B 1 226 ? 3.738 33.219 18.469 1 92.44 226 TYR B C 1
ATOM 4203 O O . TYR B 1 226 ? 3.396 33.312 17.297 1 92.44 226 TYR B O 1
ATOM 4211 N N . LEU B 1 227 ? 4.152 34.188 19.234 1 92.44 227 LEU B N 1
ATOM 4212 C CA . LEU B 1 227 ? 4.387 35.5 18.609 1 92.44 227 LEU B CA 1
ATOM 4213 C C . LEU B 1 227 ? 5.434 35.406 17.5 1 92.44 227 LEU B C 1
ATOM 4215 O O . LEU B 1 227 ? 5.223 35.875 16.391 1 92.44 227 LEU B O 1
ATOM 4219 N N . GLU B 1 228 ? 6.469 34.688 17.75 1 90.12 228 GLU B N 1
ATOM 4220 C CA . GLU B 1 228 ? 7.605 34.625 16.844 1 90.12 228 GLU B CA 1
ATOM 4221 C C . GLU B 1 228 ? 7.293 33.719 15.648 1 90.12 228 GLU B C 1
ATOM 4223 O O . GLU B 1 228 ? 7.746 33.969 14.531 1 90.12 228 GLU B O 1
ATOM 4228 N N . GLN B 1 229 ? 6.602 32.719 15.875 1 88.81 229 GLN B N 1
ATOM 4229 C CA . GLN B 1 229 ? 6.5 31.672 14.852 1 88.81 229 GLN B CA 1
ATOM 4230 C C . GLN B 1 229 ? 5.16 31.75 14.117 1 88.81 229 GLN B C 1
ATOM 4232 O O . GLN B 1 229 ? 5.012 31.188 13.031 1 88.81 229 GLN B O 1
ATOM 4237 N N . VAL B 1 230 ? 4.23 32.406 14.648 1 89.88 230 VAL B N 1
ATOM 4238 C CA . VAL B 1 230 ? 2.914 32.438 14.023 1 89.88 230 VAL B CA 1
ATOM 4239 C C . VAL B 1 230 ? 2.549 33.875 13.664 1 89.88 230 VAL B C 1
ATOM 4241 O O . VAL B 1 230 ? 2.387 34.219 12.492 1 89.88 230 VAL B O 1
ATOM 4244 N N . ILE B 1 231 ? 2.592 34.75 14.664 1 90.88 231 ILE B N 1
ATOM 4245 C CA . ILE B 1 231 ? 2.023 36.094 14.508 1 90.88 231 ILE B CA 1
ATOM 4246 C C . ILE B 1 231 ? 2.928 36.938 13.617 1 90.88 231 ILE B C 1
ATOM 4248 O O . ILE B 1 231 ? 2.461 37.562 12.656 1 90.88 231 ILE B O 1
ATOM 4252 N N . ILE B 1 232 ? 4.219 36.938 13.883 1 88.81 232 ILE B N 1
ATOM 4253 C CA . ILE B 1 232 ? 5.133 37.781 13.141 1 88.81 232 ILE B CA 1
ATOM 4254 C C . ILE B 1 232 ? 5.199 37.344 11.68 1 88.81 232 ILE B C 1
ATOM 4256 O O . ILE B 1 232 ? 5.023 38.156 10.766 1 88.81 232 ILE B O 1
ATOM 4260 N N . PRO B 1 233 ? 5.371 36.125 11.508 1 82.81 233 PRO B N 1
ATOM 4261 C CA . PRO B 1 233 ? 5.383 35.688 10.102 1 82.81 233 PRO B CA 1
ATOM 4262 C C . PRO B 1 233 ? 4.059 35.969 9.391 1 82.81 233 PRO B C 1
ATOM 4264 O O . PRO B 1 233 ? 4.051 36.312 8.211 1 82.81 233 PRO B O 1
ATOM 4267 N N . PHE B 1 234 ? 2.963 35.75 10.008 1 82.81 234 PHE B N 1
ATOM 4268 C CA . PHE B 1 234 ? 1.653 36.031 9.43 1 82.81 234 PHE B CA 1
ATOM 4269 C C . PHE B 1 234 ? 1.531 37.5 9.062 1 82.81 234 PHE B C 1
ATOM 4271 O O . PHE B 1 234 ? 1.018 37.844 7.992 1 82.81 234 PHE B O 1
ATOM 4278 N N . SER B 1 235 ? 1.915 38.312 9.922 1 81.19 235 SER B N 1
ATOM 4279 C CA . SER B 1 235 ? 1.849 39.75 9.68 1 81.19 235 SER B CA 1
ATOM 4280 C C . SER B 1 235 ? 2.732 40.156 8.508 1 81.19 235 SER B C 1
ATOM 4282 O O . SER B 1 235 ? 2.357 41.031 7.707 1 81.19 235 SER B O 1
ATOM 4284 N N . ARG B 1 236 ? 3.814 39.531 8.336 1 73.69 236 ARG B N 1
ATOM 4285 C CA . ARG B 1 236 ? 4.781 39.938 7.32 1 73.69 236 ARG B CA 1
ATOM 4286 C C . ARG B 1 236 ? 4.41 39.344 5.957 1 73.69 236 ARG B C 1
ATOM 4288 O O . ARG B 1 236 ? 4.523 40.031 4.938 1 73.69 236 ARG B O 1
ATOM 4295 N N . LEU B 1 237 ? 3.908 38.188 6.035 1 69.88 237 LEU B N 1
ATOM 4296 C CA . LEU B 1 237 ? 3.818 37.5 4.754 1 69.88 237 LEU B CA 1
ATOM 4297 C C . LEU B 1 237 ? 2.375 37.438 4.266 1 69.88 237 LEU B C 1
ATOM 4299 O O . LEU B 1 237 ? 2.125 37.312 3.064 1 69.88 237 LEU B O 1
ATOM 4303 N N . ILE B 1 238 ? 1.462 37.625 5.234 1 65.62 238 ILE B N 1
ATOM 4304 C CA . ILE B 1 238 ? 0.089 37.375 4.805 1 65.62 238 ILE B CA 1
ATOM 4305 C C . ILE B 1 238 ? -0.72 38.656 4.914 1 65.62 238 ILE B C 1
ATOM 4307 O O . ILE B 1 238 ? -1.328 39.094 3.939 1 65.62 238 ILE B O 1
ATOM 4311 N N . ARG B 1 239 ? -0.663 39.312 6.031 1 68 239 ARG B N 1
ATOM 4312 C CA . ARG B 1 239 ? -1.348 40.562 6.262 1 68 239 ARG B CA 1
ATOM 4313 C C . ARG B 1 239 ? -0.431 41.562 6.961 1 68 239 ARG B C 1
ATOM 4315 O O . ARG B 1 239 ? -0.207 41.469 8.172 1 68 239 ARG B O 1
ATOM 4322 N N . TYR B 1 240 ? 0.143 42.406 6.164 1 67.25 240 TYR B N 1
ATOM 4323 C CA . TYR B 1 240 ? 1.084 43.344 6.746 1 67.25 240 TYR B CA 1
ATOM 4324 C C . TYR B 1 240 ? 0.415 44.188 7.828 1 67.25 240 TYR B C 1
ATOM 4326 O O . TYR B 1 240 ? -0.541 44.906 7.551 1 67.25 240 TYR B O 1
ATOM 4334 N N . ARG B 1 241 ? 0.814 43.844 9.078 1 77.12 241 ARG B N 1
ATOM 4335 C CA . ARG B 1 241 ? 0.312 44.625 10.203 1 77.12 241 ARG B CA 1
ATOM 4336 C C . ARG B 1 241 ? 1.442 45.031 11.148 1 77.12 241 ARG B C 1
ATOM 4338 O O . ARG B 1 241 ? 2.359 44.219 11.383 1 77.12 241 ARG B O 1
ATOM 4345 N N . LYS B 1 242 ? 1.327 46.25 11.57 1 83.38 242 LYS B N 1
ATOM 4346 C CA . LYS B 1 242 ? 2.262 46.719 12.594 1 83.38 242 LYS B CA 1
ATOM 4347 C C . LYS B 1 242 ? 2.051 45.969 13.906 1 83.38 242 LYS B C 1
ATOM 4349 O O . LYS B 1 242 ? 0.923 45.594 14.242 1 83.38 242 LYS B O 1
ATOM 4354 N N . ILE B 1 243 ? 3.189 45.656 14.531 1 88.88 243 ILE B N 1
ATOM 4355 C CA . ILE B 1 243 ? 3.117 45 15.836 1 88.88 243 ILE B CA 1
ATOM 4356 C C . ILE B 1 243 ? 3.158 46.031 16.953 1 88.88 243 ILE B C 1
ATOM 4358 O O . ILE B 1 243 ? 4.227 46.531 17.281 1 88.88 243 ILE B O 1
ATOM 4362 N N . ILE B 1 244 ? 2.023 46.281 17.484 1 89.88 244 ILE B N 1
ATOM 4363 C CA . ILE B 1 244 ? 1.907 47.281 18.547 1 89.88 244 ILE B CA 1
ATOM 4364 C C . ILE B 1 244 ? 1.462 46.594 19.828 1 89.88 244 ILE B C 1
ATOM 4366 O O . ILE B 1 244 ? 0.354 46.062 19.906 1 89.88 244 ILE B O 1
ATOM 4370 N N . ILE B 1 245 ? 2.312 46.594 20.766 1 92.19 245 ILE B N 1
ATOM 4371 C CA . ILE B 1 245 ? 1.99 46.031 22.078 1 92.19 245 ILE B CA 1
ATOM 4372 C C . ILE B 1 245 ? 1.958 47.156 23.109 1 92.19 245 ILE B C 1
ATOM 4374 O O . ILE B 1 245 ? 2.967 47.844 23.344 1 92.19 245 ILE B O 1
ATOM 4378 N N . GLY B 1 246 ? 0.818 47.312 23.656 1 85.69 246 GLY B N 1
ATOM 4379 C CA . GLY B 1 246 ? 0.674 48.5 24.5 1 85.69 246 GLY B CA 1
ATOM 4380 C C . GLY B 1 246 ? 0.792 49.781 23.734 1 85.69 246 GLY B C 1
ATOM 4381 O O . GLY B 1 246 ? 0.045 50.031 22.781 1 85.69 246 GLY B O 1
ATOM 4382 N N . GLU B 1 247 ? 1.794 50.625 24.094 1 86.19 247 GLU B N 1
ATOM 4383 C CA . GLU B 1 247 ? 1.971 51.906 23.438 1 86.19 247 GLU B CA 1
ATOM 4384 C C . GLU B 1 247 ? 3.227 51.938 22.578 1 86.19 247 GLU B C 1
ATOM 4386 O O . GLU B 1 247 ? 3.586 52.969 22 1 86.19 247 GLU B O 1
ATOM 4391 N N . LYS B 1 248 ? 3.742 50.812 22.359 1 92.56 248 LYS B N 1
ATOM 4392 C CA . LYS B 1 248 ? 5.016 50.75 21.656 1 92.56 248 LYS B CA 1
ATOM 4393 C C . LYS B 1 248 ? 4.902 49.875 20.391 1 92.56 248 LYS B C 1
ATOM 4395 O O . LYS B 1 248 ? 4.273 48.812 20.422 1 92.56 248 LYS B O 1
ATOM 4400 N N . GLU B 1 249 ? 5.449 50.406 19.359 1 92.5 249 GLU B N 1
ATOM 4401 C CA . GLU B 1 249 ? 5.527 49.656 18.109 1 92.5 249 GLU B CA 1
ATOM 4402 C C . GLU B 1 249 ? 6.844 48.875 18.016 1 92.5 249 GLU B C 1
ATOM 4404 O O . GLU B 1 249 ? 7.914 49.438 18.266 1 92.5 249 GLU B O 1
ATOM 4409 N N . TYR B 1 250 ? 6.727 47.594 17.75 1 91.81 250 TYR B N 1
ATOM 4410 C CA . TYR B 1 250 ? 7.922 46.781 17.609 1 91.81 250 TYR B CA 1
ATOM 4411 C C . TYR B 1 250 ? 8.164 46.406 16.156 1 91.81 250 TYR B C 1
ATOM 4413 O O . TYR B 1 250 ? 7.223 46.062 15.43 1 91.81 250 TYR B O 1
ATOM 4421 N N . LYS B 1 251 ? 9.391 46.406 15.75 1 82.62 251 LYS B N 1
ATOM 4422 C CA . LYS B 1 251 ? 9.734 46.125 14.359 1 82.62 251 LYS B CA 1
ATOM 4423 C C . LYS B 1 251 ? 10.242 44.688 14.203 1 82.62 251 LYS B C 1
ATOM 4425 O O . LYS B 1 251 ? 10.18 44.125 13.109 1 82.62 251 LYS B O 1
ATOM 4430 N N . ASP B 1 252 ? 10.797 44.25 15.305 1 85.44 252 ASP B N 1
ATOM 4431 C CA . ASP B 1 252 ? 11.367 42.906 15.211 1 85.44 252 ASP B CA 1
ATOM 4432 C C . ASP B 1 252 ? 11.227 42.156 16.531 1 85.44 252 ASP B C 1
ATOM 4434 O O . ASP B 1 252 ? 10.922 42.781 17.562 1 85.44 252 ASP B O 1
ATOM 4438 N N . ILE B 1 253 ? 11.492 40.906 16.391 1 89.62 253 ILE B N 1
ATOM 4439 C CA . ILE B 1 253 ? 11.336 40.031 17.547 1 89.62 253 ILE B CA 1
ATOM 4440 C C . ILE B 1 253 ? 12.43 40.312 18.578 1 89.62 253 ILE B C 1
ATOM 4442 O O . ILE B 1 253 ? 12.211 40.188 19.781 1 89.62 253 ILE B O 1
ATOM 4446 N N . ALA B 1 254 ? 13.562 40.719 18.141 1 92.56 254 ALA B N 1
ATOM 4447 C CA . ALA B 1 254 ? 14.68 41 19.031 1 92.56 254 ALA B CA 1
ATOM 4448 C C . ALA B 1 254 ? 14.336 42.094 20 1 92.56 254 ALA B C 1
ATOM 4450 O O . ALA B 1 254 ? 14.648 42.031 21.203 1 92.56 254 ALA B O 1
ATOM 4451 N N . SER B 1 255 ? 13.75 43.125 19.516 1 93.31 255 SER B N 1
ATOM 4452 C CA . SER B 1 255 ? 13.352 44.25 20.359 1 93.31 255 SER B CA 1
ATOM 4453 C C . SER B 1 255 ? 12.297 43.812 21.375 1 93.31 255 SER B C 1
ATOM 4455 O O . SER B 1 255 ? 12.289 44.312 22.516 1 93.31 255 SER B O 1
ATOM 4457 N N . ILE B 1 256 ? 11.469 42.938 21 1 93.94 256 ILE B N 1
ATOM 4458 C CA . ILE B 1 256 ? 10.43 42.438 21.891 1 93.94 256 ILE B CA 1
ATOM 4459 C C . ILE B 1 256 ? 11.055 41.625 23.016 1 93.94 256 ILE B C 1
ATOM 4461 O O . ILE B 1 256 ? 10.703 41.781 24.188 1 93.94 256 ILE B O 1
ATOM 4465 N N . ARG B 1 257 ? 11.977 40.781 22.641 1 94.31 257 ARG B N 1
ATOM 4466 C CA . ARG B 1 257 ? 12.664 39.938 23.625 1 94.31 257 ARG B CA 1
ATOM 4467 C C . ARG B 1 257 ? 13.422 40.812 24.625 1 94.31 257 ARG B C 1
ATOM 4469 O O . ARG B 1 257 ? 13.398 40.531 25.828 1 94.31 257 ARG B O 1
ATOM 4476 N N . GLU B 1 258 ? 14.086 41.719 24.156 1 94.81 258 GLU B N 1
ATOM 4477 C CA . GLU B 1 258 ? 14.859 42.625 25 1 94.81 258 GLU B CA 1
ATOM 4478 C C . GLU B 1 258 ? 13.953 43.344 26 1 94.81 258 GLU B C 1
ATOM 4480 O O . GLU B 1 258 ? 14.266 43.406 27.203 1 94.81 258 GLU B O 1
ATOM 4485 N N . ASP B 1 259 ? 12.906 43.938 25.5 1 95.25 259 ASP B N 1
ATOM 4486 C CA . ASP B 1 259 ? 11.984 44.656 26.359 1 95.25 259 ASP B CA 1
ATOM 4487 C C . ASP B 1 259 ? 11.328 43.719 27.375 1 95.25 259 ASP B C 1
ATOM 4489 O O . ASP B 1 259 ? 11.016 44.125 28.484 1 95.25 259 ASP B O 1
ATOM 4493 N N . PHE B 1 260 ? 11.117 42.5 26.953 1 95.38 260 PHE B N 1
ATOM 4494 C CA . PHE B 1 260 ? 10.5 41.531 27.859 1 95.38 260 PHE B CA 1
ATOM 4495 C C . PHE B 1 260 ? 11.461 41.156 28.984 1 95.38 260 PHE B C 1
ATOM 4497 O O . PHE B 1 260 ? 11.047 41.094 30.156 1 95.38 260 PHE B O 1
ATOM 4504 N N . VAL B 1 261 ? 12.711 40.969 28.641 1 95.25 261 VAL B N 1
ATOM 4505 C CA . VAL B 1 261 ? 13.727 40.625 29.641 1 95.25 261 VAL B CA 1
ATOM 4506 C C . VAL B 1 261 ? 13.875 41.781 30.625 1 95.25 261 VAL B C 1
ATOM 4508 O O . VAL B 1 261 ? 14.102 41.562 31.812 1 95.25 261 VAL B O 1
ATOM 4511 N N . GLN B 1 262 ? 13.766 43 30.125 1 94.5 262 GLN B N 1
ATOM 4512 C CA . GLN B 1 262 ? 13.961 44.188 30.938 1 94.5 262 GLN B CA 1
ATOM 4513 C C . GLN B 1 262 ? 12.68 44.594 31.672 1 94.5 262 GLN B C 1
ATOM 4515 O O . GLN B 1 262 ? 12.617 45.625 32.312 1 94.5 262 GLN B O 1
ATOM 4520 N N . ASP B 1 263 ? 11.664 43.812 31.5 1 91.69 263 ASP B N 1
ATOM 4521 C CA . ASP B 1 263 ? 10.383 44 32.188 1 91.69 263 ASP B CA 1
ATOM 4522 C C . ASP B 1 263 ? 9.695 45.281 31.719 1 91.69 263 ASP B C 1
ATOM 4524 O O . ASP B 1 263 ? 8.938 45.906 32.469 1 91.69 263 ASP B O 1
ATOM 4528 N N . ILE B 1 264 ? 10.125 45.75 30.641 1 93.19 264 ILE B N 1
ATOM 4529 C CA . ILE B 1 264 ? 9.43 46.875 30 1 93.19 264 ILE B CA 1
ATOM 4530 C C . ILE B 1 264 ? 8.117 46.375 29.406 1 93.19 264 ILE B C 1
ATOM 4532 O O . ILE B 1 264 ? 7.09 47.062 29.484 1 93.19 264 ILE B O 1
ATOM 4536 N N . LEU B 1 265 ? 8.234 45.25 28.812 1 94.69 265 LEU B N 1
ATOM 4537 C CA . LEU B 1 265 ? 7.055 44.562 28.328 1 94.69 265 LEU B CA 1
ATOM 4538 C C . LEU B 1 265 ? 6.605 43.5 29.344 1 94.69 265 LEU B C 1
ATOM 4540 O O . LEU B 1 265 ? 7.355 42.562 29.656 1 94.69 265 LEU B O 1
ATOM 4544 N N . THR B 1 266 ? 5.418 43.656 29.828 1 94.25 266 THR B N 1
ATOM 4545 C CA . THR B 1 266 ? 4.922 42.781 30.859 1 94.25 266 THR B CA 1
ATOM 4546 C C . THR B 1 266 ? 4.262 41.531 30.234 1 94.25 266 THR B C 1
ATOM 4548 O O . THR B 1 266 ? 3.793 41.594 29.094 1 94.25 266 THR B O 1
ATOM 4551 N N . PRO B 1 267 ? 4.223 40.5 31 1 94.88 267 PRO B N 1
ATOM 4552 C CA . PRO B 1 267 ? 3.514 39.312 30.531 1 94.88 267 PRO B CA 1
ATOM 4553 C C . PRO B 1 267 ? 2.053 39.594 30.188 1 94.88 267 PRO B C 1
ATOM 4555 O O . PRO B 1 267 ? 1.522 39.031 29.219 1 94.88 267 PRO B O 1
ATOM 4558 N N . GLN B 1 268 ? 1.436 40.406 30.984 1 94.62 268 GLN B N 1
ATOM 4559 C CA . GLN B 1 268 ? 0.032 40.75 30.766 1 94.62 268 GLN B CA 1
ATOM 4560 C C . GLN B 1 268 ? -0.163 41.406 29.406 1 94.62 268 GLN B C 1
ATOM 4562 O O . GLN B 1 268 ? -1.089 41.094 28.672 1 94.62 268 GLN B O 1
ATOM 4567 N N . ALA B 1 269 ? 0.7 42.344 29.141 1 95.25 269 ALA B N 1
ATOM 4568 C CA . ALA B 1 269 ? 0.615 43.062 27.859 1 95.25 269 ALA B CA 1
ATOM 4569 C C . ALA B 1 269 ? 0.909 42.125 26.688 1 95.25 269 ALA B C 1
ATOM 4571 O O . ALA B 1 269 ? 0.26 42.219 25.641 1 95.2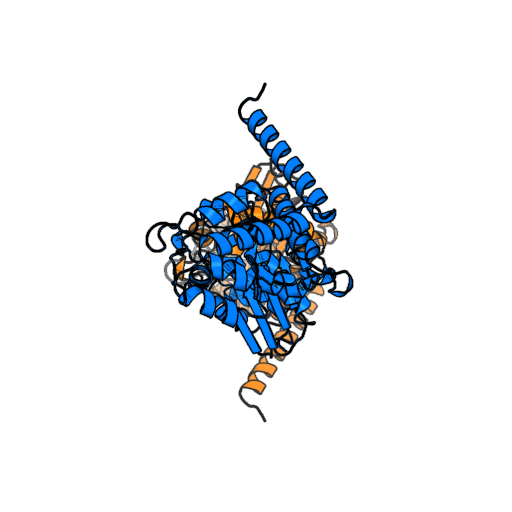5 269 ALA B O 1
ATOM 4572 N N . LEU B 1 270 ? 1.904 41.312 26.828 1 95.5 270 LEU B N 1
ATOM 4573 C CA . LEU B 1 270 ? 2.268 40.375 25.781 1 95.5 270 LEU B CA 1
ATOM 4574 C C . LEU B 1 270 ? 1.126 39.375 25.516 1 95.5 270 LEU B C 1
ATOM 4576 O O . LEU B 1 270 ? 0.771 39.156 24.359 1 95.5 270 LEU B O 1
ATOM 4580 N N . LYS B 1 271 ? 0.553 38.812 26.562 1 95.75 271 LYS B N 1
ATOM 4581 C CA . LYS B 1 271 ? -0.552 37.875 26.438 1 95.75 271 LYS B CA 1
ATOM 4582 C C . LYS B 1 271 ? -1.757 38.531 25.766 1 95.75 271 LYS B C 1
ATOM 4584 O O . LYS B 1 271 ? -2.43 37.875 24.938 1 95.75 271 LYS B O 1
ATOM 4589 N N . ALA B 1 272 ? -1.993 39.688 26.172 1 95.12 272 ALA B N 1
ATOM 4590 C CA . ALA B 1 272 ? -3.129 40.406 25.578 1 95.12 272 ALA B CA 1
ATOM 4591 C C . ALA B 1 272 ? -2.945 40.594 24.078 1 95.12 272 ALA B C 1
ATOM 4593 O O . ALA B 1 272 ? -3.877 40.375 23.297 1 95.12 272 ALA B O 1
ATOM 4594 N N . TYR B 1 273 ? -1.847 41 23.703 1 94.62 273 TYR B N 1
ATOM 4595 C CA . TYR B 1 273 ? -1.568 41.219 22.281 1 94.62 273 TYR B CA 1
ATOM 4596 C C . TYR B 1 273 ? -1.62 39.906 21.516 1 94.62 273 TYR B C 1
ATOM 4598 O O . TYR B 1 273 ? -2.248 39.812 20.469 1 94.62 273 TYR B O 1
ATOM 4606 N N . VAL B 1 274 ? -0.913 38.906 22.047 1 95.19 274 VAL B N 1
ATOM 4607 C CA . VAL B 1 274 ? -0.82 37.625 21.375 1 95.19 274 VAL B CA 1
ATOM 4608 C C . VAL B 1 274 ? -2.209 37 21.25 1 95.19 274 VAL B C 1
ATOM 4610 O O . VAL B 1 274 ? -2.547 36.438 20.219 1 95.19 274 VAL B O 1
ATOM 4613 N N . SER B 1 275 ? -2.996 37.062 22.281 1 95.56 275 SER B N 1
ATOM 4614 C CA . SER B 1 275 ? -4.359 36.562 22.25 1 95.56 275 SER B CA 1
ATOM 4615 C C . SER B 1 275 ? -5.168 37.188 21.125 1 95.56 275 SER B C 1
ATOM 4617 O O . SER B 1 275 ? -5.84 36.5 20.375 1 95.56 275 SER B O 1
ATOM 4619 N N . THR B 1 276 ? -5.086 38.469 21.047 1 93.44 276 THR B N 1
ATOM 4620 C CA . THR B 1 276 ? -5.844 39.219 20.047 1 93.44 276 THR B CA 1
ATOM 4621 C C . THR B 1 276 ? -5.34 38.875 18.641 1 93.44 276 THR B C 1
ATOM 4623 O O . THR B 1 276 ? -6.133 38.625 17.734 1 93.44 276 THR B O 1
ATOM 4626 N N . ALA B 1 277 ? -4.055 38.906 18.469 1 92.69 277 ALA B N 1
ATOM 4627 C CA . ALA B 1 277 ? -3.449 38.656 17.172 1 92.69 277 ALA B CA 1
ATOM 4628 C C . ALA B 1 277 ? -3.756 37.219 16.703 1 92.69 277 ALA B C 1
ATOM 4630 O O . ALA B 1 277 ? -4.062 37 15.531 1 92.69 277 ALA B O 1
ATOM 4631 N N . LEU B 1 278 ? -3.629 36.281 17.578 1 94.31 278 LEU B N 1
ATOM 4632 C CA . LEU B 1 278 ? -3.936 34.906 17.219 1 94.31 278 LEU B CA 1
ATOM 4633 C C . LEU B 1 278 ? -5.418 34.75 16.906 1 94.31 278 LEU B C 1
ATOM 4635 O O . LEU B 1 278 ? -5.781 33.969 16.016 1 94.31 278 LEU B O 1
ATOM 4639 N N . GLY B 1 279 ? -6.191 35.344 17.719 1 92.75 279 GLY B N 1
ATOM 4640 C CA . GLY B 1 279 ? -7.617 35.312 17.422 1 92.75 279 GLY B CA 1
ATOM 4641 C C . GLY B 1 279 ? -7.938 35.812 16.016 1 92.75 279 GLY B C 1
ATOM 4642 O O . GLY B 1 279 ? -8.836 35.281 15.367 1 92.75 279 GLY B O 1
ATOM 4643 N N . GLU B 1 280 ? -7.25 36.844 15.586 1 90.88 280 GLU B N 1
ATOM 4644 C CA . GLU B 1 280 ? -7.438 37.375 14.234 1 90.88 280 GLU B CA 1
ATOM 4645 C C . GLU B 1 280 ? -7.039 36.344 13.18 1 90.88 280 GLU B C 1
ATOM 4647 O O . GLU B 1 280 ? -7.688 36.219 12.133 1 90.88 280 GLU B O 1
ATOM 4652 N N . VAL B 1 281 ? -5.969 35.688 13.398 1 91.44 281 VAL B N 1
ATOM 4653 C CA . VAL B 1 281 ? -5.52 34.688 12.445 1 91.44 281 VAL B CA 1
ATOM 4654 C C . VAL B 1 281 ? -6.578 33.594 12.312 1 91.44 281 VAL B C 1
ATOM 4656 O O . VAL B 1 281 ? -6.922 33.188 11.195 1 91.44 281 VAL B O 1
ATOM 4659 N N . VAL B 1 282 ? -7.047 33.125 13.438 1 94.31 282 VAL B N 1
ATOM 4660 C CA . VAL B 1 282 ? -8.07 32.062 13.445 1 94.31 282 VAL B CA 1
ATOM 4661 C C . VAL B 1 282 ? -9.32 32.562 12.734 1 94.31 282 VAL B C 1
ATOM 4663 O O . VAL B 1 282 ? -9.953 31.828 11.977 1 94.31 282 VAL B O 1
ATOM 4666 N N . ALA B 1 283 ? -9.648 33.812 12.953 1 92.19 283 ALA B N 1
ATOM 4667 C CA . ALA B 1 283 ? -10.844 34.406 12.344 1 92.19 283 ALA B CA 1
ATOM 4668 C C . ALA B 1 283 ? -10.703 34.438 10.82 1 92.19 283 ALA B C 1
ATOM 4670 O O . ALA B 1 283 ? -11.672 34.188 10.102 1 92.19 283 ALA B O 1
ATOM 4671 N N . VAL B 1 284 ? -9.578 34.844 10.344 1 91.12 284 VAL B N 1
ATOM 4672 C CA . VAL B 1 284 ? -9.336 34.906 8.906 1 91.12 284 VAL B CA 1
ATOM 4673 C C . VAL B 1 284 ? -9.57 33.531 8.281 1 91.12 284 VAL B C 1
ATOM 4675 O O . VAL B 1 284 ? -10.156 33.438 7.203 1 91.12 284 VAL B O 1
ATOM 4678 N N . ILE B 1 285 ? -9.109 32.5 8.938 1 94.25 285 ILE B N 1
ATOM 4679 C CA . ILE B 1 285 ? -9.281 31.141 8.438 1 94.25 285 ILE B CA 1
ATOM 4680 C C . ILE B 1 285 ? -10.758 30.766 8.461 1 94.25 285 ILE B C 1
ATOM 4682 O O . ILE B 1 285 ? -11.312 30.344 7.449 1 94.25 285 ILE B O 1
ATOM 4686 N N . GLN B 1 286 ? -11.398 31.031 9.586 1 95.69 286 GLN B N 1
ATOM 4687 C CA . GLN B 1 286 ? -12.758 30.562 9.805 1 95.69 286 GLN B CA 1
ATOM 4688 C C . GLN B 1 286 ? -13.758 31.359 8.961 1 95.69 286 GLN B C 1
ATOM 4690 O O . GLN B 1 286 ? -14.844 30.875 8.648 1 95.69 286 GLN B O 1
ATOM 4695 N N . GLU B 1 287 ? -13.43 32.531 8.586 1 94.44 287 GLU B N 1
ATOM 4696 C CA . GLU B 1 287 ? -14.344 33.406 7.836 1 94.44 287 GLU B CA 1
ATOM 4697 C C . GLU B 1 287 ? -14.219 33.156 6.332 1 94.44 287 GLU B C 1
ATOM 4699 O O . GLU B 1 287 ? -15.078 33.594 5.559 1 94.44 287 GLU B O 1
ATOM 4704 N N . SER B 1 288 ? -13.211 32.5 5.938 1 93.94 288 SER B N 1
ATOM 4705 C CA . SER B 1 288 ? -13.055 32.219 4.516 1 93.94 288 SER B CA 1
ATOM 4706 C C . SER B 1 288 ? -14.18 31.312 4.008 1 93.94 288 SER B C 1
ATOM 4708 O O . SER B 1 288 ? -14.617 30.391 4.715 1 93.94 288 SER B O 1
ATOM 4710 N N . SER B 1 289 ? -14.617 31.562 2.734 1 95.69 289 SER B N 1
ATOM 4711 C CA . SER B 1 289 ? -15.719 30.797 2.15 1 95.69 289 SER B CA 1
ATOM 4712 C C . SER B 1 289 ? -15.359 29.328 2.008 1 95.69 289 SER B C 1
ATOM 4714 O O . SER B 1 289 ? -16.188 28.453 2.273 1 95.69 289 SER B O 1
ATOM 4716 N N . GLY B 1 290 ? -14.172 29.125 1.585 1 95.31 290 GLY B N 1
ATOM 4717 C CA . GLY B 1 290 ? -13.727 27.75 1.435 1 95.31 290 GLY B CA 1
ATOM 4718 C C . GLY B 1 290 ? -13.758 26.969 2.734 1 95.31 290 GLY B C 1
ATOM 4719 O O . GLY B 1 290 ? -14.219 25.828 2.771 1 95.31 290 GLY B O 1
ATOM 4720 N N . PHE B 1 291 ? -13.289 27.578 3.768 1 95.81 291 PHE B N 1
ATOM 4721 C CA . PHE B 1 291 ? -13.25 26.922 5.07 1 95.81 291 PHE B CA 1
ATOM 4722 C C . PHE B 1 291 ? -14.664 26.672 5.59 1 95.81 291 PHE B C 1
ATOM 4724 O O . PHE B 1 291 ? -14.945 25.594 6.133 1 95.81 291 PHE B O 1
ATOM 4731 N N . GLN B 1 292 ? -15.484 27.625 5.414 1 97.25 292 GLN B N 1
ATOM 4732 C CA . GLN B 1 292 ? -16.859 27.484 5.875 1 97.25 292 GLN B CA 1
ATOM 4733 C C . GLN B 1 292 ? -17.578 26.359 5.152 1 97.25 292 GLN B C 1
ATOM 4735 O O . GLN B 1 292 ? -18.312 25.578 5.77 1 97.25 292 GLN B O 1
ATOM 4740 N N . GLN B 1 293 ? -17.359 26.266 3.898 1 97.19 293 GLN B N 1
ATOM 4741 C CA . GLN B 1 293 ? -17.969 25.188 3.123 1 97.19 293 GLN B CA 1
ATOM 4742 C C . GLN B 1 293 ? -17.438 23.828 3.574 1 97.19 293 GLN B C 1
ATOM 4744 O O . GLN B 1 293 ? -18.203 22.875 3.709 1 97.19 293 GLN B O 1
ATOM 4749 N N . ALA B 1 294 ? -16.125 23.781 3.76 1 96.56 294 ALA B N 1
ATOM 4750 C CA . ALA B 1 294 ? -15.508 22.531 4.211 1 96.56 294 ALA B CA 1
ATOM 4751 C C . ALA B 1 294 ? -16.016 22.141 5.598 1 96.56 294 ALA B C 1
ATOM 4753 O O . ALA B 1 294 ? -16.25 20.953 5.871 1 96.56 294 ALA B O 1
ATOM 4754 N N . GLN B 1 295 ? -16.156 23.125 6.453 1 95.5 295 GLN B N 1
ATOM 4755 C CA . GLN B 1 295 ? -16.641 22.859 7.805 1 95.5 295 GLN B CA 1
ATOM 4756 C C . GLN B 1 295 ? -18.078 22.359 7.777 1 95.5 295 GLN B C 1
ATOM 4758 O O . GLN B 1 295 ? -18.438 21.469 8.539 1 95.5 295 GLN B O 1
ATOM 4763 N N . ALA B 1 296 ? -18.844 22.969 6.949 1 96.25 296 ALA B N 1
ATOM 4764 C CA . ALA B 1 296 ? -20.234 22.531 6.809 1 96.25 296 ALA B CA 1
ATOM 4765 C C . ALA B 1 296 ? -20.297 21.094 6.316 1 96.25 296 ALA B C 1
ATOM 4767 O O . ALA B 1 296 ? -21.109 20.297 6.812 1 96.25 296 ALA B O 1
ATOM 4768 N N . SER B 1 297 ? -19.484 20.812 5.34 1 95.25 297 SER B N 1
ATOM 4769 C CA . SER B 1 297 ? -19.438 19.438 4.812 1 95.25 297 SER B CA 1
ATOM 4770 C C . SER B 1 297 ? -18.984 18.453 5.887 1 95.25 297 SER B C 1
ATOM 4772 O O . SER B 1 297 ? -19.531 17.344 5.973 1 95.25 297 SER B O 1
ATOM 4774 N N . LEU B 1 298 ? -18 18.828 6.668 1 95.88 298 LEU B N 1
ATOM 4775 C CA . LEU B 1 298 ? -17.516 17.969 7.75 1 95.88 298 LEU B CA 1
ATOM 4776 C C . LEU B 1 298 ? -18.609 17.719 8.781 1 95.88 298 LEU B C 1
ATOM 4778 O O . LEU B 1 298 ? -18.812 16.594 9.211 1 95.88 298 LEU B O 1
ATOM 4782 N N . ASN B 1 299 ? -19.297 18.766 9.109 1 94.88 299 ASN B N 1
ATOM 4783 C CA . ASN B 1 299 ? -20.375 18.641 10.07 1 94.88 299 ASN B CA 1
ATOM 4784 C C . ASN B 1 299 ? -21.484 17.719 9.562 1 94.88 299 ASN B C 1
ATOM 4786 O O . ASN B 1 299 ? -22.047 16.938 10.328 1 94.88 299 ASN B O 1
ATOM 4790 N N . ALA B 1 300 ? -21.766 17.859 8.344 1 95.31 300 ALA B N 1
ATOM 4791 C CA . ALA B 1 300 ? -22.797 17.016 7.734 1 95.31 300 ALA B CA 1
ATOM 4792 C C . ALA B 1 300 ? -22.406 15.539 7.785 1 95.31 300 ALA B C 1
ATOM 4794 O O . ALA B 1 300 ? -23.234 14.672 8.055 1 95.31 300 ALA B O 1
ATOM 4795 N N . ILE B 1 301 ? -21.188 15.312 7.555 1 94.06 301 ILE B N 1
ATOM 4796 C CA . ILE B 1 301 ? -20.703 13.938 7.539 1 94.06 301 ILE B CA 1
ATOM 4797 C C . ILE B 1 301 ? -20.703 13.375 8.953 1 94.06 301 ILE B C 1
ATOM 4799 O O . ILE B 1 301 ? -21.109 12.234 9.172 1 94.06 301 ILE B O 1
ATOM 4803 N N . VAL B 1 302 ? -20.234 14.148 9.898 1 92.31 302 VAL B N 1
ATOM 4804 C CA . VAL B 1 302 ? -20.188 13.719 11.297 1 92.31 302 VAL B CA 1
ATOM 4805 C C . VAL B 1 302 ? -21.609 13.422 11.789 1 92.31 302 VAL B C 1
ATOM 4807 O O . VAL B 1 302 ? -21.828 12.43 12.484 1 92.31 302 VAL B O 1
ATOM 4810 N N . GLU B 1 303 ? -22.531 14.234 11.414 1 92.56 303 GLU B N 1
ATOM 4811 C CA . GLU B 1 303 ? -23.922 14.039 11.812 1 92.56 303 GLU B CA 1
ATOM 4812 C C . GLU B 1 303 ? -24.516 12.789 11.172 1 92.56 303 GLU B C 1
ATOM 4814 O O . GLU B 1 303 ? -25.234 12.039 11.82 1 92.56 303 GLU B O 1
ATOM 4819 N N . ALA B 1 304 ? -24.234 12.602 9.961 1 91.19 304 ALA B N 1
ATOM 4820 C CA . ALA B 1 304 ? -24.719 11.43 9.25 1 91.19 304 ALA B CA 1
ATOM 4821 C C . ALA B 1 304 ? -24.172 10.141 9.867 1 91.19 304 ALA B C 1
ATOM 4823 O O . ALA B 1 304 ? -24.891 9.148 9.977 1 91.19 304 ALA B O 1
ATOM 4824 N N . GLU B 1 305 ? -22.938 10.172 10.203 1 88.81 305 GLU B N 1
ATOM 4825 C CA . GLU B 1 305 ? -22.312 8.992 10.797 1 88.81 305 GLU B CA 1
ATOM 4826 C C . GLU B 1 305 ? -22.859 8.734 12.203 1 88.81 305 GLU B C 1
ATOM 4828 O O . GLU B 1 305 ? -22.984 7.578 12.617 1 88.81 305 GLU B O 1
ATOM 4833 N N . LYS B 1 306 ? -23.125 9.805 12.953 1 87.81 306 LYS B N 1
ATOM 4834 C CA . LYS B 1 306 ? -23.719 9.656 14.273 1 87.81 306 LYS B CA 1
ATOM 4835 C C . LYS B 1 306 ? -25.125 9.039 14.172 1 87.81 306 LYS B C 1
ATOM 4837 O O . LYS B 1 306 ? -25.484 8.18 14.984 1 87.81 306 LYS B O 1
ATOM 4842 N N . LYS B 1 307 ? -25.812 9.414 13.258 1 86.62 307 LYS B N 1
ATOM 4843 C CA . LYS B 1 307 ? -27.156 8.891 13.055 1 86.62 307 LYS B CA 1
ATOM 4844 C C . LYS B 1 307 ? -27.125 7.422 12.641 1 86.62 307 LYS B C 1
ATOM 4846 O O . LYS B 1 307 ? -27.938 6.617 13.094 1 86.62 307 LYS B O 1
ATOM 4851 N N . LYS B 1 308 ? -26.266 7.035 11.719 1 77.06 308 LYS B N 1
ATOM 4852 C CA . LYS B 1 308 ? -26.141 5.652 11.266 1 77.06 308 LYS B CA 1
ATOM 4853 C C . LYS B 1 308 ? -25.75 4.73 12.422 1 77.06 308 LYS B C 1
ATOM 4855 O O . LYS B 1 308 ? -26.25 3.607 12.516 1 77.06 308 LYS B O 1
ATOM 4860 N N . LYS B 1 309 ? -24.938 5.168 13.352 1 78.62 309 LYS B N 1
ATOM 4861 C CA . LYS B 1 309 ? -24.516 4.379 14.5 1 78.62 309 LYS B CA 1
ATOM 4862 C C . LYS B 1 309 ? -25.672 4.203 15.492 1 78.62 309 LYS B C 1
ATOM 4864 O O . LYS B 1 309 ? -25.812 3.141 16.109 1 78.62 309 LYS B O 1
ATOM 4869 N N . GLU B 1 310 ? -26.375 5.227 15.672 1 72.69 310 GLU B N 1
ATOM 4870 C CA . GLU B 1 310 ? -27.516 5.168 16.578 1 72.69 310 GLU B CA 1
ATOM 4871 C C . GLU B 1 310 ? -28.594 4.238 16.047 1 72.69 310 GLU B C 1
ATOM 4873 O O . GLU B 1 310 ? -29.219 3.496 16.812 1 72.69 310 GLU B O 1
ATOM 4878 N N . LYS B 1 311 ? -28.781 4.125 14.789 1 67.88 311 LYS B N 1
ATOM 4879 C CA . LYS B 1 311 ? -29.766 3.23 14.18 1 67.88 311 LYS B CA 1
ATOM 4880 C C . LYS B 1 311 ? -29.312 1.775 14.281 1 67.88 311 LYS B C 1
ATOM 4882 O O . LYS B 1 311 ? -30.141 0.882 14.5 1 67.88 311 LYS B O 1
ATOM 4887 N N . LYS B 1 312 ? -28.078 1.536 14.156 1 64.19 312 LYS B N 1
ATOM 4888 C CA . LYS B 1 312 ? -27.547 0.18 14.25 1 64.19 312 LYS B CA 1
ATOM 4889 C C . LYS B 1 312 ? -27.641 -0.349 15.68 1 64.19 312 LYS B C 1
ATOM 4891 O O . LYS B 1 312 ? -27.75 -1.559 15.891 1 64.19 312 LYS B O 1
ATOM 4896 N N . LYS B 1 313 ? -27.562 0.523 16.688 1 66.56 313 LYS B N 1
ATOM 4897 C CA . LYS B 1 313 ? -27.641 0.131 18.094 1 66.56 313 LYS B CA 1
ATOM 4898 C C . LYS B 1 313 ? -29.094 -0.068 18.516 1 66.56 313 LYS B C 1
ATOM 4900 O O . LYS B 1 313 ? -29.391 -0.87 19.406 1 66.56 313 LYS B O 1
ATOM 4905 N N . ASN B 1 314 ? -29.969 0.611 17.812 1 62.38 314 ASN B N 1
ATOM 4906 C CA . ASN B 1 314 ? -31.391 0.476 18.109 1 62.38 314 ASN B CA 1
ATOM 4907 C C . ASN B 1 314 ? -32.219 0.195 16.859 1 62.38 314 ASN B C 1
ATOM 4909 O O . ASN B 1 314 ? -32.781 1.11 16.266 1 62.38 314 ASN B O 1
ATOM 4913 N N . PRO B 1 315 ? -32.031 -1.061 16.266 1 53.38 315 PRO B N 1
ATOM 4914 C CA . PRO B 1 315 ? -32.875 -1.303 15.086 1 53.38 315 PRO B CA 1
ATOM 4915 C C . PRO B 1 315 ? -34.375 -1.188 15.383 1 53.38 315 PRO B C 1
ATOM 4917 O O . PRO B 1 315 ? -34.844 -1.72 16.391 1 53.38 315 PRO B O 1
ATOM 4920 N N . LYS B 1 316 ? -35.094 -0.328 14.992 1 39.69 316 LYS B N 1
ATOM 4921 C CA . LYS B 1 316 ? -36.562 -0.415 15.156 1 39.69 316 LYS B CA 1
ATOM 4922 C C . LYS B 1 316 ? -37.094 -1.685 14.508 1 39.69 316 LYS B C 1
ATOM 4924 O O . LYS B 1 316 ? -36.719 -2.045 13.398 1 39.69 316 LYS B O 1
#

Radius of gyration: 31.57 Å; Cα contacts (8 Å, |Δi|>4): 1106; chains: 2; bounding box: 72×107×64 Å

Organism: Giardia muris (NCBI:txid5742)

Nearest PDB structures (foldseek):
  7scq-assembly1_B  TM=7.824E-01  e=3.731E-12  Phaseolus vulgaris
  7fg6-assembly1_A-2  TM=7.206E-01  e=3.091E-11  Nanoarchaeum equitans Kin4-M
  3vgj-assembly1_A  TM=7.395E-01  e=5.739E-11  Plasmodium falciparum 3D7
  5usf-assembly1_A  TM=7.575E-01  e=2.310E-10  Leishmania donovani BPK282A1
  5usf-assembly2_B  TM=7.716E-01  e=7.563E-10  Leishmania donovani BPK282A1

Secondary structure (DSSP, 8-state):
--EEEEEE---SS-BHHHHHHHHHHHHH-TTEEEEE-HHHHHHHSS--HHHHHHHHHHHHHHHHHTS-TTT-GGGEEEHHHHHHSHHHHHHHHHHHHHHHTT-BHHHHHHHHTS-GGG-BHHHHHHHHHHHHHHHHSS--SEEEEEESSS-THHHHTS--S-TTTTSEEEEEEPPPPPP--SSTTT---HHHHS-BTT--HHHHHHHHHHS---TT--SS-HHHHHIIIIIHHHHHHSS---EEETTEEE-SHHHHHHHHHTTSS-HHHHHHHHHHHHHHHHHHHHHSHHHHHHHHHHHHHHHHHHHHHHHHHS--/--EEEEEE---SS-BHHHHHHHHHHHHH-TTEEEEE-HHHHHHHSS--HHHHHHHHHHHHHHHHHTS-TTT-GGGEEEHHHHHHSHHHHHHHHHHHHHHHTT-BHHHHHHHHTS-GGG-BHHHHHHHHHHHHHHHHSS--SEEEEEESSS-THHHHTS--S-TTTTSEEEEEEPPPPPP--SSTTT---HHHHS-BTT--HHHHHHHHHHS---TT--SS-HHHHHIIIIIHHHHHHTS---EEETTEEE-SHHHHHHHHHTTSS-HHHHHHHHHHHHHHHHHHHHHSHHHHHHHHHHHHHHHHHHHHHHHHHS--

Solvent-accessible surface area (backbone atoms only — not comparable to full-atom values): 32512 Å² total; per-residue (Å²): 130,58,32,32,38,35,44,42,68,40,43,97,76,38,50,38,61,61,37,51,48,52,34,49,43,34,66,74,31,93,49,29,34,36,36,27,26,14,50,56,37,28,34,72,43,90,58,50,66,68,53,25,47,30,33,19,45,31,47,49,27,38,24,47,46,64,47,52,88,84,59,42,67,81,38,56,41,51,38,51,60,46,56,39,30,55,65,18,25,65,44,42,49,59,38,18,46,46,36,19,45,72,29,46,45,64,57,32,18,58,22,73,70,44,57,63,90,76,36,31,32,30,50,41,43,46,61,29,48,53,34,22,52,53,67,72,33,72,91,41,58,34,34,33,37,34,24,84,48,37,76,50,47,70,49,51,66,50,74,48,86,51,85,69,61,76,44,52,71,45,56,41,60,55,78,76,77,65,54,27,16,68,42,84,87,75,42,85,48,64,78,58,14,48,60,37,50,83,48,47,54,66,52,39,36,54,31,45,68,51,22,26,58,53,79,44,46,77,84,78,22,31,60,58,46,45,40,61,67,39,50,52,51,45,26,66,63,68,56,82,56,84,45,62,50,85,94,43,76,48,92,46,70,66,61,49,53,50,33,23,51,69,59,71,44,45,47,68,48,51,40,53,42,47,24,54,54,50,25,50,54,33,44,50,27,57,66,25,67,60,22,42,53,25,48,52,53,34,50,51,49,54,52,50,53,52,50,55,52,53,42,70,75,52,71,127,131,56,33,30,38,34,46,42,68,39,42,99,76,37,49,36,62,62,37,50,50,51,31,48,42,34,68,75,32,92,50,30,33,36,34,26,26,14,47,55,38,29,33,73,40,90,58,50,67,68,54,24,46,30,33,18,45,30,48,48,26,39,26,48,44,58,48,52,88,85,62,43,70,79,37,55,41,49,38,51,60,46,55,40,29,54,67,18,24,65,44,42,50,58,38,18,46,46,37,18,46,73,29,46,46,66,57,31,19,57,22,73,69,44,58,62,89,74,36,32,32,31,50,40,42,46,59,29,47,53,33,21,52,52,68,72,34,71,92,41,57,34,34,34,36,35,24,81,48,36,75,50,47,70,50,51,66,47,74,49,87,52,85,68,61,75,45,51,70,46,57,43,60,56,79,74,76,67,53,29,15,68,40,85,86,75,42,86,47,64,79,59,15,48,59,38,49,83,49,46,54,66,50,38,35,53,31,45,68,52,22,28,58,56,80,43,48,76,84,78,21,33,61,58,46,46,40,61,68,43,50,50,50,41,20,69,73,60,48,81,56,85,46,63,51,84,93,43,77,50,92,46,68,65,61,49,52,51,32,21,52,68,59,72,43,45,46,70,49,50,40,52,41,47,24,52,54,50,27,49,53,34,44,50,27,56,67,26,68,60,21,44,51,26,46,51,52,35,50,50,48,53,51,51,53,52,51,54,52,52,42,71,77,51,68,127

pLDDT: mean 87.2, std 9.91, range [39.69, 97.25]

Foldseek 3Di:
DAQEEEEAEFDPFAFPLSLLVLLLQLVVDVSRAYEYELVLVVLVDVDDSLLSVLRSLLSLLLNVLLADPVSPSVRYYYVCCLCPDPVNVVQQVQQLCLLLVVDDLVQLCQFLVHDSVPDDPSSSSVLSSQLSCQQVRPLDQHYEYEYQTPDSVSSVLRDGPDPSSNHHYYYDYDDDQQFLDLDSPPDDDCVLRGHGLPDALVSLLNSLVSGDDDQLDPPDGSLLVCCQSRQVSSCVSPPVDWQDFDHDTDDDSVVVNVCRNVCVRPSVSSSVSSSVSVNVSSCSSCVDPSSVVSVVSSVVVVVVVVVVVVCVVPVD/DAQEEEEAEFDPFAFPLSLLVLLLQLLVDVSRAYEYELVLVVLVDVDDSLLSVLRSLLSLLLNVLLHDPVSPSVRYYYVVCLCPDPVNVVQQVQQLCLLLVVDDLVQLCQFQVHDSVPDDPSSSSVLSSQLSCQQVRPLDQHYEYEYQTPDSVSSVLRDGPDPSSNHHYYYDYDDDQQFQDLDSPPDDDCVLRGHGLPDALVSLLNSLVSGDDDQLDPPDGSLLVCCQSRQVSSCVRRNVDFQDFPHDTDDDSVVVNVCRNVCVHPSVSSSVSSSVSVNVSSCSSCVDPSSVVSVVSSVVVVVVVVVVVVCVVPPD

Sequence (632 aa):
MPGTLEVIVPAAKLPLYSVVHAALGIRAGPLYHVLVADSLHFMRTQDSADLSIALGLLAKTAVEALLQPTDGVEKVKLLSDALLSPSGCDDIWPVTFDIARLTNLQDSSAAIGKNVKNLLASETFIPCIIAASVKIHQPYPFRRCISELDDLDRFLRVRTRLPTDKGRYEASKRDELICLRQDPKNDVDREVGTIYITDTPADVARKINKGHCRPGDITYNPVLAYLEQVIIPFSRLIRYRKIIIGEKEYKDIASIREDFVQDILTPQALKAYVSTALGEVVAVIQESSGFQQAQASLNAIVEAEKKKKEKKKNPKMPGTLEVIVPAAKLPLYSVVHAALGIRAGPLYHVLVADSLHFMRTQDSADLSIALGLLAKTAVEALLQPTDGVEKVKLLSDALLSPSGCDDIWPVTFDIARLTNLQDSSAAIGKNVKNLLASETFIPCIIAASVKIHQPYPFRRCISELDDLDRFLRVRTRLPTDKGRYEASKRDELICLRQDPKNDVDREVGTIYITDTPADVARKINKGHCRPGDITYNPVLAYLEQVIIPFSRLIRYRKIIIGEKEYKDIASIREDFVQDILTPQALKAYVSTALGEVVAVIQESSGFQQAQASLNAIVEAEKKKKEKKKNPK